Protein AF-A0ABC9B2C5-F1 (afdb_monomer)

Structure (mmCIF, N/CA/C/O backbone):
data_AF-A0ABC9B2C5-F1
#
_entry.id   AF-A0ABC9B2C5-F1
#
loop_
_atom_site.group_PDB
_atom_site.id
_atom_site.type_symbol
_atom_site.label_atom_id
_atom_site.label_alt_id
_atom_site.label_comp_id
_atom_site.label_asym_id
_atom_site.label_entity_id
_atom_site.label_seq_id
_atom_site.pdbx_PDB_ins_code
_atom_site.Cartn_x
_atom_site.Cartn_y
_atom_site.Cartn_z
_atom_site.occupancy
_atom_site.B_iso_or_equiv
_atom_site.auth_seq_id
_atom_site.auth_comp_id
_atom_site.auth_asym_id
_atom_site.auth_atom_id
_atom_site.pdbx_PDB_model_num
ATOM 1 N N . MET A 1 1 ? 2.728 -4.216 -3.769 1.00 83.56 1 MET A N 1
ATOM 2 C CA . MET A 1 1 ? 2.038 -4.448 -5.064 1.00 83.56 1 MET A CA 1
ATOM 3 C C . MET A 1 1 ? 0.735 -3.664 -5.214 1.00 83.56 1 MET A C 1
ATOM 5 O O . MET A 1 1 ? 0.631 -2.896 -6.154 1.00 83.56 1 MET A O 1
ATOM 9 N N . LEU A 1 2 ? -0.250 -3.785 -4.311 1.00 84.94 2 LEU A N 1
ATOM 10 C CA . LEU A 1 2 ? -1.573 -3.154 -4.506 1.00 84.94 2 LEU A CA 1
ATOM 11 C C . LEU A 1 2 ? -1.564 -1.631 -4.764 1.00 84.94 2 LEU A C 1
ATOM 13 O O . LEU A 1 2 ? -2.295 -1.209 -5.658 1.00 84.94 2 LEU A O 1
ATOM 17 N N . PRO A 1 3 ? -0.749 -0.804 -4.072 1.00 86.25 3 PRO A N 1
ATOM 18 C CA . PRO A 1 3 ? -0.676 0.623 -4.393 1.00 86.25 3 PRO A CA 1
ATOM 19 C C . PRO A 1 3 ? -0.144 0.896 -5.806 1.00 86.25 3 PRO A C 1
ATOM 21 O O . PRO A 1 3 ? -0.627 1.798 -6.477 1.00 86.25 3 PRO A O 1
ATOM 24 N N . TYR A 1 4 ? 0.804 0.084 -6.284 1.00 89.50 4 TYR A N 1
ATOM 25 C CA . TYR A 1 4 ? 1.344 0.193 -7.642 1.00 89.50 4 TYR A CA 1
ATOM 26 C C . TYR A 1 4 ? 0.300 -0.198 -8.686 1.00 89.50 4 TYR A C 1
ATOM 28 O O . TYR A 1 4 ? 0.214 0.444 -9.726 1.00 89.50 4 TYR A O 1
ATOM 36 N N . LEU A 1 5 ? -0.515 -1.222 -8.407 1.00 89.12 5 LEU A N 1
ATOM 37 C CA . LEU A 1 5 ? -1.619 -1.602 -9.289 1.00 89.12 5 LEU A CA 1
ATOM 38 C C . LEU A 1 5 ? -2.643 -0.470 -9.396 1.00 89.12 5 LEU A C 1
ATOM 40 O O . LEU A 1 5 ? -3.110 -0.146 -10.480 1.00 89.12 5 LEU A O 1
ATOM 44 N N . GLU A 1 6 ? -2.960 0.161 -8.268 1.00 89.06 6 GLU A N 1
ATOM 45 C CA . GLU A 1 6 ? -3.874 1.295 -8.250 1.00 89.06 6 GLU A CA 1
ATOM 46 C C . GLU A 1 6 ? -3.301 2.504 -9.013 1.00 89.06 6 GLU A C 1
ATOM 48 O O . GLU A 1 6 ? -4.029 3.160 -9.753 1.00 89.06 6 GLU A O 1
ATOM 53 N N . LEU A 1 7 ? -1.997 2.777 -8.893 1.00 91.50 7 LEU A N 1
ATOM 54 C CA . LEU A 1 7 ? -1.333 3.781 -9.723 1.00 91.50 7 LEU A CA 1
ATOM 55 C C . LEU A 1 7 ? -1.417 3.423 -11.213 1.00 91.50 7 LEU A C 1
ATOM 57 O O . LEU A 1 7 ? -1.764 4.279 -12.019 1.00 91.50 7 LEU A O 1
ATOM 61 N N . ALA A 1 8 ? -1.130 2.172 -11.579 1.00 92.25 8 ALA A N 1
ATOM 62 C CA . ALA A 1 8 ? -1.178 1.706 -12.962 1.00 92.25 8 ALA A CA 1
ATOM 63 C C . ALA A 1 8 ? -2.566 1.906 -13.586 1.00 92.25 8 ALA A C 1
ATOM 65 O O . ALA A 1 8 ? -2.673 2.449 -14.682 1.00 92.25 8 ALA A O 1
ATOM 66 N N . GLU A 1 9 ? -3.632 1.548 -12.868 1.00 88.88 9 GLU A N 1
ATOM 67 C CA . GLU A 1 9 ? -5.009 1.771 -13.321 1.00 88.88 9 GLU A CA 1
ATOM 68 C C . GLU A 1 9 ? -5.342 3.264 -13.452 1.00 88.88 9 GLU A C 1
ATOM 70 O O . GLU A 1 9 ? -5.968 3.664 -14.429 1.00 88.88 9 GLU A O 1
ATOM 75 N N . ARG A 1 10 ? -4.880 4.108 -12.519 1.00 90.06 10 ARG A N 1
ATOM 76 C CA . ARG A 1 10 ? -5.087 5.567 -12.584 1.00 90.06 10 ARG A CA 1
ATOM 77 C C . ARG A 1 10 ? -4.302 6.254 -13.699 1.00 90.06 10 ARG A C 1
ATOM 79 O O . ARG A 1 10 ? -4.747 7.280 -14.207 1.00 90.06 10 ARG A O 1
ATOM 86 N N . LEU A 1 11 ? -3.139 5.729 -14.072 1.00 92.25 11 LEU A N 1
ATOM 87 C CA . LEU A 1 11 ? -2.398 6.190 -15.247 1.00 92.25 11 LEU A CA 1
ATOM 88 C C . LEU A 1 11 ? -3.119 5.748 -16.528 1.00 92.25 11 LEU A C 1
ATOM 90 O O . LEU A 1 11 ? -3.306 6.553 -17.440 1.00 92.25 11 LEU A O 1
ATOM 94 N N . ALA A 1 12 ? -3.597 4.503 -16.568 1.00 90.56 12 ALA A N 1
ATOM 95 C CA . ALA A 1 12 ? -4.369 3.972 -17.686 1.00 90.56 12 ALA A CA 1
ATOM 96 C C . ALA A 1 12 ? -5.684 4.733 -17.920 1.00 90.56 12 ALA A C 1
ATOM 98 O O . ALA A 1 12 ? -5.997 5.085 -19.059 1.00 90.56 12 ALA A O 1
ATOM 99 N N . SER A 1 13 ? -6.406 5.097 -16.856 1.00 87.25 13 SER A N 1
ATOM 100 C CA . SER A 1 13 ? -7.619 5.921 -16.956 1.00 87.25 13 SER A CA 1
ATOM 101 C C . SER A 1 13 ? -7.365 7.322 -17.527 1.00 87.25 13 SER A C 1
ATOM 103 O O . SER A 1 13 ? -8.283 7.948 -18.049 1.00 87.25 13 SER A O 1
ATOM 105 N N . ARG A 1 14 ? -6.112 7.793 -17.488 1.00 90.12 14 ARG A N 1
ATOM 106 C CA . ARG A 1 14 ? -5.644 9.063 -18.069 1.00 90.12 14 ARG A CA 1
ATOM 107 C C . ARG A 1 14 ? -5.090 8.911 -19.491 1.00 90.12 14 ARG A C 1
ATOM 109 O O . ARG A 1 14 ? -4.441 9.822 -20.000 1.00 90.12 14 ARG A O 1
ATOM 116 N N . GLY A 1 15 ? -5.329 7.763 -20.129 1.00 90.06 15 GLY A N 1
ATOM 117 C CA . GLY A 1 15 ? -4.913 7.484 -21.505 1.00 90.06 15 GLY A CA 1
ATOM 118 C C . GLY A 1 15 ? -3.457 7.038 -21.647 1.00 90.06 15 GLY A C 1
ATOM 119 O O . GLY A 1 15 ? -2.950 6.966 -22.764 1.00 90.06 15 GLY A O 1
ATOM 120 N N . HIS A 1 16 ? -2.764 6.732 -20.546 1.00 90.88 16 HIS A N 1
ATOM 121 C CA . HIS A 1 16 ? -1.401 6.211 -20.611 1.00 90.88 16 HIS A CA 1
ATOM 122 C C . HIS A 1 16 ? -1.400 4.695 -20.816 1.00 90.88 16 HIS A C 1
ATOM 124 O O . HIS A 1 16 ? -2.160 3.962 -20.186 1.00 90.88 16 HIS A O 1
ATOM 130 N N . ARG A 1 17 ? -0.509 4.196 -21.671 1.00 91.69 17 ARG A N 1
ATOM 131 C CA . ARG A 1 17 ? -0.210 2.763 -21.727 1.00 91.69 17 ARG A CA 1
ATOM 132 C C . ARG A 1 17 ? 0.667 2.404 -20.532 1.00 91.69 17 ARG A C 1
ATOM 134 O O . ARG A 1 17 ? 1.653 3.090 -20.275 1.00 91.69 17 ARG A O 1
ATOM 141 N N . VAL A 1 18 ? 0.332 1.331 -19.823 1.00 94.44 18 VAL A N 1
ATOM 142 C CA . VAL A 1 18 ? 1.093 0.893 -18.650 1.00 94.44 18 VAL A CA 1
ATOM 143 C C . VAL A 1 18 ? 1.454 -0.576 -18.789 1.00 94.44 18 VAL A C 1
ATOM 145 O O . VAL A 1 18 ? 0.571 -1.414 -18.911 1.00 94.44 18 VAL A O 1
ATOM 148 N N . SER A 1 19 ? 2.742 -0.896 -18.711 1.00 95.44 19 SER A N 1
ATOM 149 C CA . SER A 1 19 ? 3.211 -2.269 -18.519 1.00 95.44 19 SER A CA 1
ATOM 150 C C . SER A 1 19 ? 3.494 -2.487 -17.035 1.00 95.44 19 SER A C 1
ATOM 152 O O . SER A 1 19 ? 4.427 -1.905 -16.484 1.00 95.44 19 SER A O 1
ATOM 154 N N . TYR A 1 20 ? 2.681 -3.304 -16.370 1.00 95.50 20 TYR A N 1
ATOM 155 C CA . TYR A 1 20 ? 2.878 -3.687 -14.978 1.00 95.50 20 TYR A CA 1
ATOM 156 C C . TYR A 1 20 ? 3.745 -4.947 -14.922 1.00 95.50 20 TYR A C 1
ATOM 158 O O . TYR A 1 20 ? 3.275 -6.062 -15.159 1.00 95.50 20 TYR A O 1
ATOM 166 N N . VAL A 1 21 ? 5.027 -4.759 -14.621 1.00 95.56 21 VAL A N 1
ATOM 167 C CA . VAL A 1 21 ? 6.031 -5.826 -14.621 1.00 95.56 21 VAL A CA 1
ATOM 168 C C . VAL A 1 21 ? 6.154 -6.431 -13.223 1.00 95.56 21 VAL A C 1
ATOM 170 O O . VAL A 1 21 ? 6.369 -5.719 -12.243 1.00 95.56 21 VAL A O 1
ATOM 173 N N . SER A 1 22 ? 6.011 -7.750 -13.106 1.00 95.06 22 SER A N 1
ATOM 174 C CA . SER A 1 22 ? 6.283 -8.484 -11.863 1.00 95.06 22 SER A CA 1
ATOM 175 C C . SER A 1 22 ? 6.486 -9.969 -12.153 1.00 95.06 22 SER A C 1
ATOM 177 O O . SER A 1 22 ? 6.371 -10.411 -13.293 1.00 95.06 22 SER A O 1
ATOM 179 N N . THR A 1 23 ? 6.784 -10.765 -11.132 1.00 94.56 23 THR A N 1
ATOM 180 C CA . THR A 1 23 ? 6.906 -12.214 -11.299 1.00 94.56 23 THR A CA 1
ATOM 181 C C . THR A 1 23 ? 5.538 -12.866 -11.527 1.00 94.56 23 THR A C 1
ATOM 183 O O . THR A 1 23 ? 4.508 -12.375 -11.050 1.00 94.56 23 THR A O 1
ATOM 186 N N . ALA A 1 24 ? 5.501 -13.982 -12.258 1.00 91.88 24 ALA A N 1
ATOM 187 C CA . ALA A 1 24 ? 4.248 -14.618 -12.675 1.00 91.88 24 ALA A CA 1
ATOM 188 C C . ALA A 1 24 ? 3.304 -14.955 -11.502 1.00 91.88 24 ALA A C 1
ATOM 190 O O . ALA A 1 24 ? 2.095 -14.724 -11.593 1.00 91.88 24 ALA A O 1
ATOM 191 N N . ARG A 1 25 ? 3.831 -15.445 -10.371 1.00 90.94 25 ARG A N 1
ATOM 192 C CA . ARG A 1 25 ? 3.011 -15.795 -9.201 1.00 90.94 25 ARG A CA 1
ATOM 193 C C . ARG A 1 25 ? 2.499 -14.561 -8.469 1.00 90.94 25 ARG A C 1
ATOM 195 O O . ARG A 1 25 ? 1.405 -14.601 -7.915 1.00 90.94 25 ARG A O 1
ATOM 202 N N . ASN A 1 26 ? 3.258 -13.469 -8.469 1.00 92.06 26 ASN A N 1
ATOM 203 C CA . ASN A 1 26 ? 2.807 -12.197 -7.910 1.00 92.06 26 ASN A CA 1
ATOM 204 C C . ASN A 1 26 ? 1.689 -11.575 -8.744 1.00 92.06 26 ASN A C 1
ATOM 206 O O . ASN A 1 26 ? 0.702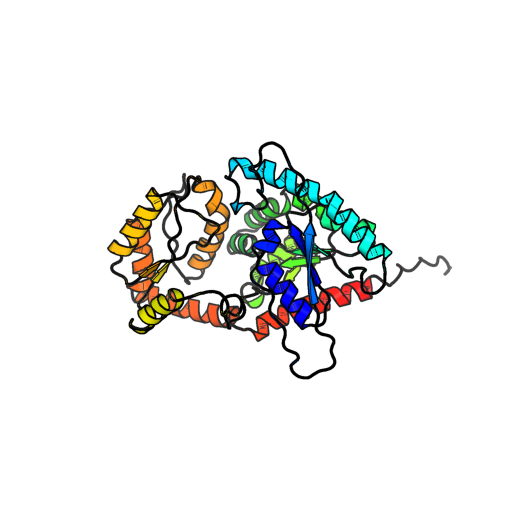 -11.113 -8.174 1.00 92.06 26 ASN A O 1
ATOM 210 N N . LEU A 1 27 ? 1.796 -11.628 -10.075 1.00 93.12 27 LEU A N 1
ATOM 211 C CA . LEU A 1 27 ? 0.726 -11.184 -10.971 1.00 93.12 27 LEU A CA 1
ATOM 212 C C . LEU A 1 27 ? -0.552 -12.001 -10.768 1.00 93.12 27 LEU A C 1
ATOM 214 O O . LEU A 1 27 ? -1.631 -11.425 -10.684 1.00 93.12 27 LEU A O 1
ATOM 218 N N . ALA A 1 28 ? -0.436 -13.319 -10.588 1.00 90.56 28 ALA A N 1
ATOM 219 C CA . ALA A 1 28 ? -1.580 -14.188 -10.308 1.00 90.56 28 ALA A CA 1
ATOM 220 C C . ALA A 1 28 ? -2.280 -13.891 -8.963 1.00 90.56 28 ALA A C 1
ATOM 222 O O . ALA A 1 28 ? -3.427 -14.286 -8.772 1.00 90.56 28 ALA A O 1
ATOM 223 N N . ARG A 1 29 ? -1.608 -13.205 -8.024 1.00 88.12 29 ARG A N 1
ATOM 224 C CA . ARG A 1 29 ? -2.193 -12.751 -6.745 1.00 88.12 29 ARG A CA 1
ATOM 225 C C . ARG A 1 29 ? -2.879 -11.395 -6.855 1.00 88.12 29 ARG A C 1
ATOM 227 O O . ARG A 1 29 ? -3.526 -10.972 -5.895 1.00 88.12 29 ARG A O 1
ATOM 234 N N . LEU A 1 30 ? -2.676 -10.674 -7.956 1.00 87.38 30 LEU A N 1
ATOM 235 C CA . LEU A 1 30 ? -3.307 -9.379 -8.127 1.00 87.38 30 LEU A CA 1
ATOM 236 C C . LEU A 1 30 ? -4.818 -9.562 -8.276 1.00 87.38 30 LEU A C 1
ATOM 238 O O . LEU A 1 30 ? -5.277 -10.511 -8.913 1.00 87.38 30 LEU A O 1
ATOM 242 N N . PRO A 1 31 ? -5.607 -8.643 -7.704 1.00 84.25 31 PRO A N 1
ATOM 243 C CA . PRO A 1 31 ? -7.021 -8.594 -8.011 1.00 84.25 31 PRO A CA 1
ATOM 244 C C . PRO A 1 31 ? -7.232 -8.331 -9.513 1.00 84.25 31 PRO A C 1
ATOM 246 O O . PRO A 1 31 ? -6.364 -7.726 -10.151 1.00 84.25 31 PRO A O 1
ATOM 249 N N . PRO A 1 32 ? -8.392 -8.722 -10.071 1.00 82.50 32 PRO A N 1
ATOM 250 C CA . PRO A 1 32 ? -8.726 -8.423 -11.456 1.00 82.50 32 PRO A CA 1
ATOM 251 C C . PRO A 1 32 ? -8.617 -6.925 -11.762 1.00 82.50 32 PRO A C 1
ATOM 253 O O . PRO A 1 32 ? -9.025 -6.086 -10.951 1.00 82.50 32 PRO A O 1
ATOM 256 N N . LEU A 1 33 ? -8.096 -6.606 -12.949 1.00 82.75 33 LEU A N 1
ATOM 257 C CA . LEU A 1 33 ? -8.031 -5.234 -13.447 1.00 82.75 33 LEU A CA 1
ATOM 258 C C . LEU A 1 33 ? -9.438 -4.666 -13.640 1.00 82.75 33 LEU A C 1
ATOM 260 O O . LEU A 1 33 ? -10.340 -5.338 -14.153 1.00 82.75 33 LEU A O 1
ATOM 264 N N . ARG A 1 34 ? -9.618 -3.397 -13.279 1.00 75.56 34 ARG A N 1
ATOM 265 C CA . ARG A 1 34 ? -10.859 -2.670 -13.532 1.00 75.56 34 ARG A CA 1
ATOM 266 C C . ARG A 1 34 ? -11.054 -2.498 -15.034 1.00 75.56 34 ARG A C 1
ATOM 268 O O . ARG A 1 34 ? -10.197 -1.966 -15.742 1.00 75.56 34 ARG A O 1
ATOM 275 N N . ARG A 1 35 ? -12.230 -2.894 -15.521 1.00 63.56 35 ARG A N 1
ATOM 276 C CA . ARG A 1 35 ? -12.680 -2.510 -16.860 1.00 63.56 35 ARG A CA 1
ATOM 277 C C . ARG A 1 35 ? -13.079 -1.042 -16.807 1.00 63.56 35 ARG A C 1
ATOM 279 O O . ARG A 1 35 ? -14.098 -0.702 -16.214 1.00 63.56 35 ARG A O 1
ATOM 286 N N . HIS A 1 36 ? -12.271 -0.181 -17.407 1.00 56.00 36 HIS A N 1
ATOM 287 C CA . HIS A 1 36 ? -12.647 1.209 -17.616 1.00 56.00 36 HIS A CA 1
ATOM 288 C C . HIS A 1 36 ? -13.700 1.205 -18.727 1.00 56.00 36 HIS A C 1
ATOM 290 O O . HIS A 1 36 ? -13.396 0.908 -19.881 1.00 56.00 36 HIS A O 1
ATOM 296 N N . GLY A 1 37 ? -14.968 1.384 -18.352 1.00 44.22 37 GLY A N 1
ATOM 297 C CA . GLY A 1 37 ? -16.070 1.410 -19.306 1.00 44.22 37 GLY A CA 1
ATOM 298 C C . GLY A 1 37 ? -15.863 2.528 -20.324 1.00 44.22 37 GLY A C 1
ATOM 299 O O . GLY A 1 37 ? -15.460 3.630 -19.958 1.00 44.22 37 GLY A O 1
ATOM 300 N N . ALA A 1 38 ? -16.162 2.240 -21.591 1.00 39.91 38 ALA A N 1
ATOM 301 C CA . ALA A 1 38 ? -16.280 3.214 -22.669 1.00 39.91 38 ALA A CA 1
ATOM 302 C C . ALA A 1 38 ? -17.463 4.165 -22.399 1.00 39.91 38 ALA A C 1
ATOM 304 O O . ALA A 1 38 ? -18.505 4.096 -23.044 1.00 39.91 38 ALA A O 1
ATOM 305 N N . ALA A 1 39 ? -17.342 5.024 -21.391 1.00 38.56 39 ALA A N 1
ATOM 306 C CA . ALA A 1 39 ? -18.283 6.099 -21.144 1.00 38.56 39 ALA A CA 1
ATOM 307 C C . ALA A 1 39 ? -17.851 7.310 -21.980 1.00 38.56 39 ALA A C 1
ATOM 309 O O . ALA A 1 39 ? -17.102 8.159 -21.516 1.00 38.56 39 ALA A O 1
ATOM 310 N N . GLY A 1 40 ? -18.311 7.336 -23.235 1.00 39.19 40 GLY A N 1
ATOM 311 C CA . GLY A 1 40 ? -18.459 8.544 -24.051 1.00 39.19 40 GLY A CA 1
ATOM 312 C C . GLY A 1 40 ? -17.196 9.374 -24.292 1.00 39.19 40 GLY A C 1
ATOM 313 O O . GLY A 1 40 ? -17.047 10.449 -23.723 1.00 39.19 40 GLY A O 1
ATOM 314 N N . GLY A 1 41 ? -16.339 8.933 -25.210 1.00 39.09 41 GLY A N 1
ATOM 315 C CA . GLY A 1 41 ? -15.267 9.762 -25.759 1.00 39.09 41 GLY A CA 1
ATOM 316 C C . GLY A 1 41 ? -14.260 8.929 -26.540 1.00 39.09 41 GLY A C 1
ATOM 317 O O . GLY A 1 41 ? -13.808 7.898 -26.055 1.00 39.09 41 GLY A O 1
ATOM 318 N N . ASP A 1 42 ? -13.923 9.375 -27.747 1.00 39.22 42 ASP A N 1
ATOM 319 C CA . ASP A 1 42 ? -12.960 8.786 -28.691 1.00 39.22 42 ASP A CA 1
ATOM 320 C C . ASP A 1 42 ? -11.498 8.927 -28.209 1.00 39.22 42 ASP A C 1
ATOM 322 O O . ASP A 1 42 ? -10.610 9.434 -28.891 1.00 39.22 42 ASP A O 1
ATOM 326 N N . HIS A 1 43 ? -11.237 8.562 -26.957 1.00 43.25 43 HIS A N 1
ATOM 327 C CA . HIS A 1 43 ? -9.901 8.511 -26.383 1.00 43.25 43 HIS A CA 1
ATOM 328 C C . HIS A 1 43 ? -9.614 7.048 -26.103 1.00 43.25 43 HIS A C 1
ATOM 330 O O . HIS A 1 43 ? -10.155 6.486 -25.153 1.00 43.25 43 HIS A O 1
ATOM 336 N N . GLY A 1 44 ? -8.820 6.419 -26.977 1.00 45.09 44 GLY A N 1
ATOM 337 C CA . GLY A 1 44 ? -8.382 5.033 -26.828 1.00 45.09 44 GLY A CA 1
ATOM 338 C C . GLY A 1 44 ? -7.940 4.775 -25.390 1.00 45.09 44 GLY A C 1
ATOM 339 O O . GLY A 1 44 ? -6.913 5.293 -24.956 1.00 45.09 44 GLY A O 1
ATOM 340 N N . GLY A 1 45 ? -8.774 4.052 -24.636 1.00 50.06 45 GLY A N 1
ATOM 341 C CA . GLY A 1 45 ? -8.596 3.867 -23.200 1.00 50.06 45 GLY A CA 1
ATOM 342 C C . GLY A 1 45 ? -7.232 3.248 -22.923 1.00 50.06 45 GLY A C 1
ATOM 343 O O . GLY A 1 45 ? -6.874 2.248 -23.549 1.00 50.06 45 GLY A O 1
ATOM 344 N N . GLY A 1 46 ? -6.460 3.850 -22.015 1.00 61.72 46 GLY A N 1
ATOM 345 C CA . GLY A 1 46 ? -5.170 3.299 -21.622 1.00 61.72 46 GLY A CA 1
ATOM 346 C C . GLY A 1 46 ? -5.342 1.863 -21.125 1.00 61.72 46 GLY A C 1
ATOM 347 O O . GLY A 1 46 ? -6.298 1.543 -20.417 1.00 61.72 46 GLY A O 1
ATOM 348 N N . ALA A 1 47 ? -4.429 0.985 -21.534 1.00 80.94 47 ALA A N 1
ATOM 349 C CA . ALA A 1 47 ? -4.424 -0.418 -21.145 1.00 80.94 47 ALA A CA 1
ATOM 350 C C . ALA A 1 47 ? -3.312 -0.671 -20.121 1.00 80.94 47 ALA A C 1
ATOM 352 O O . ALA A 1 47 ? -2.187 -0.190 -20.293 1.00 80.94 47 ALA A O 1
ATOM 353 N N . VAL A 1 48 ? -3.633 -1.449 -19.083 1.00 90.94 48 VAL A N 1
ATOM 354 C CA . VAL A 1 48 ? -2.636 -2.056 -18.196 1.00 90.94 48 VAL A CA 1
ATOM 355 C C . VAL A 1 48 ? -2.327 -3.449 -18.733 1.00 90.94 48 VAL A C 1
ATOM 357 O O . VAL A 1 48 ? -3.192 -4.322 -18.724 1.00 90.94 48 VAL A O 1
ATOM 360 N N . ASP A 1 49 ? -1.103 -3.641 -19.205 1.00 92.44 49 ASP A N 1
ATOM 361 C CA . ASP A 1 49 ? -0.574 -4.924 -19.654 1.00 92.44 49 ASP A CA 1
ATOM 362 C C . ASP A 1 49 ? 0.234 -5.567 -18.522 1.00 92.44 49 ASP A C 1
ATOM 364 O O . ASP A 1 49 ? 1.137 -4.938 -17.968 1.00 92.44 49 ASP A O 1
ATOM 368 N N . LEU A 1 50 ? -0.108 -6.795 -18.132 1.00 94.94 50 LEU A N 1
ATOM 369 C CA . LEU A 1 50 ? 0.602 -7.510 -17.071 1.00 94.94 50 LEU A CA 1
ATOM 370 C C . LEU A 1 50 ? 1.756 -8.295 -17.694 1.00 94.94 50 LEU A C 1
ATOM 372 O O . LEU A 1 50 ? 1.529 -9.244 -18.439 1.00 94.94 50 LEU A O 1
ATOM 376 N N . VAL A 1 51 ? 2.991 -7.927 -17.354 1.00 95.69 51 VAL A N 1
ATOM 377 C CA . VAL A 1 51 ? 4.201 -8.504 -17.951 1.00 95.69 51 VAL A CA 1
ATOM 378 C C . VAL A 1 51 ? 4.868 -9.453 -16.951 1.00 95.69 51 VAL A C 1
ATOM 380 O O . VAL A 1 51 ? 5.502 -8.985 -15.997 1.00 95.69 51 VAL A O 1
ATOM 383 N N . PRO A 1 52 ? 4.729 -10.782 -17.127 1.00 96.50 52 PRO A N 1
ATOM 384 C CA . PRO A 1 52 ? 5.339 -11.757 -16.236 1.00 96.50 52 PRO A CA 1
ATOM 385 C C . PRO A 1 52 ? 6.835 -11.894 -16.513 1.00 96.50 52 PRO A C 1
ATOM 387 O O . PRO A 1 52 ? 7.245 -12.287 -17.604 1.00 96.50 52 PRO A O 1
ATOM 390 N N . LEU A 1 53 ? 7.652 -11.666 -15.489 1.00 95.00 53 LEU A N 1
ATOM 391 C CA . LEU A 1 53 ? 9.046 -12.094 -15.475 1.00 95.00 53 LEU A CA 1
ATOM 392 C C . LEU A 1 53 ? 9.159 -13.463 -14.805 1.00 95.00 53 LEU A C 1
ATOM 394 O O . LEU A 1 53 ? 8.531 -13.736 -13.778 1.00 95.00 53 LEU A O 1
ATOM 398 N N . LYS A 1 54 ? 9.979 -14.340 -15.380 1.00 90.38 54 LYS A N 1
ATOM 399 C CA . LYS A 1 54 ? 10.299 -15.626 -14.761 1.00 90.38 54 LYS A CA 1
ATOM 400 C C . LYS A 1 54 ? 11.353 -15.397 -13.685 1.00 90.38 54 LYS A C 1
ATOM 402 O O . LYS A 1 54 ? 12.466 -15.009 -14.024 1.00 90.38 54 LYS A O 1
ATOM 407 N N . LEU A 1 55 ? 11.023 -15.677 -12.424 1.00 90.12 55 LEU A N 1
ATOM 408 C CA . LEU A 1 55 ? 12.017 -15.698 -11.355 1.00 90.12 55 LEU A CA 1
ATOM 409 C C . LEU A 1 55 ? 12.887 -16.961 -11.504 1.00 90.12 55 LEU A C 1
ATOM 411 O O . LEU A 1 55 ? 12.350 -18.074 -11.467 1.00 90.12 55 LEU A O 1
ATOM 415 N N . PRO A 1 56 ? 14.208 -16.832 -11.714 1.00 84.69 56 PRO A N 1
ATOM 416 C CA . PRO A 1 56 ? 15.111 -17.975 -11.725 1.00 84.69 56 PRO A CA 1
ATOM 417 C C . PRO A 1 56 ? 15.085 -18.725 -10.391 1.00 84.69 56 PRO A C 1
ATOM 419 O O . PRO A 1 56 ? 14.924 -18.134 -9.323 1.00 84.69 56 PRO A O 1
ATOM 422 N N . ARG A 1 57 ? 15.265 -20.049 -10.443 1.00 83.50 57 ARG A N 1
ATOM 423 C CA . ARG A 1 57 ? 15.394 -20.861 -9.230 1.00 83.50 57 ARG A CA 1
ATOM 424 C C . ARG A 1 57 ? 16.703 -20.504 -8.531 1.00 83.50 57 ARG A C 1
ATOM 426 O O . ARG A 1 57 ? 17.755 -20.526 -9.163 1.00 83.50 57 ARG A O 1
ATOM 433 N N . VAL A 1 58 ? 16.625 -20.239 -7.231 1.00 82.19 58 VAL A N 1
ATOM 434 C CA . VAL A 1 58 ? 17.784 -19.964 -6.376 1.00 82.19 58 VAL A CA 1
ATOM 435 C C . VAL A 1 58 ? 17.798 -20.943 -5.211 1.00 82.19 58 VAL A C 1
ATOM 437 O O . VAL A 1 58 ? 16.753 -21.255 -4.634 1.00 82.19 58 VAL A O 1
ATOM 440 N N . ASP A 1 59 ? 18.985 -21.445 -4.881 1.00 84.31 59 ASP A N 1
ATOM 441 C CA . ASP A 1 59 ? 19.169 -22.390 -3.786 1.00 84.31 59 ASP A CA 1
ATOM 442 C C . ASP A 1 59 ? 18.796 -21.771 -2.435 1.00 84.31 59 ASP A C 1
ATOM 444 O O . ASP A 1 59 ? 19.051 -20.601 -2.150 1.00 84.31 59 ASP A O 1
ATOM 448 N N . GLY A 1 60 ? 18.183 -22.584 -1.576 1.00 83.69 60 GLY A N 1
ATOM 449 C CA . GLY A 1 60 ? 17.790 -22.178 -0.228 1.00 83.69 60 GLY A CA 1
ATOM 450 C C . GLY A 1 60 ? 16.406 -21.534 -0.115 1.00 83.69 60 GLY A C 1
ATOM 451 O O . GLY A 1 60 ? 15.973 -21.313 1.020 1.00 83.69 60 GLY A O 1
ATOM 452 N N . LEU A 1 61 ? 15.703 -21.301 -1.231 1.00 88.44 61 LEU A N 1
ATOM 453 C CA . LEU A 1 61 ? 14.308 -20.849 -1.252 1.00 88.44 61 LEU A CA 1
ATOM 454 C C . LEU A 1 61 ? 13.314 -22.006 -1.457 1.00 88.44 61 LEU A C 1
ATOM 456 O O . LEU A 1 61 ? 13.598 -22.925 -2.229 1.00 88.44 61 LEU A O 1
ATOM 460 N N . PRO A 1 62 ? 12.134 -21.962 -0.805 1.00 87.38 62 PRO A N 1
ATOM 461 C CA . PRO A 1 62 ? 11.039 -22.878 -1.105 1.00 87.38 62 PRO A CA 1
ATOM 462 C C . PRO A 1 62 ? 10.609 -22.802 -2.574 1.00 87.38 62 PRO A C 1
ATOM 464 O O . PRO A 1 62 ? 10.670 -21.744 -3.205 1.00 87.38 62 PRO A O 1
ATOM 467 N N . GLU A 1 63 ? 10.120 -23.918 -3.112 1.00 86.56 63 GLU A N 1
ATOM 468 C CA . GLU A 1 63 ? 9.614 -23.958 -4.483 1.00 86.56 63 GLU A CA 1
ATOM 469 C C . GLU A 1 63 ? 8.451 -22.969 -4.675 1.00 86.56 63 GLU A C 1
ATOM 471 O O . GLU A 1 63 ? 7.494 -22.929 -3.898 1.00 86.56 63 GLU A O 1
ATOM 476 N N . GLY A 1 64 ? 8.556 -22.135 -5.713 1.00 85.81 64 GLY A N 1
ATOM 477 C CA . GLY A 1 64 ? 7.560 -21.116 -6.042 1.00 85.81 64 GLY A CA 1
ATOM 478 C C . GLY A 1 64 ? 7.555 -19.888 -5.126 1.00 85.81 64 GLY A C 1
ATOM 479 O O . GLY A 1 64 ? 6.625 -19.086 -5.228 1.00 85.81 64 GLY A O 1
ATOM 480 N N . ALA A 1 65 ? 8.530 -19.717 -4.227 1.00 90.19 65 ALA A N 1
ATOM 481 C CA . ALA A 1 65 ? 8.643 -18.514 -3.405 1.00 90.19 65 ALA A CA 1
ATOM 482 C C . ALA A 1 65 ? 8.966 -17.281 -4.266 1.00 90.19 65 ALA A C 1
ATOM 484 O O . ALA A 1 65 ? 10.071 -17.143 -4.782 1.00 90.19 65 ALA A O 1
ATOM 485 N N . GLU A 1 66 ? 7.999 -16.374 -4.397 1.00 91.25 66 GLU A N 1
ATOM 486 C CA . GLU A 1 66 ? 8.137 -15.135 -5.175 1.00 91.25 66 GLU A CA 1
ATOM 487 C C . GLU A 1 66 ? 7.690 -13.906 -4.369 1.00 91.25 66 GLU A C 1
ATOM 489 O O . GLU A 1 66 ? 7.521 -12.820 -4.906 1.00 91.25 66 GLU A O 1
ATOM 494 N N . SER A 1 67 ? 7.451 -14.049 -3.068 1.00 88.12 67 SER A N 1
ATOM 495 C CA . SER A 1 67 ? 6.968 -12.976 -2.203 1.00 88.12 67 SER A CA 1
ATOM 496 C C . SER A 1 67 ? 7.542 -13.134 -0.805 1.00 88.12 67 SER A C 1
ATOM 498 O O . SER A 1 67 ? 7.758 -14.251 -0.343 1.00 88.12 67 SER A O 1
ATOM 500 N N . THR A 1 68 ? 7.704 -12.024 -0.087 1.00 84.06 68 THR A N 1
ATOM 501 C CA . THR A 1 68 ? 8.048 -12.043 1.342 1.00 84.06 68 THR A CA 1
ATOM 502 C C . THR A 1 68 ? 7.024 -12.826 2.169 1.00 84.06 68 THR A C 1
ATOM 504 O O . THR A 1 68 ? 7.377 -13.411 3.180 1.00 84.06 68 THR A O 1
ATOM 507 N N . ASN A 1 69 ? 5.775 -12.935 1.701 1.00 82.00 69 ASN A N 1
ATOM 508 C CA . ASN A 1 69 ? 4.735 -13.747 2.341 1.00 82.00 69 ASN A CA 1
ATOM 509 C C . ASN A 1 69 ? 4.916 -15.268 2.163 1.00 82.00 69 ASN A C 1
ATOM 511 O O . ASN A 1 69 ? 4.210 -16.041 2.824 1.00 82.00 69 ASN A O 1
ATOM 515 N N . ASP A 1 70 ? 5.801 -15.691 1.254 1.00 84.50 70 ASP A N 1
ATOM 516 C CA . ASP A 1 70 ? 6.049 -17.100 0.924 1.00 84.50 70 ASP A CA 1
ATOM 517 C C . ASP A 1 70 ? 7.162 -17.719 1.771 1.00 84.50 70 ASP A C 1
ATOM 519 O O . ASP A 1 70 ? 7.352 -18.935 1.724 1.00 84.50 70 ASP A O 1
ATOM 523 N N . VAL A 1 71 ? 7.911 -16.902 2.517 1.00 81.94 71 VAL A N 1
ATOM 524 C CA . VAL A 1 71 ? 9.124 -17.333 3.209 1.00 81.94 71 VAL A CA 1
ATOM 525 C C . VAL A 1 71 ? 9.183 -16.788 4.641 1.00 81.94 71 VAL A C 1
ATOM 527 O O . VAL A 1 71 ? 8.646 -15.713 4.904 1.00 81.94 71 VAL A O 1
ATOM 530 N N . PRO A 1 72 ? 9.813 -17.511 5.581 1.00 76.81 72 PRO A N 1
ATOM 531 C CA . PRO A 1 72 ? 10.123 -16.983 6.910 1.00 76.81 72 PRO A CA 1
ATOM 532 C C . PRO A 1 72 ? 11.220 -15.899 6.865 1.00 76.81 72 PRO A C 1
ATOM 534 O O . PRO A 1 72 ? 11.890 -15.712 5.846 1.00 76.81 72 PRO A O 1
ATOM 537 N N . GLY A 1 73 ? 11.393 -15.166 7.971 1.00 72.75 73 GLY A N 1
ATOM 538 C CA . GLY A 1 73 ? 12.307 -14.016 8.064 1.00 72.75 73 GLY A CA 1
ATOM 539 C C . GLY A 1 73 ? 13.767 -14.342 7.720 1.00 72.75 73 GLY A C 1
ATOM 540 O O . GLY A 1 73 ? 14.411 -13.605 6.974 1.00 72.75 73 GLY A O 1
ATOM 541 N N . ASP A 1 74 ? 14.258 -15.506 8.148 1.00 78.62 74 ASP A N 1
ATOM 542 C CA . ASP A 1 74 ? 15.605 -16.030 7.859 1.00 78.62 74 ASP A CA 1
ATOM 543 C C . ASP A 1 74 ? 15.848 -16.321 6.365 1.00 78.62 74 ASP A C 1
ATOM 545 O O . ASP A 1 74 ? 16.981 -16.537 5.929 1.00 78.62 74 ASP A O 1
ATOM 549 N N . LYS A 1 75 ? 14.790 -16.306 5.549 1.00 82.62 75 LYS A N 1
ATOM 550 C CA . LYS A 1 75 ? 14.833 -16.526 4.100 1.00 82.62 75 LYS A CA 1
ATOM 551 C C . LYS A 1 75 ? 14.644 -15.249 3.280 1.00 82.62 75 LYS A C 1
ATOM 553 O O . LYS A 1 75 ? 14.676 -15.325 2.050 1.00 82.62 75 LYS A O 1
ATOM 558 N N . LEU A 1 76 ? 14.515 -14.082 3.918 1.00 82.12 76 LEU A N 1
ATOM 559 C CA . LEU A 1 76 ? 14.400 -12.796 3.219 1.00 82.12 76 LEU A CA 1
ATOM 560 C C . LEU A 1 76 ? 15.656 -12.452 2.409 1.00 82.12 76 LEU A C 1
ATOM 562 O O . LEU A 1 76 ? 15.540 -11.992 1.275 1.00 82.12 76 LEU A O 1
ATOM 566 N N . GLU A 1 77 ? 16.855 -12.717 2.933 1.00 83.12 77 GLU A N 1
ATOM 567 C CA . GLU A 1 77 ? 18.096 -12.440 2.199 1.00 83.12 77 GLU A CA 1
ATOM 568 C C . GLU A 1 77 ? 18.251 -13.328 0.945 1.00 83.12 77 GLU A C 1
ATOM 570 O O . GLU A 1 77 ? 18.477 -12.772 -0.138 1.00 83.12 77 GLU A O 1
ATOM 575 N N . PRO A 1 78 ? 18.081 -14.667 1.019 1.00 87.75 78 PRO A N 1
ATOM 576 C CA . PRO A 1 78 ? 17.985 -15.511 -0.171 1.00 87.75 78 PRO A CA 1
ATOM 577 C C . PRO A 1 78 ? 16.921 -15.037 -1.166 1.00 87.75 78 PRO A C 1
ATOM 579 O O . PRO A 1 78 ? 17.179 -15.024 -2.370 1.00 87.75 78 PRO A O 1
ATOM 582 N N . LEU A 1 79 ? 15.753 -14.601 -0.677 1.00 87.62 79 LEU A N 1
ATOM 583 C CA . LEU A 1 79 ? 14.675 -14.094 -1.526 1.00 87.62 79 LEU A CA 1
ATOM 584 C C . LEU A 1 79 ? 15.138 -12.859 -2.293 1.00 87.62 79 LEU A C 1
ATOM 586 O O . LEU A 1 79 ? 15.010 -12.813 -3.511 1.00 87.62 79 LEU A O 1
ATOM 590 N N . TRP A 1 80 ? 15.739 -11.882 -1.618 1.00 86.06 80 TRP A N 1
ATOM 591 C CA . TRP A 1 80 ? 16.227 -10.690 -2.297 1.00 86.06 80 TRP A CA 1
ATOM 592 C C . TRP A 1 80 ? 17.331 -10.988 -3.316 1.00 86.06 80 TRP A C 1
ATOM 594 O O . TRP A 1 80 ? 17.314 -10.402 -4.392 1.00 86.06 80 TRP A O 1
ATOM 604 N N . LYS A 1 81 ? 18.242 -11.930 -3.030 1.00 87.06 81 LYS A N 1
ATOM 605 C CA . LYS A 1 81 ? 19.244 -12.385 -4.014 1.00 87.06 81 LYS A CA 1
ATOM 606 C C . LYS A 1 81 ? 18.583 -12.983 -5.256 1.00 87.06 81 LYS A C 1
ATOM 608 O O . LYS A 1 81 ? 19.050 -12.743 -6.363 1.00 87.06 81 LYS A O 1
ATOM 613 N N . ALA A 1 82 ? 17.478 -13.714 -5.095 1.00 91.00 82 ALA A N 1
ATOM 614 C CA . ALA A 1 82 ? 16.695 -14.185 -6.233 1.00 91.00 82 ALA A CA 1
ATOM 615 C C . ALA A 1 82 ? 16.066 -13.028 -7.017 1.00 91.00 82 ALA A C 1
ATOM 617 O O . ALA A 1 82 ? 16.149 -13.013 -8.241 1.00 91.00 82 ALA A O 1
ATOM 618 N N . PHE A 1 83 ? 15.508 -12.021 -6.344 1.00 91.00 83 PHE A N 1
ATOM 619 C CA . PHE A 1 83 ? 14.985 -10.824 -7.012 1.00 91.00 83 PHE A CA 1
ATOM 620 C C . PHE A 1 83 ? 16.062 -10.030 -7.760 1.00 91.00 83 PHE A C 1
ATOM 622 O O . PHE A 1 83 ? 15.772 -9.477 -8.816 1.00 91.00 83 PHE A O 1
ATOM 629 N N . ASP A 1 84 ? 17.306 -10.012 -7.279 1.00 90.31 84 ASP A N 1
ATOM 630 C CA . ASP A 1 84 ? 18.422 -9.373 -7.987 1.00 90.31 84 ASP A CA 1
ATOM 631 C C . ASP A 1 84 ? 18.681 -10.039 -9.359 1.00 90.31 84 ASP A C 1
ATOM 633 O O . ASP A 1 84 ? 19.067 -9.370 -10.315 1.00 90.31 84 ASP A O 1
ATOM 637 N N . THR A 1 85 ? 18.360 -11.331 -9.516 1.00 91.94 85 THR A N 1
ATOM 638 C CA . THR A 1 85 ? 18.464 -12.028 -10.815 1.00 91.94 85 THR A CA 1
ATOM 639 C C . THR A 1 85 ? 17.394 -11.621 -11.834 1.00 91.94 85 THR A C 1
ATOM 641 O O . THR A 1 85 ? 17.540 -11.934 -13.014 1.00 91.94 85 THR A O 1
ATOM 644 N N . LEU A 1 86 ? 16.348 -10.887 -11.425 1.00 93.88 86 LEU A N 1
ATOM 645 C CA . LEU A 1 86 ? 15.350 -10.330 -12.349 1.00 93.88 86 LEU A CA 1
ATOM 646 C C . LEU A 1 86 ? 15.888 -9.146 -13.172 1.00 93.88 86 LEU A C 1
ATOM 648 O O . LEU A 1 86 ? 15.218 -8.717 -14.111 1.00 93.88 86 LEU A O 1
ATOM 652 N N . ALA A 1 87 ? 17.096 -8.658 -12.873 1.00 93.44 87 ALA A N 1
ATOM 653 C CA . ALA A 1 87 ? 17.759 -7.628 -13.665 1.00 93.44 87 ALA A CA 1
ATOM 654 C C . ALA A 1 87 ? 17.902 -8.035 -15.141 1.00 93.44 87 ALA A C 1
ATOM 656 O O . ALA A 1 87 ? 17.491 -7.289 -16.025 1.00 93.44 87 ALA A O 1
ATOM 657 N N . ALA A 1 88 ? 18.404 -9.246 -15.411 1.00 94.12 88 ALA A N 1
ATOM 658 C CA . ALA A 1 88 ? 18.574 -9.756 -16.773 1.00 94.12 88 ALA A CA 1
ATOM 659 C C . ALA A 1 88 ? 17.248 -9.848 -17.562 1.00 94.12 88 ALA A C 1
ATOM 661 O O . ALA A 1 88 ? 17.160 -9.239 -18.626 1.00 94.12 88 ALA A O 1
ATOM 662 N N . PRO A 1 89 ? 16.182 -10.512 -17.064 1.00 95.25 89 PRO A N 1
ATOM 663 C CA . PRO A 1 89 ? 14.922 -10.567 -17.799 1.00 95.25 89 PRO A CA 1
ATOM 664 C C . PRO A 1 89 ? 14.228 -9.200 -17.932 1.00 95.25 89 PRO A C 1
ATOM 666 O O . PRO A 1 89 ? 13.511 -9.004 -18.912 1.00 95.25 89 PRO A O 1
ATOM 669 N N . LEU A 1 90 ? 14.430 -8.241 -17.010 1.00 95.44 90 LEU A N 1
ATOM 670 C CA . LEU A 1 90 ? 13.963 -6.867 -17.248 1.00 95.44 90 LEU A CA 1
ATOM 671 C C . LEU A 1 90 ? 14.757 -6.200 -18.377 1.00 95.44 90 LEU A C 1
ATOM 673 O O . LEU A 1 90 ? 14.144 -5.553 -19.223 1.00 95.44 90 LEU A O 1
ATOM 677 N N . ALA A 1 91 ? 16.084 -6.341 -18.395 1.00 95.94 91 ALA A N 1
ATOM 678 C CA . ALA A 1 91 ? 16.931 -5.768 -19.439 1.00 95.94 91 ALA A CA 1
ATOM 679 C C . ALA A 1 91 ? 16.542 -6.292 -20.826 1.00 95.94 91 ALA A C 1
ATOM 681 O O . ALA A 1 91 ? 16.320 -5.494 -21.732 1.00 95.94 91 ALA A O 1
ATOM 682 N N . ASP A 1 92 ? 16.330 -7.604 -20.965 1.00 96.19 92 ASP A N 1
ATOM 683 C CA . ASP A 1 92 ? 15.859 -8.211 -22.215 1.00 96.19 92 ASP A CA 1
ATOM 684 C C . ASP A 1 92 ? 14.498 -7.641 -22.649 1.00 96.19 92 ASP A C 1
ATOM 686 O O . ASP A 1 92 ? 14.303 -7.275 -23.812 1.00 96.19 92 ASP A O 1
ATOM 690 N N . TYR A 1 93 ? 13.555 -7.523 -21.707 1.00 95.81 93 TYR A N 1
ATOM 691 C CA . TYR A 1 93 ? 12.237 -6.944 -21.969 1.00 95.81 93 TYR A CA 1
ATOM 692 C C . TYR A 1 93 ? 12.333 -5.479 -22.416 1.00 95.81 93 TYR A C 1
ATOM 694 O O . TYR A 1 93 ? 11.712 -5.092 -23.410 1.00 95.81 93 TYR A O 1
ATOM 702 N N . LEU A 1 94 ? 13.119 -4.661 -21.711 1.00 95.81 94 LEU A N 1
ATOM 703 C CA . LEU A 1 94 ? 13.253 -3.240 -22.012 1.00 95.81 94 LEU A CA 1
ATOM 704 C C . LEU A 1 94 ? 14.002 -3.009 -23.329 1.00 95.81 94 LEU A C 1
ATOM 706 O O . LEU A 1 94 ? 13.595 -2.150 -24.112 1.00 95.81 94 LEU A O 1
ATOM 710 N N . ALA A 1 95 ? 15.029 -3.809 -23.617 1.00 96.62 95 ALA A N 1
ATOM 711 C CA . ALA A 1 95 ? 15.742 -3.782 -24.886 1.00 96.62 95 ALA A CA 1
ATOM 712 C C . ALA A 1 95 ? 14.809 -4.118 -26.056 1.00 96.62 95 ALA A C 1
ATOM 714 O O . ALA A 1 95 ? 14.788 -3.388 -27.047 1.00 96.62 95 ALA A O 1
ATOM 715 N N . ALA A 1 96 ? 13.983 -5.163 -25.926 1.00 96.38 96 ALA A N 1
ATOM 716 C CA . ALA A 1 96 ? 12.998 -5.529 -26.941 1.00 96.38 96 ALA A CA 1
ATOM 717 C C . ALA A 1 96 ? 11.945 -4.425 -27.152 1.00 96.38 96 ALA A C 1
ATOM 719 O O . ALA A 1 96 ? 11.640 -4.064 -28.291 1.00 96.38 96 ALA A O 1
ATOM 720 N N . ALA A 1 97 ? 11.426 -3.848 -26.064 1.00 94.88 97 ALA A N 1
ATOM 721 C CA . ALA A 1 97 ? 10.460 -2.753 -26.105 1.00 94.88 97 ALA A CA 1
ATOM 722 C C . ALA A 1 97 ? 11.037 -1.495 -26.784 1.00 94.88 97 ALA A C 1
ATOM 724 O O . ALA A 1 97 ? 10.390 -0.893 -27.644 1.00 94.88 97 ALA A O 1
ATOM 725 N N . CYS A 1 98 ? 12.278 -1.131 -26.450 1.00 94.62 98 CYS A N 1
ATOM 726 C CA . CYS A 1 98 ? 12.993 -0.008 -27.052 1.00 94.62 98 CYS A CA 1
ATOM 727 C C . CYS A 1 98 ? 13.341 -0.251 -28.527 1.00 94.62 98 CYS A C 1
ATOM 729 O O . CYS A 1 98 ? 13.200 0.669 -29.332 1.00 94.62 98 CYS A O 1
ATOM 731 N N . ALA A 1 99 ? 13.756 -1.469 -28.892 1.00 94.38 99 ALA A N 1
ATOM 732 C CA . ALA A 1 99 ? 14.089 -1.839 -30.267 1.00 94.38 99 ALA A CA 1
ATOM 733 C C . ALA A 1 99 ? 12.862 -1.836 -31.192 1.00 94.38 99 ALA A C 1
ATOM 735 O O . ALA A 1 99 ? 12.970 -1.443 -32.351 1.00 94.38 99 ALA A O 1
ATOM 736 N N . ALA A 1 100 ? 11.689 -2.230 -30.681 1.00 92.38 100 ALA A N 1
ATOM 737 C CA . ALA A 1 100 ? 10.434 -2.169 -31.430 1.00 92.38 100 ALA A CA 1
ATOM 738 C C . ALA A 1 100 ? 10.008 -0.725 -31.769 1.00 92.38 100 ALA A C 1
ATOM 740 O O . ALA A 1 100 ? 9.323 -0.506 -32.769 1.00 92.38 100 ALA A O 1
ATOM 741 N N . GLY A 1 101 ? 10.421 0.259 -30.962 1.00 83.25 101 GLY A N 1
ATOM 742 C CA . GLY A 1 101 ? 10.131 1.675 -31.178 1.00 83.25 101 GLY A CA 1
ATOM 743 C C . GLY A 1 101 ? 8.641 2.033 -31.088 1.00 83.25 101 GLY A C 1
ATOM 744 O O . GLY A 1 101 ? 7.806 1.264 -30.605 1.00 83.25 101 GLY A O 1
ATOM 745 N N . GLY A 1 102 ? 8.304 3.249 -31.529 1.00 84.88 102 GLY A N 1
ATOM 746 C CA . GLY A 1 102 ? 6.932 3.768 -31.510 1.00 84.88 102 GLY A CA 1
ATOM 747 C C . GLY A 1 102 ? 6.290 3.687 -30.121 1.00 84.88 102 GLY A C 1
ATOM 748 O O . GLY A 1 102 ? 6.928 3.995 -29.119 1.00 84.88 102 GLY A O 1
ATOM 749 N N . ASN A 1 103 ? 5.046 3.207 -30.060 1.00 81.31 103 ASN A N 1
ATOM 750 C CA . ASN A 1 103 ? 4.269 3.098 -28.817 1.00 81.31 103 ASN A CA 1
ATOM 751 C C . ASN A 1 103 ? 4.719 1.951 -27.887 1.00 81.31 103 ASN A C 1
ATOM 753 O O . ASN A 1 103 ? 4.060 1.703 -26.873 1.00 81.31 103 ASN A O 1
ATOM 757 N N . SER A 1 104 ? 5.762 1.197 -28.250 1.00 84.69 104 SER A N 1
ATOM 758 C CA . SER A 1 104 ? 6.307 0.104 -27.432 1.00 84.69 104 SER A CA 1
ATOM 759 C C . SER A 1 104 ? 7.473 0.548 -26.554 1.00 84.69 104 SER A C 1
ATOM 761 O O . SER A 1 104 ? 7.661 -0.034 -25.490 1.00 84.69 104 SER A O 1
ATOM 763 N N . LYS A 1 105 ? 8.224 1.587 -26.949 1.00 92.25 105 LYS A N 1
ATOM 764 C CA . LYS A 1 105 ? 9.281 2.155 -26.106 1.00 92.25 105 LYS A CA 1
ATOM 765 C C . LYS A 1 105 ? 8.637 2.909 -24.932 1.00 92.25 105 LYS A C 1
ATOM 767 O O . LYS A 1 105 ? 7.819 3.791 -25.183 1.00 92.25 105 LYS A O 1
ATOM 772 N N . PRO A 1 106 ? 8.987 2.606 -23.670 1.00 94.69 106 PRO A N 1
ATOM 773 C CA . PRO A 1 106 ? 8.448 3.348 -22.540 1.00 94.69 106 PRO A CA 1
ATOM 774 C C . PRO A 1 106 ? 9.050 4.754 -22.457 1.00 94.69 106 PRO A C 1
ATOM 776 O O . PRO A 1 106 ? 10.253 4.939 -22.643 1.00 94.69 106 PRO A O 1
ATOM 779 N N . ASP A 1 107 ? 8.212 5.729 -22.106 1.00 94.69 107 ASP A N 1
ATOM 780 C CA . ASP A 1 107 ? 8.655 7.091 -21.785 1.00 94.69 107 ASP A CA 1
ATOM 781 C C . ASP A 1 107 ? 9.286 7.180 -20.389 1.00 94.69 107 ASP A C 1
ATOM 783 O O . ASP A 1 107 ? 10.121 8.044 -20.140 1.00 94.69 107 ASP A O 1
ATOM 787 N N . TRP A 1 108 ? 8.862 6.305 -19.470 1.00 95.94 108 TRP A N 1
ATOM 788 C CA . TRP A 1 108 ? 9.279 6.285 -18.069 1.00 95.94 108 TRP A CA 1
ATOM 789 C C . TRP A 1 108 ? 9.319 4.866 -17.516 1.00 95.94 108 TRP A C 1
ATOM 791 O O . TRP A 1 108 ? 8.457 4.044 -17.830 1.00 95.94 108 TRP A O 1
ATOM 801 N N . VAL A 1 109 ? 10.253 4.620 -16.599 1.00 95.38 109 VAL A N 1
ATOM 802 C CA . VAL A 1 109 ? 10.241 3.448 -15.715 1.00 95.38 109 VAL A CA 1
ATOM 803 C C . VAL A 1 109 ? 9.903 3.891 -14.292 1.00 95.38 109 VAL A C 1
ATOM 805 O O . VAL A 1 109 ? 10.587 4.722 -13.694 1.00 95.38 109 VAL A O 1
ATOM 808 N N . LEU A 1 110 ? 8.819 3.345 -13.738 1.00 94.19 110 LEU A N 1
ATOM 809 C CA . LEU A 1 110 ? 8.437 3.548 -12.340 1.00 94.19 110 LEU A CA 1
ATOM 810 C C . LEU A 1 110 ? 8.876 2.326 -11.534 1.00 94.19 110 LEU A C 1
ATOM 812 O O . LEU A 1 110 ? 8.434 1.216 -11.822 1.00 94.19 110 LEU A O 1
ATOM 816 N N . THR A 1 111 ? 9.725 2.522 -10.528 1.00 89.69 111 THR A N 1
ATOM 817 C CA . THR A 1 111 ? 10.289 1.422 -9.728 1.00 89.69 111 THR A CA 1
ATOM 818 C C . THR A 1 111 ? 10.123 1.665 -8.236 1.00 89.69 111 THR A C 1
ATOM 820 O O . THR A 1 111 ? 10.053 2.809 -7.794 1.00 89.69 111 THR A O 1
ATO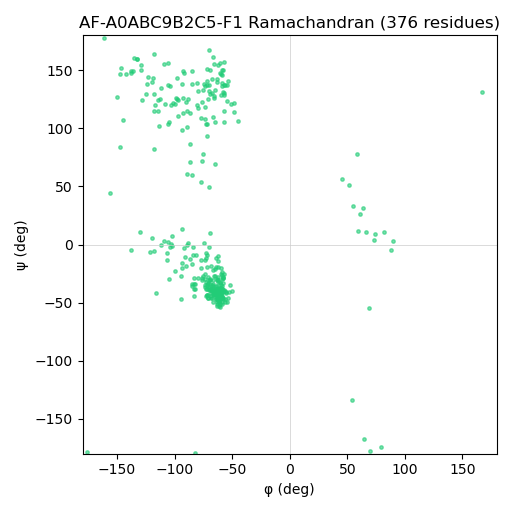M 823 N N . ASP A 1 112 ? 10.090 0.597 -7.445 1.00 83.44 112 ASP A N 1
ATOM 824 C CA . ASP A 1 112 ? 10.258 0.690 -5.994 1.00 83.44 112 ASP A CA 1
ATOM 825 C C . ASP A 1 112 ? 11.748 0.769 -5.597 1.00 83.44 112 ASP A C 1
ATOM 827 O O . ASP A 1 112 ? 12.643 0.763 -6.449 1.00 83.44 112 ASP A O 1
ATOM 831 N N . THR A 1 113 ? 12.013 0.850 -4.291 1.00 76.56 113 THR A N 1
ATOM 832 C CA . THR A 1 113 ? 13.362 0.927 -3.706 1.00 76.56 113 THR A CA 1
ATOM 833 C C . THR A 1 113 ? 14.122 -0.403 -3.650 1.00 76.56 113 THR A C 1
ATOM 835 O O . THR A 1 113 ? 15.319 -0.401 -3.368 1.00 76.56 113 THR A O 1
ATOM 838 N N . PHE A 1 114 ? 13.461 -1.545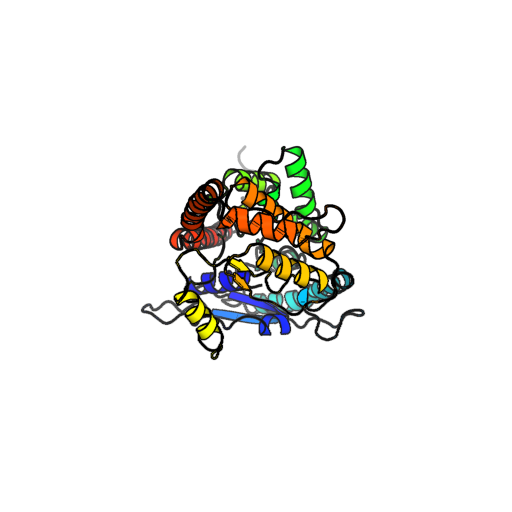 -3.856 1.00 76.31 114 PHE A N 1
ATOM 839 C CA . PHE A 1 114 ? 14.088 -2.869 -3.782 1.00 76.31 114 PHE A CA 1
ATOM 840 C C . PHE A 1 114 ? 14.748 -3.257 -5.111 1.00 76.31 114 PHE A C 1
ATOM 842 O O . PHE A 1 114 ? 15.833 -3.848 -5.110 1.00 76.31 114 PHE A O 1
ATOM 849 N N . HIS A 1 115 ? 14.148 -2.866 -6.237 1.00 83.50 115 HIS A N 1
ATOM 850 C CA . HIS A 1 115 ? 14.642 -3.153 -7.588 1.00 83.50 115 HIS A CA 1
ATOM 851 C C . HIS A 1 115 ? 15.686 -2.126 -8.052 1.00 83.50 115 HIS A C 1
ATOM 853 O O . HIS A 1 115 ? 15.525 -1.430 -9.052 1.00 83.50 115 HIS A O 1
ATOM 859 N N . HIS A 1 116 ? 16.785 -2.029 -7.309 1.00 81.12 116 HIS A N 1
ATOM 860 C CA . HIS A 1 116 ? 17.858 -1.064 -7.553 1.00 81.12 116 HIS A CA 1
ATOM 861 C C . HIS A 1 116 ? 18.539 -1.192 -8.934 1.00 81.12 116 HIS A C 1
ATOM 863 O O . HIS A 1 116 ? 19.146 -0.267 -9.444 1.00 81.12 116 HIS A O 1
ATOM 869 N N . TRP A 1 117 ? 18.436 -2.326 -9.604 1.00 88.44 117 TRP A N 1
ATOM 870 C CA . TRP A 1 117 ? 18.959 -2.484 -10.962 1.00 88.44 117 TRP A CA 1
ATOM 871 C C . TRP A 1 117 ? 18.065 -1.831 -12.033 1.00 88.44 117 TRP A C 1
ATOM 873 O O . TRP A 1 117 ? 18.544 -1.529 -13.123 1.00 88.44 117 TRP A O 1
ATOM 883 N N . ALA A 1 118 ? 16.783 -1.575 -11.747 1.00 91.81 118 ALA A N 1
ATOM 884 C CA . ALA A 1 118 ? 15.831 -1.103 -12.753 1.00 91.81 118 ALA A CA 1
ATOM 885 C C . ALA A 1 118 ? 16.148 0.305 -13.303 1.00 91.81 118 ALA A C 1
ATOM 887 O O . ALA A 1 118 ? 16.099 0.465 -14.524 1.00 91.81 118 ALA A O 1
ATOM 888 N N . PRO A 1 119 ? 16.527 1.311 -12.482 1.00 91.06 119 PRO A N 1
ATOM 889 C CA . PRO A 1 119 ? 16.933 2.619 -13.000 1.00 91.06 119 PRO A CA 1
ATOM 890 C C . PRO A 1 119 ? 18.170 2.571 -13.896 1.00 91.06 119 PRO A C 1
ATOM 892 O O . PRO A 1 119 ? 18.211 3.269 -14.906 1.00 91.06 119 PRO A O 1
ATOM 895 N N . LEU A 1 120 ? 19.150 1.729 -13.549 1.00 90.44 120 LEU A N 1
ATOM 896 C CA . LEU A 1 120 ? 20.386 1.561 -14.318 1.00 90.44 120 LEU A CA 1
ATOM 897 C C . LEU A 1 120 ? 20.084 1.007 -15.714 1.00 90.44 120 LEU A C 1
ATOM 899 O O . LEU A 1 120 ? 20.452 1.616 -16.715 1.00 90.44 120 LEU A O 1
ATOM 903 N N . ILE A 1 121 ? 19.318 -0.086 -15.772 1.00 93.88 121 ILE A N 1
ATOM 904 C CA . ILE A 1 121 ? 18.871 -0.707 -17.026 1.00 93.88 121 ILE A CA 1
ATOM 905 C C . ILE A 1 121 ? 18.047 0.279 -17.870 1.00 93.88 121 ILE A C 1
ATOM 907 O O . ILE A 1 121 ? 18.205 0.353 -19.085 1.00 93.88 121 ILE A O 1
ATOM 911 N N . ALA A 1 122 ? 17.182 1.083 -17.245 1.00 93.75 122 ALA A N 1
ATOM 912 C CA . ALA A 1 122 ? 16.433 2.117 -17.958 1.00 93.75 122 ALA A CA 1
ATOM 913 C C . ALA A 1 122 ? 17.348 3.194 -18.566 1.00 93.75 122 ALA A C 1
ATOM 915 O O . ALA A 1 122 ? 17.156 3.595 -19.720 1.00 93.75 122 ALA A O 1
ATOM 916 N N . GLY A 1 123 ? 18.375 3.608 -17.818 1.00 91.88 123 GLY A N 1
ATOM 917 C CA . GLY A 1 123 ? 19.388 4.565 -18.253 1.00 91.88 123 GLY A CA 1
ATOM 918 C C . GLY A 1 123 ? 20.165 4.111 -19.491 1.00 91.88 123 GLY A C 1
ATOM 919 O O . GLY A 1 123 ? 20.373 4.920 -20.395 1.00 91.88 123 GLY A O 1
ATOM 920 N N . GLU A 1 124 ? 20.501 2.821 -19.600 1.00 92.69 124 GLU A N 1
ATOM 921 C CA . GLU A 1 124 ? 21.178 2.237 -20.776 1.00 92.69 124 GLU A CA 1
ATOM 922 C C . GLU A 1 124 ? 20.382 2.419 -22.082 1.00 92.69 124 GLU A C 1
ATOM 924 O O . GLU A 1 124 ? 20.958 2.501 -23.168 1.00 92.69 124 GLU A O 1
ATOM 929 N N . HIS A 1 125 ? 19.056 2.555 -21.985 1.00 92.38 125 HIS A N 1
ATOM 930 C CA . HIS A 1 125 ? 18.159 2.793 -23.119 1.00 92.38 125 HIS A CA 1
ATOM 931 C C . HIS A 1 125 ? 17.693 4.256 -23.256 1.00 92.38 125 HIS A C 1
ATOM 933 O O . HIS A 1 125 ? 16.824 4.570 -24.087 1.00 92.38 125 HIS A O 1
ATOM 939 N N . GLY A 1 126 ? 18.260 5.162 -22.453 1.00 91.62 126 GLY A N 1
ATOM 940 C CA . GLY A 1 126 ? 17.878 6.572 -22.406 1.00 91.62 126 GLY A CA 1
ATOM 941 C C . GLY A 1 126 ? 16.441 6.789 -21.926 1.00 91.62 126 GLY A C 1
ATOM 942 O O . GLY A 1 126 ? 15.780 7.713 -22.398 1.00 91.62 126 GLY A O 1
ATOM 943 N N . VAL A 1 127 ? 15.931 5.913 -21.052 1.00 93.38 127 VAL A N 1
ATOM 944 C CA . VAL A 1 127 ? 14.593 6.020 -20.457 1.00 93.38 127 VAL A CA 1
ATOM 945 C C . VAL A 1 127 ? 14.727 6.531 -19.017 1.00 93.38 127 VAL A C 1
ATOM 947 O O . VAL A 1 127 ? 15.373 5.877 -18.196 1.00 93.38 127 VAL A O 1
ATOM 950 N N . PRO A 1 128 ? 14.133 7.685 -18.663 1.00 93.62 128 PRO A N 1
ATOM 951 C CA . PRO A 1 128 ? 14.202 8.199 -17.303 1.00 93.62 128 PRO A CA 1
ATOM 952 C C . PRO A 1 128 ? 13.396 7.337 -16.326 1.00 93.62 128 PRO A C 1
ATOM 954 O O . PRO A 1 128 ? 12.369 6.743 -16.665 1.00 93.62 128 PRO A O 1
ATOM 957 N N . SER A 1 129 ? 13.853 7.310 -15.073 1.00 93.00 129 SER A N 1
ATOM 958 C CA . SER A 1 129 ? 13.211 6.548 -14.001 1.00 93.00 129 SER A CA 1
ATOM 959 C C . SER A 1 129 ? 12.716 7.431 -12.862 1.00 93.00 129 SER A C 1
ATOM 961 O O . SER A 1 129 ? 13.390 8.382 -12.458 1.00 93.00 129 SER A O 1
ATOM 963 N N . ALA A 1 130 ? 11.565 7.077 -12.291 1.00 91.25 130 ALA A N 1
ATOM 964 C CA . ALA A 1 130 ? 11.063 7.648 -11.046 1.00 91.25 130 ALA A CA 1
ATOM 965 C C . ALA A 1 130 ? 10.940 6.553 -9.979 1.00 91.25 130 ALA A C 1
ATOM 967 O O . ALA A 1 130 ? 10.346 5.500 -10.219 1.00 91.25 130 ALA A O 1
ATOM 968 N N . MET A 1 131 ? 11.504 6.801 -8.795 1.00 87.50 131 MET A N 1
ATOM 969 C CA . MET A 1 131 ? 11.519 5.821 -7.708 1.00 87.50 131 MET A CA 1
ATOM 970 C C . MET A 1 131 ? 10.458 6.131 -6.657 1.00 87.50 131 MET A C 1
ATOM 972 O O . MET A 1 131 ? 10.481 7.197 -6.039 1.00 87.50 131 MET A O 1
ATOM 976 N N . LEU A 1 132 ? 9.566 5.172 -6.427 1.00 85.81 132 LEU A N 1
ATOM 977 C CA . LEU A 1 132 ? 8.554 5.199 -5.384 1.00 85.81 132 LEU A CA 1
ATOM 978 C C . LEU A 1 132 ? 9.169 4.789 -4.047 1.00 85.81 132 LEU A C 1
ATOM 980 O O . LEU A 1 132 ? 9.685 3.684 -3.884 1.00 85.81 132 LEU A O 1
ATOM 984 N N . LEU A 1 133 ? 9.092 5.699 -3.084 1.00 77.44 133 LEU A N 1
ATOM 985 C CA . LEU A 1 133 ? 9.628 5.545 -1.743 1.00 77.44 133 LEU A CA 1
ATOM 986 C C . LEU A 1 133 ? 8.570 4.971 -0.779 1.00 77.44 133 LEU A C 1
ATOM 988 O O . LEU A 1 133 ? 7.381 5.295 -0.891 1.00 77.44 133 LEU A O 1
ATOM 992 N N . PRO A 1 134 ? 8.978 4.181 0.230 1.00 64.69 134 PRO A N 1
ATOM 993 C CA . PRO A 1 134 ? 8.115 3.757 1.335 1.00 64.69 134 PRO A CA 1
ATOM 994 C C . PRO A 1 134 ? 7.922 4.891 2.376 1.00 64.69 134 PRO A C 1
ATOM 996 O O . PRO A 1 134 ? 8.192 4.724 3.564 1.00 64.69 134 PRO A O 1
ATOM 999 N N . THR A 1 135 ? 7.483 6.073 1.927 1.00 63.12 135 THR A N 1
ATOM 1000 C CA . THR A 1 135 ? 7.632 7.368 2.627 1.00 63.12 135 THR A CA 1
ATOM 1001 C C . THR A 1 135 ? 6.843 7.511 3.930 1.00 63.12 135 THR A C 1
ATOM 1003 O O . THR A 1 135 ? 7.336 8.170 4.839 1.00 63.12 135 THR A O 1
ATOM 1006 N N . ALA A 1 136 ? 5.681 6.869 4.076 1.00 60.34 136 ALA A N 1
ATOM 1007 C CA . ALA A 1 136 ? 4.823 7.066 5.253 1.00 60.34 136 ALA A CA 1
ATOM 1008 C C . ALA A 1 136 ? 5.535 6.738 6.584 1.00 60.34 136 ALA A C 1
ATOM 1010 O O . ALA A 1 136 ? 5.415 7.478 7.556 1.00 60.34 136 ALA A O 1
ATOM 1011 N N . ALA A 1 137 ? 6.348 5.674 6.617 1.00 54.72 137 ALA A N 1
ATOM 1012 C CA . ALA A 1 137 ? 7.114 5.296 7.810 1.00 54.72 137 ALA A CA 1
ATOM 1013 C C . ALA A 1 137 ? 8.312 6.226 8.076 1.00 54.72 137 ALA A C 1
ATOM 1015 O O . ALA A 1 137 ? 8.702 6.421 9.226 1.00 54.72 137 ALA A O 1
ATOM 1016 N N . MET A 1 138 ? 8.895 6.805 7.022 1.00 59.47 138 MET A N 1
ATOM 1017 C CA . MET A 1 138 ? 9.960 7.803 7.134 1.00 59.47 138 MET A CA 1
ATOM 1018 C C . MET A 1 138 ? 9.398 9.120 7.677 1.00 59.47 138 MET A C 1
ATOM 1020 O O . MET A 1 138 ? 9.943 9.673 8.621 1.00 59.47 138 MET A O 1
ATOM 1024 N N . ILE A 1 139 ? 8.270 9.585 7.145 1.00 57.69 139 ILE A N 1
ATOM 1025 C CA . ILE A 1 139 ? 7.596 10.801 7.606 1.00 57.69 139 ILE A CA 1
ATOM 1026 C C . ILE A 1 139 ? 7.101 10.657 9.050 1.00 57.69 139 ILE A C 1
ATOM 1028 O O . ILE A 1 139 ? 7.335 11.557 9.854 1.00 57.69 139 ILE A O 1
ATOM 1032 N N . ALA A 1 140 ? 6.533 9.503 9.423 1.00 55.38 140 ALA A N 1
ATOM 1033 C CA . ALA A 1 140 ? 6.156 9.207 10.808 1.00 55.38 140 ALA A CA 1
ATOM 1034 C C . ALA A 1 140 ? 7.343 9.298 11.784 1.00 55.38 140 ALA A C 1
ATOM 1036 O O . ALA A 1 140 ? 7.170 9.695 12.932 1.00 55.38 140 ALA A O 1
ATOM 1037 N N . SER A 1 141 ? 8.549 8.952 11.329 1.00 57.78 141 SER A N 1
ATOM 1038 C CA . SER A 1 141 ? 9.780 9.096 12.106 1.00 57.78 141 SER A CA 1
ATOM 1039 C C . SER A 1 141 ? 10.349 10.516 12.136 1.00 57.78 141 SER A C 1
ATOM 1041 O O . SER A 1 141 ? 11.034 10.863 13.092 1.00 57.78 141 SER A O 1
ATOM 1043 N N . LEU A 1 142 ? 10.109 11.320 11.099 1.00 59.16 142 LEU A N 1
ATOM 1044 C CA . LEU A 1 142 ? 10.532 12.723 11.044 1.00 59.16 142 LEU A CA 1
ATOM 1045 C C . LEU A 1 142 ? 9.624 13.618 11.901 1.00 59.16 142 LEU A C 1
ATOM 1047 O O . LEU A 1 142 ? 10.072 14.623 12.450 1.00 59.16 142 LEU A O 1
ATOM 1051 N N . ALA A 1 143 ? 8.350 13.248 12.036 1.00 55.78 143 ALA A N 1
ATOM 1052 C CA . ALA A 1 143 ? 7.365 13.984 12.813 1.00 55.78 143 ALA A CA 1
ATOM 1053 C C . ALA A 1 143 ? 7.712 13.988 14.315 1.00 55.78 143 ALA A C 1
ATOM 1055 O O . ALA A 1 143 ? 7.532 12.997 15.020 1.00 55.78 143 ALA A O 1
ATOM 1056 N N . GLY A 1 144 ? 8.198 15.131 14.811 1.00 55.44 144 GLY A N 1
ATOM 1057 C CA . GLY A 1 144 ? 8.567 15.331 16.220 1.00 55.44 144 GLY A CA 1
ATOM 1058 C C . GLY A 1 144 ? 10.022 14.989 16.564 1.00 55.44 144 GLY A C 1
ATOM 1059 O O . GLY A 1 144 ? 10.410 15.096 17.725 1.00 55.44 144 GLY A O 1
ATOM 1060 N N . ALA A 1 145 ? 10.834 14.613 15.575 1.00 58.47 145 ALA A N 1
ATOM 1061 C CA . ALA A 1 145 ? 12.261 14.371 15.740 1.00 58.47 145 ALA A CA 1
ATOM 1062 C C . ALA A 1 145 ? 13.063 15.685 15.727 1.00 58.47 145 ALA A C 1
ATOM 1064 O O . ALA A 1 145 ? 12.822 16.566 14.902 1.00 58.47 145 ALA A O 1
ATOM 1065 N N . GLY A 1 146 ? 14.069 15.805 16.601 1.00 57.12 146 GLY A N 1
ATOM 1066 C CA . GLY A 1 146 ? 15.136 16.791 16.407 1.00 57.12 146 GLY A CA 1
ATOM 1067 C C . GLY A 1 146 ? 15.906 16.502 15.110 1.00 57.12 146 GLY A C 1
ATOM 1068 O O . GLY A 1 146 ? 15.936 15.356 14.656 1.00 57.12 146 GLY A O 1
ATOM 1069 N N . ARG A 1 147 ? 16.533 17.527 14.517 1.00 58.47 147 ARG A N 1
ATOM 1070 C CA . ARG A 1 147 ? 17.220 17.442 13.211 1.00 58.47 147 ARG A CA 1
ATOM 1071 C C . ARG A 1 147 ? 18.191 16.254 13.115 1.00 58.47 147 ARG A C 1
ATOM 1073 O O . ARG A 1 147 ? 18.168 15.539 12.122 1.00 58.47 147 ARG A O 1
ATOM 1080 N N . ASP A 1 148 ? 18.931 15.976 14.183 1.00 56.94 148 ASP A N 1
ATOM 1081 C CA . ASP A 1 148 ? 19.906 14.880 14.237 1.00 56.94 148 ASP A CA 1
ATOM 1082 C C . ASP A 1 148 ? 19.243 13.487 14.164 1.00 56.94 148 ASP A C 1
ATOM 1084 O O . ASP A 1 148 ? 19.743 12.577 13.505 1.00 56.94 148 ASP A O 1
ATOM 1088 N N . HIS A 1 149 ? 18.076 13.304 14.796 1.00 62.84 149 HIS A N 1
ATOM 1089 C CA . HIS A 1 149 ? 17.324 12.043 14.724 1.00 62.84 149 HIS A CA 1
ATOM 1090 C C . HIS A 1 149 ? 16.645 11.870 13.359 1.00 62.84 149 HIS A C 1
ATOM 1092 O O . HIS A 1 149 ? 16.574 10.761 12.831 1.00 62.84 149 HIS A O 1
ATOM 1098 N N . ALA A 1 150 ? 16.193 12.974 12.761 1.00 60.44 150 ALA A N 1
ATOM 1099 C CA . ALA A 1 150 ? 15.671 12.986 11.403 1.00 60.44 150 ALA A CA 1
ATOM 1100 C C . ALA A 1 150 ? 16.731 12.565 10.370 1.00 60.44 150 ALA A C 1
ATOM 1102 O O . ALA A 1 150 ? 16.440 11.754 9.489 1.00 60.44 150 ALA A O 1
ATOM 1103 N N . GLU A 1 151 ? 17.964 13.056 10.514 1.00 59.16 151 GLU A N 1
ATOM 1104 C CA . GLU A 1 151 ? 19.101 12.670 9.672 1.00 59.16 151 GLU A CA 1
ATOM 1105 C C . GLU A 1 151 ? 19.461 11.187 9.835 1.00 59.16 151 GLU A C 1
ATOM 1107 O O . GLU A 1 151 ? 19.632 10.497 8.834 1.00 59.16 151 GLU A O 1
ATOM 1112 N N . LEU A 1 152 ? 19.467 10.654 11.062 1.00 60.00 152 LEU A N 1
ATOM 1113 C CA . LEU A 1 152 ? 19.680 9.221 11.326 1.00 60.00 152 LEU A CA 1
ATOM 1114 C C . LEU A 1 152 ? 18.601 8.326 10.701 1.00 60.00 152 LEU A C 1
ATOM 1116 O O . LEU A 1 152 ? 18.902 7.253 10.173 1.00 60.00 152 LEU A O 1
ATOM 1120 N N . VAL A 1 153 ? 17.333 8.741 10.743 1.00 59.44 153 VAL A N 1
ATOM 1121 C CA . VAL A 1 153 ? 16.258 7.958 10.125 1.00 59.44 153 VAL A CA 1
ATOM 1122 C C . VAL A 1 153 ? 16.333 8.026 8.605 1.00 59.44 153 VAL A C 1
ATOM 1124 O O . VAL A 1 153 ? 16.209 6.986 7.954 1.00 59.44 153 VAL A O 1
ATOM 1127 N N . ALA A 1 154 ? 16.568 9.210 8.038 1.00 57.75 154 ALA A N 1
ATOM 1128 C CA . ALA A 1 154 ? 16.807 9.354 6.609 1.00 57.75 154 ALA A CA 1
ATOM 1129 C C . ALA A 1 154 ? 17.992 8.478 6.177 1.00 57.75 154 ALA A C 1
ATOM 1131 O O . ALA A 1 154 ? 17.844 7.684 5.251 1.00 57.75 154 ALA A O 1
ATOM 1132 N N . ALA A 1 155 ? 19.102 8.509 6.917 1.00 54.88 155 ALA A N 1
ATOM 1133 C CA . ALA A 1 155 ? 20.235 7.616 6.713 1.00 54.88 155 ALA A CA 1
ATOM 1134 C C . ALA A 1 155 ? 19.791 6.144 6.734 1.00 54.88 155 ALA A C 1
ATOM 1136 O O . ALA A 1 155 ? 20.004 5.445 5.761 1.00 54.88 155 ALA A O 1
ATOM 1137 N N . SER A 1 156 ? 19.027 5.669 7.720 1.00 56.78 156 SER A N 1
ATOM 1138 C CA . SER A 1 156 ? 18.579 4.261 7.743 1.00 56.78 156 SER A CA 1
ATOM 1139 C C . SER A 1 156 ? 17.720 3.826 6.537 1.00 56.78 156 SER A C 1
ATOM 1141 O O . SER A 1 156 ? 17.777 2.667 6.121 1.00 56.78 156 SER A O 1
ATOM 1143 N N . VAL A 1 157 ? 16.922 4.736 5.962 1.00 54.16 157 VAL A N 1
ATOM 1144 C CA . VAL A 1 157 ? 16.055 4.456 4.802 1.00 54.16 157 VAL A CA 1
ATOM 1145 C C . VAL A 1 157 ? 16.834 4.566 3.487 1.00 54.16 157 VAL A C 1
ATOM 1147 O O . VAL A 1 157 ? 16.621 3.759 2.581 1.00 54.16 157 VAL A O 1
ATOM 1150 N N . PHE A 1 158 ? 17.752 5.529 3.382 1.00 52.94 158 PHE A N 1
ATOM 1151 C CA . PHE A 1 158 ? 18.519 5.814 2.165 1.00 52.94 158 PHE A CA 1
ATOM 1152 C C . PHE A 1 158 ? 19.881 5.096 2.100 1.00 52.94 158 PHE A C 1
ATOM 1154 O O . PHE A 1 158 ? 20.399 4.894 1.002 1.00 52.94 158 PHE A O 1
ATOM 1161 N N . GLU A 1 159 ? 20.434 4.643 3.228 1.00 46.31 159 GLU A N 1
ATOM 1162 C CA . GLU A 1 159 ? 21.707 3.911 3.341 1.00 46.31 159 GLU A CA 1
ATOM 1163 C C . GLU A 1 159 ? 21.558 2.396 3.218 1.00 46.31 159 GLU A C 1
ATOM 1165 O O . GLU A 1 159 ? 22.569 1.689 3.224 1.00 46.31 159 GLU A O 1
ATOM 1170 N N . HIS A 1 160 ? 20.341 1.866 3.035 1.00 57.41 160 HIS A N 1
ATOM 1171 C CA . HIS A 1 160 ? 20.222 0.480 2.595 1.00 57.41 160 HIS A CA 1
ATOM 1172 C C . HIS A 1 160 ? 21.042 0.333 1.295 1.00 57.41 160 HIS A C 1
ATOM 1174 O O . HIS A 1 160 ? 20.765 1.068 0.341 1.00 57.41 160 HIS A O 1
ATOM 1180 N N . PRO A 1 161 ? 22.030 -0.584 1.207 1.00 52.19 161 PRO A N 1
ATOM 1181 C CA . PRO A 1 161 ? 23.011 -0.608 0.113 1.00 52.19 161 PRO A CA 1
ATOM 1182 C C . PRO A 1 161 ? 22.384 -0.577 -1.288 1.00 52.19 161 PRO A C 1
ATOM 1184 O O . PRO A 1 161 ? 22.885 0.087 -2.192 1.00 52.19 161 PRO A O 1
ATOM 1187 N N . ARG A 1 162 ? 21.220 -1.223 -1.435 1.00 58.50 162 ARG A N 1
ATOM 1188 C CA . ARG A 1 162 ? 20.407 -1.214 -2.662 1.00 58.50 162 ARG A CA 1
ATOM 1189 C C . ARG A 1 162 ? 19.825 0.169 -3.018 1.00 58.50 162 ARG A C 1
ATOM 1191 O O . ARG A 1 162 ? 19.829 0.541 -4.182 1.00 58.50 162 ARG A O 1
ATOM 1198 N N . SER A 1 163 ? 19.374 0.965 -2.047 1.00 56.16 163 SER A N 1
ATOM 1199 C CA . SER A 1 163 ? 18.857 2.325 -2.296 1.00 56.16 163 SER A CA 1
ATOM 1200 C C . SER A 1 163 ? 19.977 3.291 -2.703 1.00 56.16 163 SER A C 1
ATOM 1202 O O . SER A 1 163 ? 19.799 4.094 -3.618 1.00 56.16 163 SER A O 1
ATOM 1204 N N . ARG A 1 164 ? 21.159 3.175 -2.081 1.00 54.88 164 ARG A N 1
ATOM 1205 C CA . ARG A 1 164 ? 22.327 4.017 -2.393 1.00 54.88 164 ARG A CA 1
ATOM 1206 C C . ARG A 1 164 ? 22.877 3.771 -3.801 1.00 54.88 164 ARG A C 1
ATOM 1208 O O . ARG A 1 164 ? 23.307 4.715 -4.454 1.00 54.88 164 ARG A O 1
ATOM 1215 N N . ALA A 1 165 ? 22.810 2.529 -4.285 1.00 53.66 165 ALA A N 1
ATOM 1216 C CA . ALA A 1 165 ? 23.296 2.146 -5.612 1.00 53.66 165 ALA A CA 1
ATOM 1217 C C . ALA A 1 165 ? 22.573 2.841 -6.788 1.00 53.66 165 ALA A C 1
ATOM 1219 O O . ALA A 1 165 ? 23.082 2.797 -7.898 1.00 53.66 165 ALA A O 1
ATOM 1220 N N . THR A 1 166 ? 21.418 3.484 -6.559 1.00 59.00 166 THR A N 1
ATOM 1221 C CA . THR A 1 166 ? 20.578 4.110 -7.611 1.00 59.00 166 THR A CA 1
ATOM 1222 C C . THR A 1 166 ? 20.366 5.603 -7.452 1.00 59.00 166 THR A C 1
ATOM 1224 O O . THR A 1 166 ? 19.568 6.219 -8.172 1.00 59.00 166 THR A O 1
ATOM 1227 N N . ASP A 1 167 ? 21.033 6.214 -6.477 1.00 58.84 167 ASP A N 1
ATOM 1228 C CA . ASP A 1 167 ? 20.813 7.622 -6.189 1.00 58.84 167 ASP A CA 1
ATOM 1229 C C . ASP A 1 167 ? 21.403 8.545 -7.268 1.00 58.84 167 ASP A C 1
ATOM 1231 O O . ASP A 1 167 ? 21.074 9.718 -7.305 1.00 58.84 167 ASP A O 1
ATOM 1235 N N . GLY A 1 168 ? 22.185 8.046 -8.228 1.00 62.69 168 GLY A N 1
ATOM 1236 C CA . GLY A 1 168 ? 22.545 8.798 -9.439 1.00 62.69 168 GLY A CA 1
ATOM 1237 C C . GLY A 1 168 ? 21.483 8.725 -10.544 1.00 62.69 168 GLY A C 1
ATOM 1238 O O . GLY A 1 168 ? 21.227 9.710 -11.231 1.00 62.69 168 GLY A O 1
ATOM 1239 N N . ASP A 1 169 ? 20.797 7.589 -10.655 1.00 73.12 169 ASP A N 1
ATOM 1240 C CA . ASP A 1 169 ? 20.153 7.161 -11.911 1.00 73.12 169 ASP A CA 1
ATOM 1241 C C . ASP A 1 169 ? 18.637 7.384 -11.944 1.00 73.12 169 ASP A C 1
ATOM 1243 O O . ASP A 1 169 ? 17.952 7.116 -12.930 1.00 73.12 169 ASP A O 1
ATOM 1247 N N . THR A 1 170 ? 18.084 7.900 -10.848 1.00 82.31 170 THR A N 1
ATOM 1248 C CA . THR A 1 170 ? 16.668 8.266 -10.748 1.00 82.31 170 THR A CA 1
ATOM 1249 C C . THR A 1 170 ? 16.463 9.760 -10.971 1.00 82.31 170 THR A C 1
ATOM 1251 O O . THR A 1 170 ? 17.042 10.597 -10.277 1.00 82.31 170 THR A O 1
ATOM 1254 N N . ALA A 1 171 ? 15.588 10.108 -11.913 1.00 85.00 171 ALA A N 1
ATOM 1255 C CA . ALA A 1 171 ? 15.245 11.491 -12.227 1.00 85.00 171 ALA A CA 1
ATOM 1256 C C . ALA A 1 171 ? 14.354 12.129 -11.149 1.00 85.00 171 ALA A C 1
ATOM 1258 O O . ALA A 1 171 ? 14.481 13.318 -10.856 1.00 85.00 171 ALA A O 1
ATOM 1259 N N . LEU A 1 172 ? 13.444 11.343 -10.563 1.00 86.94 172 LEU A N 1
ATOM 1260 C CA . LEU A 1 172 ? 12.459 11.802 -9.582 1.00 86.94 172 LEU A CA 1
ATOM 1261 C C . LEU A 1 172 ? 12.317 10.807 -8.428 1.00 86.94 172 LEU A C 1
ATOM 1263 O O . LEU A 1 172 ? 12.397 9.590 -8.619 1.00 86.94 172 LEU A O 1
AT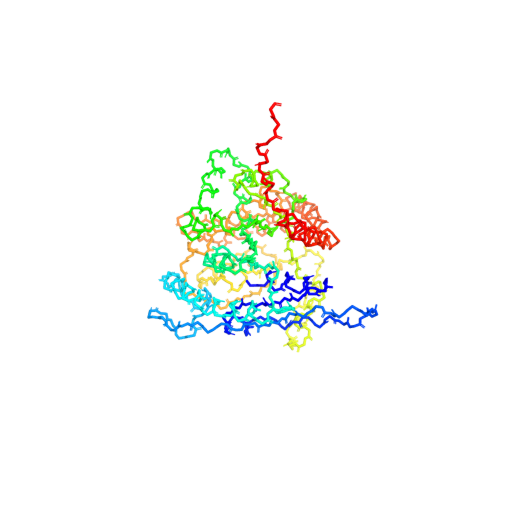OM 1267 N N . ARG A 1 173 ? 12.032 11.333 -7.235 1.00 86.69 173 ARG A N 1
ATOM 1268 C CA . ARG A 1 173 ? 11.571 10.553 -6.085 1.00 86.69 173 ARG A CA 1
ATOM 1269 C C . ARG A 1 173 ? 10.076 10.785 -5.912 1.00 86.69 173 ARG A C 1
ATOM 1271 O O . ARG A 1 173 ? 9.599 11.911 -6.025 1.00 86.69 173 ARG A O 1
ATOM 1278 N N . VAL A 1 174 ? 9.328 9.724 -5.650 1.00 87.44 174 VAL A N 1
ATOM 1279 C CA . VAL A 1 174 ? 7.867 9.756 -5.565 1.00 87.44 174 VAL A CA 1
ATOM 1280 C C . VAL A 1 174 ? 7.447 9.198 -4.217 1.00 87.44 174 VAL A C 1
ATOM 1282 O O . VAL A 1 174 ? 7.890 8.125 -3.821 1.00 87.44 174 VAL A O 1
ATOM 1285 N N . ALA A 1 175 ? 6.597 9.918 -3.499 1.00 84.56 175 ALA A N 1
ATOM 1286 C CA . ALA A 1 175 ? 6.107 9.516 -2.191 1.00 84.56 175 ALA A CA 1
ATOM 1287 C C . ALA A 1 175 ? 4.615 9.212 -2.247 1.00 84.56 175 ALA A C 1
ATOM 1289 O O . ALA A 1 175 ? 3.821 10.073 -2.617 1.00 84.56 175 ALA A O 1
ATOM 1290 N N . ARG A 1 176 ? 4.219 8.013 -1.809 1.00 85.31 176 ARG A N 1
ATOM 1291 C CA . ARG A 1 176 ? 2.810 7.707 -1.528 1.00 85.31 176 ARG A CA 1
ATOM 1292 C C . ARG A 1 176 ? 2.402 8.370 -0.210 1.00 85.31 176 ARG A C 1
ATOM 1294 O O . ARG A 1 176 ? 2.352 7.719 0.829 1.00 85.31 176 ARG A O 1
ATOM 1301 N N . GLU A 1 177 ? 2.152 9.668 -0.283 1.00 78.50 177 GLU A N 1
ATOM 1302 C CA . GLU A 1 177 ? 1.868 10.553 0.840 1.00 78.50 177 GLU A CA 1
ATOM 1303 C C . GLU A 1 177 ? 0.802 11.568 0.417 1.00 78.50 177 GLU A C 1
ATOM 1305 O O . GLU A 1 177 ? 0.779 12.013 -0.733 1.00 78.50 177 GLU A O 1
ATOM 1310 N N . CYS A 1 178 ? -0.052 11.980 1.351 1.00 79.31 178 CYS A N 1
ATOM 1311 C CA . CYS A 1 178 ? -0.895 13.152 1.161 1.00 79.31 178 CYS A CA 1
ATOM 1312 C C . CYS A 1 178 ? -0.176 14.366 1.753 1.00 79.31 178 CYS A C 1
ATOM 1314 O O . CYS A 1 178 ? -0.252 14.585 2.952 1.00 79.31 178 CYS A O 1
ATOM 1316 N N . ALA A 1 179 ? 0.508 15.178 0.946 1.00 72.50 179 ALA A N 1
ATOM 1317 C CA . ALA A 1 179 ? 1.265 16.325 1.469 1.00 72.50 179 ALA A CA 1
ATOM 1318 C C . ALA A 1 179 ? 0.394 17.323 2.268 1.00 72.50 179 ALA A C 1
ATOM 1320 O O . ALA A 1 179 ? 0.876 17.938 3.213 1.00 72.50 179 ALA A O 1
ATOM 1321 N N . ALA A 1 180 ? -0.905 17.432 1.958 1.00 72.12 180 ALA A N 1
ATOM 1322 C CA . ALA A 1 180 ? -1.863 18.239 2.722 1.00 72.12 180 ALA A CA 1
ATOM 1323 C C . ALA A 1 180 ? -2.090 17.732 4.158 1.00 72.12 180 ALA A C 1
ATOM 1325 O O . ALA A 1 180 ? -2.537 18.480 5.021 1.00 72.12 180 ALA A O 1
ATOM 1326 N N . TRP A 1 181 ? -1.786 16.459 4.409 1.00 69.69 181 TRP A N 1
ATOM 1327 C CA . TRP A 1 181 ? -1.809 15.849 5.732 1.00 69.69 181 TRP A CA 1
ATOM 1328 C C . TRP A 1 181 ? -0.589 16.279 6.566 1.00 69.69 181 TRP A C 1
ATOM 1330 O O . TRP A 1 181 ? -0.677 16.323 7.792 1.00 69.69 181 TRP A O 1
ATOM 1340 N N . GLU A 1 182 ? 0.531 16.614 5.902 1.00 67.31 182 GLU A N 1
ATOM 1341 C CA . GLU A 1 182 ? 1.875 16.426 6.461 1.00 67.31 182 GLU A CA 1
ATOM 1342 C C . GLU A 1 182 ? 2.960 17.347 5.862 1.00 67.31 182 GLU A C 1
ATOM 1344 O O . GLU A 1 182 ? 4.069 16.914 5.536 1.00 67.31 182 GLU A O 1
ATOM 1349 N N . LEU A 1 183 ? 2.646 18.635 5.695 1.00 71.94 183 LEU A N 1
ATOM 1350 C CA . LEU A 1 183 ? 3.462 19.564 4.904 1.00 71.94 183 LEU A CA 1
ATOM 1351 C C . LEU A 1 183 ? 4.900 19.745 5.429 1.00 71.94 183 LEU A C 1
ATOM 1353 O O . LEU A 1 183 ? 5.845 19.749 4.636 1.00 71.94 183 LEU A O 1
ATOM 1357 N N . ASP A 1 184 ? 5.080 19.858 6.747 1.00 74.06 184 ASP A N 1
ATOM 1358 C CA . ASP A 1 184 ? 6.390 20.124 7.359 1.00 74.06 184 ASP A CA 1
ATOM 1359 C C . ASP A 1 184 ? 7.327 18.915 7.252 1.00 74.06 184 ASP A C 1
ATOM 1361 O O . ASP A 1 184 ? 8.481 19.043 6.837 1.00 74.06 184 ASP A O 1
ATOM 1365 N N . ALA A 1 185 ? 6.826 17.715 7.559 1.00 72.88 185 ALA A N 1
ATOM 1366 C CA . ALA A 1 185 ? 7.618 16.493 7.467 1.00 72.88 185 ALA A CA 1
ATOM 1367 C C . ALA A 1 185 ? 7.903 16.104 6.009 1.00 72.88 185 ALA A C 1
ATOM 1369 O O . ALA A 1 185 ? 8.996 15.625 5.707 1.00 72.88 185 ALA A O 1
ATOM 1370 N N . PHE A 1 186 ? 6.969 16.366 5.088 1.00 77.75 186 PHE A N 1
ATOM 1371 C CA . PHE A 1 186 ? 7.216 16.207 3.656 1.00 77.75 186 PHE A CA 1
ATOM 1372 C C . PHE A 1 186 ? 8.311 17.164 3.162 1.00 77.75 186 PHE A C 1
ATOM 1374 O O . PHE A 1 186 ? 9.206 16.751 2.425 1.00 77.75 186 PHE A O 1
ATOM 1381 N N . SER A 1 187 ? 8.281 18.426 3.601 1.00 78.44 187 SER A N 1
ATOM 1382 C CA . SER A 1 187 ? 9.292 19.429 3.241 1.00 78.44 187 SER A CA 1
ATOM 1383 C C . SER A 1 187 ? 10.675 19.059 3.780 1.00 78.44 187 SER A C 1
ATOM 1385 O O . SER A 1 187 ? 11.668 19.159 3.058 1.00 78.44 187 SER A O 1
ATOM 1387 N N . LEU A 1 188 ? 10.741 18.564 5.019 1.00 76.12 188 LEU A N 1
ATOM 1388 C CA . LEU A 1 188 ? 11.978 18.053 5.606 1.00 76.12 188 LEU A CA 1
ATOM 1389 C C . LEU A 1 188 ? 12.498 16.826 4.846 1.00 76.12 188 LEU A C 1
ATOM 1391 O O . LEU A 1 188 ? 13.681 16.771 4.519 1.00 76.12 188 LEU A O 1
ATOM 1395 N N . ALA A 1 189 ? 11.624 15.874 4.506 1.00 75.25 189 ALA A N 1
ATOM 1396 C CA . ALA A 1 189 ? 11.999 14.716 3.699 1.00 75.25 189 ALA A CA 1
ATOM 1397 C C . ALA A 1 189 ? 12.557 15.141 2.332 1.00 75.25 189 ALA A C 1
ATOM 1399 O O . ALA A 1 189 ? 13.608 14.655 1.922 1.00 75.25 189 ALA A O 1
ATOM 1400 N N . ALA A 1 190 ? 11.905 16.085 1.649 1.00 77.50 190 ALA A N 1
ATOM 1401 C CA . ALA A 1 190 ? 12.379 16.619 0.375 1.00 77.50 190 ALA A CA 1
ATOM 1402 C C . ALA A 1 190 ? 13.768 17.276 0.500 1.00 77.50 190 ALA A C 1
ATOM 1404 O O . ALA A 1 190 ? 14.622 17.063 -0.361 1.00 77.50 190 ALA A O 1
ATOM 1405 N N . ALA A 1 191 ? 14.014 18.024 1.582 1.00 78.12 191 ALA A N 1
ATOM 1406 C CA . ALA A 1 191 ? 15.308 18.650 1.846 1.00 78.12 191 ALA A CA 1
ATOM 1407 C C . ALA A 1 191 ? 16.422 17.621 2.104 1.00 78.12 191 ALA A C 1
ATOM 1409 O O . ALA A 1 191 ? 17.524 17.778 1.583 1.00 78.12 191 ALA A O 1
ATOM 1410 N N . LEU A 1 192 ? 16.133 16.560 2.865 1.00 74.19 192 LEU A N 1
ATOM 1411 C CA . LEU A 1 192 ? 17.097 15.498 3.182 1.00 74.19 192 LEU A CA 1
ATOM 1412 C C . LEU A 1 192 ? 17.422 14.611 1.973 1.00 74.19 192 LEU A C 1
ATOM 1414 O O . LEU A 1 192 ? 18.544 14.138 1.839 1.00 74.19 192 LEU A O 1
ATOM 1418 N N . ILE A 1 193 ? 16.451 14.402 1.082 1.00 74.62 193 ILE A N 1
ATOM 1419 C CA . ILE A 1 193 ? 16.606 13.573 -0.120 1.00 74.62 193 ILE A CA 1
ATOM 1420 C C . ILE A 1 193 ? 17.514 14.232 -1.170 1.00 74.62 193 ILE A C 1
ATOM 1422 O O . ILE A 1 193 ? 18.108 13.532 -1.985 1.00 74.62 193 ILE A O 1
ATOM 1426 N N . GLY A 1 194 ? 17.592 15.566 -1.213 1.00 72.38 194 GLY A N 1
ATOM 1427 C CA . GLY A 1 194 ? 18.432 16.279 -2.188 1.00 72.38 194 GLY A CA 1
ATOM 1428 C C . GLY A 1 194 ? 17.996 16.127 -3.656 1.00 72.38 194 GLY A C 1
ATOM 1429 O O . GLY A 1 194 ? 18.720 16.536 -4.562 1.00 72.38 194 GLY A O 1
ATOM 1430 N N . LYS A 1 195 ? 16.804 15.569 -3.909 1.00 75.88 195 LYS A N 1
ATOM 1431 C CA . LYS A 1 195 ? 16.183 15.388 -5.233 1.00 75.88 195 LYS A CA 1
ATOM 1432 C C . LYS A 1 195 ? 14.728 15.852 -5.232 1.00 75.88 195 LYS A C 1
ATOM 1434 O O . LYS A 1 195 ? 14.101 15.874 -4.172 1.00 75.88 195 LYS A O 1
ATOM 1439 N N . PRO A 1 196 ? 14.142 16.157 -6.409 1.00 82.62 196 PRO A N 1
ATOM 1440 C CA . PRO A 1 196 ? 12.724 16.476 -6.497 1.00 82.62 196 PRO A CA 1
ATOM 1441 C C . PRO A 1 196 ? 11.860 15.330 -5.949 1.00 82.62 196 PRO A C 1
ATOM 1443 O O . PRO A 1 196 ? 11.834 14.237 -6.523 1.00 82.62 196 PRO A O 1
ATOM 1446 N N . LEU A 1 197 ? 11.154 15.603 -4.849 1.00 84.94 197 LEU A N 1
ATOM 1447 C CA . LEU A 1 197 ? 10.183 14.702 -4.238 1.00 84.94 197 LEU A CA 1
ATOM 1448 C C . LEU A 1 197 ? 8.770 15.091 -4.679 1.00 84.94 197 LEU A C 1
ATOM 1450 O O . LEU A 1 197 ? 8.357 16.236 -4.505 1.00 84.94 197 LEU A O 1
ATOM 1454 N N . VAL A 1 198 ? 8.028 14.138 -5.238 1.00 88.62 198 VAL A N 1
ATOM 1455 C CA . VAL A 1 198 ? 6.671 14.351 -5.755 1.00 88.62 198 VAL A CA 1
ATOM 1456 C C . VAL A 1 198 ? 5.670 13.551 -4.917 1.00 88.62 198 VAL A C 1
ATOM 1458 O O . VAL A 1 198 ? 5.838 12.334 -4.798 1.00 88.62 198 VAL A O 1
ATOM 1461 N N . PRO A 1 199 ? 4.637 14.180 -4.330 1.00 88.81 199 PRO A N 1
ATOM 1462 C CA . PRO A 1 199 ? 3.576 13.452 -3.647 1.00 88.81 199 PRO A CA 1
ATOM 1463 C C . PRO A 1 199 ? 2.646 12.783 -4.668 1.00 88.81 199 PRO A C 1
ATOM 1465 O O . PRO A 1 199 ? 2.280 13.378 -5.676 1.00 88.81 199 PRO A O 1
ATOM 1468 N N . LEU A 1 200 ? 2.256 11.542 -4.392 1.00 89.31 200 LEU A N 1
ATOM 1469 C CA . LEU A 1 200 ? 1.381 10.720 -5.235 1.00 89.31 200 LEU A CA 1
ATOM 1470 C C . LEU A 1 200 ? -0.016 10.524 -4.622 1.00 89.31 200 LEU A C 1
ATOM 1472 O O . LEU A 1 200 ? -0.843 9.779 -5.147 1.00 89.31 200 LEU A O 1
ATOM 1476 N N . GLY A 1 201 ? -0.271 11.149 -3.472 1.00 87.69 201 GLY A N 1
ATOM 1477 C CA . GLY A 1 201 ? -1.433 10.847 -2.654 1.00 87.69 201 GLY A CA 1
ATOM 1478 C C . GLY A 1 201 ? -1.333 9.469 -1.995 1.00 87.69 201 GLY A C 1
ATOM 1479 O O . GLY A 1 201 ? -0.358 8.723 -2.124 1.00 87.69 201 GLY A O 1
ATOM 1480 N N . LEU A 1 202 ? -2.383 9.106 -1.268 1.00 84.94 202 LEU A N 1
ATOM 1481 C CA . LEU A 1 202 ? -2.487 7.841 -0.542 1.00 84.94 202 LEU A CA 1
ATOM 1482 C C . LEU A 1 202 ? -2.912 6.683 -1.438 1.00 84.94 202 LEU A C 1
ATOM 1484 O O . LEU A 1 202 ? -2.880 5.535 -0.994 1.00 84.94 202 LEU A O 1
ATOM 1488 N N . LEU A 1 203 ? -3.303 6.955 -2.683 1.00 84.06 203 LEU A N 1
ATOM 1489 C CA . LEU A 1 203 ? -3.830 5.963 -3.617 1.00 84.06 203 LEU A CA 1
ATOM 1490 C C . LEU A 1 203 ? -4.865 5.035 -2.947 1.00 84.06 203 LEU A C 1
ATOM 1492 O O . LEU A 1 203 ? -4.654 3.817 -2.915 1.00 84.06 203 LEU A O 1
ATOM 1496 N N . PRO A 1 204 ? -5.945 5.573 -2.343 1.00 77.69 204 PRO A N 1
ATOM 1497 C CA . PRO A 1 204 ? -6.942 4.727 -1.706 1.00 77.69 204 PRO A CA 1
ATOM 1498 C C . PRO A 1 204 ? -7.570 3.789 -2.750 1.00 77.69 204 PRO A C 1
ATOM 1500 O O . PRO A 1 204 ? -7.683 4.171 -3.924 1.00 77.69 204 PRO A O 1
ATOM 1503 N N . PRO A 1 205 ? -7.967 2.566 -2.356 1.00 71.56 205 PRO A N 1
ATOM 1504 C CA . PRO A 1 205 ? -8.750 1.706 -3.234 1.00 71.56 205 PRO A CA 1
ATOM 1505 C C . PRO A 1 205 ? -10.060 2.410 -3.618 1.00 71.56 205 PRO A C 1
ATOM 1507 O O . PRO A 1 205 ? -10.583 3.212 -2.841 1.00 71.56 205 PRO A O 1
ATOM 1510 N N . SER A 1 206 ? -10.599 2.118 -4.808 1.00 65.19 206 SER A N 1
ATOM 1511 C CA . SER A 1 206 ? -11.888 2.689 -5.213 1.00 65.19 206 SER A CA 1
ATOM 1512 C C . SER A 1 206 ? -12.989 2.306 -4.209 1.00 65.19 206 SER A C 1
ATOM 1514 O O . SER A 1 206 ? -13.060 1.139 -3.809 1.00 65.19 206 SER A O 1
ATOM 1516 N N . PRO A 1 207 ? -13.860 3.259 -3.830 1.00 55.97 207 PRO A N 1
ATOM 1517 C CA . PRO A 1 207 ? -14.972 3.029 -2.909 1.00 55.97 207 PRO A CA 1
ATOM 1518 C C . PRO A 1 207 ? -15.953 1.959 -3.365 1.00 55.97 207 PRO A C 1
ATOM 1520 O O . PRO A 1 207 ? -16.612 1.367 -2.520 1.00 55.97 207 PRO A O 1
ATOM 1523 N N . ASP A 1 208 ? -16.037 1.686 -4.669 1.00 54.50 208 ASP A N 1
ATOM 1524 C CA . ASP A 1 208 ? -16.978 0.699 -5.207 1.00 54.50 208 ASP A CA 1
ATOM 1525 C C . ASP A 1 208 ? -16.589 -0.741 -4.830 1.00 54.50 208 ASP A C 1
ATOM 1527 O O . ASP A 1 208 ? -17.252 -1.690 -5.241 1.00 54.50 208 ASP A O 1
ATOM 1531 N N . GLY A 1 209 ? -15.462 -0.943 -4.126 1.00 53.12 209 GLY A N 1
ATOM 1532 C CA . GLY A 1 209 ? -14.981 -2.268 -3.720 1.00 53.12 209 GLY A CA 1
ATOM 1533 C C . GLY A 1 209 ? -14.715 -3.206 -4.907 1.00 53.12 209 GLY A C 1
ATOM 1534 O O . GLY A 1 209 ? -14.498 -4.404 -4.724 1.00 53.12 209 GLY A O 1
ATOM 1535 N N . GLY A 1 210 ? -14.718 -2.665 -6.135 1.00 46.56 210 GLY A N 1
ATOM 1536 C CA . GLY A 1 210 ? -15.035 -3.368 -7.385 1.00 46.56 210 GLY A CA 1
ATOM 1537 C C . GLY A 1 210 ? -14.028 -4.411 -7.860 1.00 46.56 210 GLY A C 1
ATOM 1538 O O . GLY A 1 210 ? -14.134 -4.907 -8.975 1.00 46.56 210 GLY A O 1
ATOM 1539 N N . ARG A 1 211 ? -13.048 -4.760 -7.031 1.00 55.22 211 ARG A N 1
ATOM 1540 C CA . ARG A 1 211 ? -12.138 -5.875 -7.291 1.00 55.22 211 ARG A CA 1
ATOM 1541 C C . ARG A 1 211 ? -12.714 -7.224 -6.829 1.00 55.22 211 ARG A C 1
ATOM 1543 O O . ARG A 1 211 ? -12.232 -8.247 -7.298 1.00 55.22 211 ARG A O 1
ATOM 1550 N N . ALA A 1 212 ? -13.743 -7.231 -5.970 1.00 47.69 212 ALA A N 1
ATOM 1551 C CA . ALA A 1 212 ? -14.316 -8.449 -5.373 1.00 47.69 212 ALA A CA 1
ATOM 1552 C C . ALA A 1 212 ? -15.818 -8.684 -5.640 1.00 47.69 212 ALA A C 1
ATOM 1554 O O . ALA A 1 212 ? -16.308 -9.774 -5.350 1.00 47.69 212 ALA A O 1
ATOM 1555 N N . ALA A 1 213 ? -16.544 -7.744 -6.260 1.00 44.53 213 ALA A N 1
ATOM 1556 C CA . ALA A 1 213 ? -17.983 -7.910 -6.530 1.00 44.53 213 ALA A CA 1
ATOM 1557 C C . ALA A 1 213 ? -18.322 -9.095 -7.466 1.00 44.53 213 ALA A C 1
ATOM 1559 O O . ALA A 1 213 ? -19.485 -9.454 -7.606 1.00 44.53 213 ALA A O 1
ATOM 1560 N N . ALA A 1 214 ? -17.319 -9.720 -8.096 1.00 42.66 214 ALA A N 1
ATOM 1561 C CA . ALA A 1 214 ? -17.502 -10.886 -8.956 1.00 42.66 214 ALA A CA 1
ATOM 1562 C C . ALA A 1 214 ? -17.085 -12.231 -8.320 1.00 42.66 214 ALA A C 1
ATOM 1564 O O . ALA A 1 214 ? -17.221 -13.250 -8.991 1.00 42.66 214 ALA A O 1
ATOM 1565 N N . ALA A 1 215 ? -16.560 -12.270 -7.082 1.00 43.41 215 ALA A N 1
ATOM 1566 C CA . ALA A 1 215 ? -15.942 -13.497 -6.545 1.00 43.41 215 ALA A CA 1
ATOM 1567 C C . ALA A 1 215 ? -16.246 -13.868 -5.078 1.00 43.41 215 ALA A C 1
ATOM 1569 O O . ALA A 1 215 ? -15.824 -14.943 -4.656 1.00 43.41 215 ALA A O 1
ATOM 1570 N N . ALA A 1 216 ? -16.968 -13.059 -4.295 1.00 45.38 216 ALA A N 1
ATOM 1571 C CA . ALA A 1 216 ? -17.288 -13.408 -2.905 1.00 45.38 216 ALA A CA 1
ATOM 1572 C C . ALA A 1 216 ? -18.756 -13.847 -2.754 1.00 45.38 216 ALA A C 1
ATOM 1574 O O . ALA A 1 216 ? -19.683 -13.043 -2.805 1.00 45.38 216 ALA A O 1
ATOM 1575 N N . HIS A 1 217 ? -18.959 -15.155 -2.596 1.00 45.50 217 HIS A N 1
ATOM 1576 C CA . HIS A 1 217 ? -20.218 -15.767 -2.177 1.00 45.50 217 HIS A CA 1
ATOM 1577 C C . HIS A 1 217 ? -20.475 -15.538 -0.673 1.00 45.50 217 HIS A C 1
ATOM 1579 O O . HIS A 1 217 ? -19.581 -15.782 0.130 1.00 45.50 217 HIS A O 1
ATOM 1585 N N . GLY A 1 218 ? -21.713 -15.181 -0.304 1.00 51.69 218 GLY A N 1
ATOM 1586 C CA . GLY A 1 218 ? -22.387 -15.488 0.975 1.00 51.69 218 GLY A CA 1
ATOM 1587 C C . GLY A 1 218 ? -21.893 -14.831 2.275 1.00 51.69 218 GLY A C 1
ATOM 1588 O O . GLY A 1 218 ? -22.694 -14.232 2.979 1.00 51.69 218 GLY A O 1
ATOM 1589 N N . ASP A 1 219 ? -20.609 -14.947 2.611 1.00 51.03 219 ASP A N 1
ATOM 1590 C CA . ASP A 1 219 ? -20.082 -14.682 3.967 1.00 51.03 219 ASP A CA 1
ATOM 1591 C C . ASP A 1 219 ? -19.823 -13.180 4.234 1.00 51.03 219 ASP A C 1
ATOM 1593 O O . ASP A 1 219 ? -20.065 -12.679 5.334 1.00 51.03 219 ASP A O 1
ATOM 1597 N N . ASP A 1 220 ? -19.418 -12.425 3.200 1.00 59.78 220 ASP A N 1
ATOM 1598 C CA . ASP A 1 220 ? -19.296 -10.954 3.264 1.00 59.78 220 ASP A CA 1
ATOM 1599 C C . ASP A 1 220 ? -20.660 -10.284 3.525 1.00 59.78 220 ASP A C 1
ATOM 1601 O O . ASP A 1 220 ? -20.727 -9.244 4.182 1.00 59.78 220 ASP A O 1
ATOM 1605 N N . ASP A 1 221 ? -21.754 -10.897 3.059 1.00 68.31 221 ASP A N 1
ATOM 1606 C CA . ASP A 1 221 ? -23.116 -10.401 3.278 1.00 68.31 221 ASP A CA 1
ATOM 1607 C C . ASP A 1 221 ? -23.554 -10.616 4.737 1.00 68.31 221 ASP A C 1
ATOM 1609 O O . ASP A 1 221 ? -24.135 -9.726 5.351 1.00 68.31 221 ASP A O 1
ATOM 1613 N N . ASP A 1 222 ? -23.197 -11.742 5.361 1.00 80.94 222 ASP A N 1
ATOM 1614 C CA . ASP A 1 222 ? -23.571 -12.025 6.752 1.00 80.94 222 ASP A CA 1
ATOM 1615 C C . ASP A 1 222 ? -22.841 -11.128 7.765 1.00 80.94 222 ASP A C 1
ATOM 1617 O O . ASP A 1 222 ? -23.455 -10.669 8.734 1.00 80.94 222 ASP A O 1
ATOM 1621 N N . ALA A 1 223 ? -21.564 -10.806 7.534 1.00 84.19 223 ALA A N 1
ATOM 1622 C CA . ALA A 1 223 ? -20.828 -9.859 8.375 1.00 84.19 223 ALA A CA 1
ATOM 1623 C C . ALA A 1 223 ? -21.416 -8.439 8.294 1.00 84.19 223 ALA A C 1
ATOM 1625 O O . ALA A 1 223 ? -21.574 -7.772 9.322 1.00 84.19 223 ALA A O 1
ATOM 1626 N N . VAL A 1 224 ? -21.774 -7.985 7.088 1.00 86.25 224 VAL A N 1
ATOM 1627 C CA . VAL A 1 224 ? -22.415 -6.677 6.874 1.00 86.25 224 VAL A CA 1
ATOM 1628 C C . VAL A 1 224 ? -23.816 -6.658 7.484 1.00 86.25 224 VAL A C 1
ATOM 1630 O O . VAL A 1 224 ? -24.123 -5.757 8.264 1.00 86.25 224 VAL A O 1
ATOM 1633 N N . ARG A 1 225 ? -24.626 -7.698 7.262 1.00 89.31 225 ARG A N 1
ATOM 1634 C CA . ARG A 1 225 ? -25.946 -7.844 7.895 1.00 89.31 225 ARG A CA 1
ATOM 1635 C C . ARG A 1 225 ? -25.855 -7.870 9.418 1.00 89.31 225 ARG A C 1
ATOM 1637 O O . ARG A 1 225 ? -26.708 -7.298 10.093 1.00 89.31 225 ARG A O 1
ATOM 1644 N N . TRP A 1 226 ? -24.829 -8.502 9.990 1.00 92.94 226 TRP A N 1
ATOM 1645 C CA . TRP A 1 226 ? -24.597 -8.460 11.433 1.00 92.94 226 TRP A CA 1
ATOM 1646 C C . TRP A 1 226 ? -24.270 -7.042 11.914 1.00 92.94 226 TRP A C 1
ATOM 1648 O O . TRP A 1 226 ? -24.789 -6.635 12.956 1.00 92.94 226 TRP A O 1
ATOM 1658 N N . LEU A 1 227 ? -23.459 -6.280 11.165 1.00 92.75 227 LEU A N 1
ATOM 1659 C CA . LEU A 1 227 ? -23.137 -4.880 11.468 1.00 92.75 227 LEU A CA 1
ATOM 1660 C C . LEU A 1 227 ? -24.371 -3.971 11.407 1.00 92.75 227 LEU A C 1
ATOM 1662 O O . LEU A 1 227 ? -24.519 -3.124 12.288 1.00 92.75 227 LEU A O 1
ATOM 1666 N N . ASP A 1 228 ? -25.266 -4.180 10.439 1.00 93.25 228 ASP A N 1
ATOM 1667 C CA . ASP A 1 228 ? -26.508 -3.407 10.278 1.00 93.25 228 ASP A CA 1
ATOM 1668 C C . ASP A 1 228 ? -27.437 -3.508 11.500 1.00 93.25 228 ASP A C 1
ATOM 1670 O O . ASP A 1 228 ? -28.226 -2.603 11.776 1.00 93.25 228 ASP A O 1
ATOM 1674 N N . LEU A 1 229 ? -27.322 -4.592 12.274 1.00 95.50 229 LEU A N 1
ATOM 1675 C CA . LEU A 1 229 ? -28.081 -4.802 13.510 1.00 95.50 229 LEU A CA 1
ATOM 1676 C C . LEU A 1 229 ? -27.452 -4.123 14.739 1.00 95.50 229 LEU A C 1
ATOM 1678 O O . LEU A 1 229 ? -28.062 -4.115 15.812 1.00 95.50 229 LEU A O 1
ATOM 1682 N N . GLN A 1 230 ? -26.237 -3.578 14.632 1.00 95.88 230 GLN A N 1
ATOM 1683 C CA . GLN A 1 230 ? -25.531 -2.982 15.766 1.00 95.88 230 GLN A CA 1
ATOM 1684 C C . GLN A 1 230 ? -25.787 -1.470 15.869 1.00 95.88 230 GLN A C 1
ATOM 1686 O O . GLN A 1 230 ? -25.926 -0.781 14.858 1.00 95.88 230 GLN A O 1
ATOM 1691 N N . PRO A 1 231 ? -25.775 -0.886 17.083 1.00 95.50 231 PRO A N 1
ATOM 1692 C CA . PRO A 1 231 ? -25.849 0.563 17.230 1.00 95.50 231 PRO A CA 1
ATOM 1693 C C . PRO A 1 231 ? -24.691 1.277 16.505 1.00 95.50 231 PRO A C 1
ATOM 1695 O O . PRO A 1 231 ? -23.556 0.779 16.522 1.00 95.50 231 PRO A O 1
ATOM 1698 N N . PRO A 1 232 ? -24.907 2.480 15.945 1.00 92.62 232 PRO A N 1
ATOM 1699 C CA . PRO A 1 232 ? -23.839 3.237 15.304 1.00 92.62 232 PRO A CA 1
ATOM 1700 C C . PRO A 1 232 ? -22.639 3.451 16.234 1.00 92.62 232 PRO A C 1
ATOM 1702 O O . PRO A 1 232 ? -22.798 3.804 17.404 1.00 92.62 232 PRO A O 1
ATOM 1705 N N . LYS A 1 233 ? -21.421 3.290 15.696 1.00 90.69 233 LYS A N 1
ATOM 1706 C CA . LYS A 1 233 ? -20.147 3.516 16.413 1.00 90.69 233 LYS A CA 1
ATOM 1707 C C . LYS A 1 233 ? -19.948 2.611 17.643 1.00 90.69 233 LYS A C 1
ATOM 1709 O O . LYS A 1 233 ? -19.260 3.014 18.582 1.00 90.69 233 LYS A O 1
ATOM 1714 N N . SER A 1 234 ? -20.563 1.427 17.666 1.00 92.69 234 SER A N 1
ATOM 1715 C CA . SER A 1 234 ? -20.521 0.506 18.817 1.00 92.69 234 SER A CA 1
ATOM 1716 C C . SER A 1 234 ? -19.641 -0.734 18.630 1.00 92.69 234 SER A C 1
ATOM 1718 O O . SER A 1 234 ? -19.440 -1.473 19.594 1.00 92.69 234 SER A O 1
ATOM 1720 N N . VAL A 1 235 ? -19.118 -0.955 17.421 1.00 95.25 235 VAL A N 1
ATOM 1721 C CA . VAL A 1 235 ? -18.333 -2.139 17.052 1.00 95.25 235 VAL A CA 1
ATOM 1722 C C . VAL A 1 235 ? -16.878 -1.757 16.795 1.00 95.25 235 VAL A C 1
ATOM 1724 O O . VAL A 1 235 ? -16.606 -0.784 16.094 1.00 95.25 235 VAL A O 1
ATOM 1727 N N . VAL A 1 236 ? -15.951 -2.546 17.333 1.00 94.94 236 VAL A N 1
ATOM 1728 C CA . VAL A 1 236 ? -14.519 -2.492 17.018 1.00 94.94 236 VAL A CA 1
ATOM 1729 C C . VAL A 1 236 ? -14.229 -3.424 15.848 1.00 94.94 236 VAL A C 1
ATOM 1731 O O . VAL A 1 236 ? -14.484 -4.621 15.939 1.00 94.94 236 VAL A O 1
ATOM 1734 N N . TYR A 1 237 ? -13.669 -2.901 14.763 1.00 94.00 237 TYR A N 1
ATOM 1735 C CA . TYR A 1 237 ? -13.141 -3.742 13.692 1.00 94.00 237 TYR A CA 1
ATOM 1736 C C . TYR A 1 237 ? -11.677 -4.092 13.974 1.00 94.00 237 TYR A C 1
ATOM 1738 O O . TYR A 1 237 ? -10.853 -3.200 14.175 1.00 94.00 237 TYR A O 1
ATOM 1746 N N . VAL A 1 238 ? -11.357 -5.385 13.995 1.00 92.06 238 VAL A N 1
ATOM 1747 C CA . VAL A 1 238 ? -10.017 -5.906 14.286 1.00 92.06 238 VAL A CA 1
ATOM 1748 C C . VAL A 1 238 ? -9.477 -6.587 13.035 1.00 92.06 238 VAL A C 1
ATOM 1750 O O . VAL A 1 238 ? -10.005 -7.607 12.593 1.00 92.06 238 VAL A O 1
ATOM 1753 N N . ALA A 1 239 ? -8.412 -6.029 12.461 1.00 87.94 239 ALA A N 1
ATOM 1754 C CA . ALA A 1 239 ? -7.738 -6.593 11.298 1.00 87.94 239 ALA A CA 1
ATOM 1755 C C . ALA A 1 239 ? -6.247 -6.245 11.317 1.00 87.94 239 ALA A C 1
ATOM 1757 O O . ALA A 1 239 ? -5.878 -5.077 11.397 1.00 87.94 239 ALA A O 1
ATOM 1758 N N . LEU A 1 240 ? -5.397 -7.267 11.208 1.00 80.81 240 LEU A N 1
ATOM 1759 C CA . LEU A 1 240 ? -3.932 -7.119 11.176 1.00 80.81 240 LEU A CA 1
ATOM 1760 C C . LEU A 1 240 ? -3.352 -7.266 9.762 1.00 80.81 240 LEU A C 1
ATOM 1762 O O . LEU A 1 240 ? -2.148 -7.152 9.555 1.00 80.81 240 LEU A O 1
ATOM 1766 N N . GLY A 1 241 ? -4.220 -7.491 8.773 1.00 76.50 241 GLY A N 1
ATOM 1767 C CA . GLY A 1 241 ? -3.828 -7.697 7.385 1.00 76.50 241 GLY A CA 1
ATOM 1768 C C . GLY A 1 241 ? -3.310 -9.107 7.099 1.00 76.50 241 GLY A C 1
ATOM 1769 O O . GLY A 1 241 ? -3.394 -10.024 7.912 1.00 76.50 241 GLY A O 1
ATOM 1770 N N . SER A 1 242 ? -2.826 -9.294 5.873 1.00 70.25 242 SER A N 1
ATOM 1771 C CA . SER A 1 242 ? -2.321 -10.578 5.378 1.00 70.25 242 SER A CA 1
ATOM 1772 C C . SER A 1 242 ? -0.834 -10.803 5.616 1.00 70.25 242 SER A C 1
ATOM 1774 O O . SER A 1 242 ? -0.381 -11.935 5.485 1.00 70.25 242 SER A O 1
ATOM 1776 N N . GLU A 1 243 ? -0.097 -9.727 5.883 1.00 66.12 243 GLU A N 1
ATOM 1777 C CA . GLU A 1 243 ? 1.371 -9.708 5.883 1.00 66.12 243 GLU A CA 1
ATOM 1778 C C . GLU A 1 243 ? 1.959 -9.953 7.279 1.00 66.12 243 GLU A C 1
ATOM 1780 O O . GLU A 1 243 ? 3.129 -10.294 7.399 1.00 66.12 243 GLU A O 1
ATOM 1785 N N . VAL A 1 244 ? 1.138 -9.827 8.328 1.00 65.31 244 VAL A N 1
ATOM 1786 C CA . VAL A 1 244 ? 1.550 -9.947 9.732 1.00 65.31 244 VAL A CA 1
ATOM 1787 C C . VAL A 1 244 ? 0.824 -11.126 10.379 1.00 65.31 244 VAL A C 1
ATOM 1789 O O . VAL A 1 244 ? -0.230 -10.946 10.996 1.00 65.31 244 VAL A O 1
ATOM 1792 N N . PRO A 1 245 ? 1.316 -12.363 10.201 1.00 67.25 245 PRO A N 1
ATOM 1793 C CA . PRO A 1 245 ? 0.782 -13.491 10.941 1.00 67.25 245 PRO A CA 1
ATOM 1794 C C . PRO A 1 245 ? 1.176 -13.354 12.417 1.00 67.25 245 PRO A C 1
ATOM 1796 O O . PRO A 1 245 ? 2.344 -13.154 12.734 1.00 67.25 245 PRO A O 1
ATOM 1799 N N . LEU A 1 246 ? 0.204 -13.467 13.320 1.00 76.06 246 LEU A N 1
ATOM 1800 C CA . LEU A 1 246 ? 0.480 -13.554 14.752 1.00 76.06 246 LEU A CA 1
ATOM 1801 C C . LEU A 1 246 ? 0.772 -14.999 15.155 1.00 76.06 246 LEU A C 1
ATOM 1803 O O . LEU A 1 246 ? 0.178 -15.928 14.601 1.00 76.06 246 LEU A O 1
ATOM 1807 N N . ARG A 1 247 ? 1.614 -15.174 16.176 1.00 80.12 247 ARG A N 1
ATOM 1808 C CA . ARG A 1 247 ? 1.728 -16.447 16.896 1.00 80.12 247 ARG A CA 1
ATOM 1809 C C . ARG A 1 247 ? 0.432 -16.767 17.638 1.00 80.12 247 ARG A C 1
ATOM 1811 O O . ARG A 1 247 ? -0.328 -15.865 18.000 1.00 80.12 247 ARG A O 1
ATOM 1818 N N . VAL A 1 248 ? 0.190 -18.054 17.889 1.00 84.19 248 VAL A N 1
ATOM 1819 C CA . VAL A 1 248 ? -1.034 -18.538 18.554 1.00 84.19 248 VAL A CA 1
ATOM 1820 C C . VAL A 1 248 ? -1.219 -17.873 19.920 1.00 84.19 248 VAL A C 1
ATOM 1822 O O . VAL A 1 248 ? -2.331 -17.473 20.260 1.00 84.19 248 VAL A O 1
ATOM 1825 N N . GLU A 1 249 ? -0.134 -17.684 20.672 1.00 87.44 249 GLU A N 1
ATOM 1826 C CA . GLU A 1 249 ? -0.181 -17.071 22.003 1.00 87.44 249 GLU A CA 1
ATOM 1827 C C . GLU A 1 249 ? -0.710 -1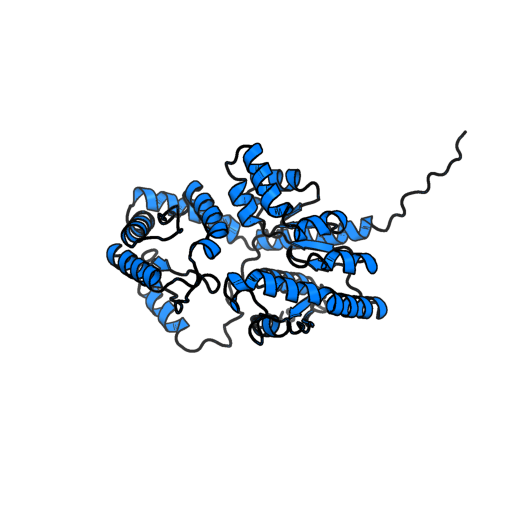5.633 21.937 1.00 87.44 249 GLU A C 1
ATOM 1829 O O . GLU A 1 249 ? -1.610 -15.267 22.688 1.00 87.44 249 GLU A O 1
ATOM 1834 N N . LEU A 1 250 ? -0.234 -14.836 20.975 1.00 88.12 250 LEU A N 1
ATOM 1835 C CA . LEU A 1 250 ? -0.695 -13.458 20.788 1.00 88.12 250 LEU A CA 1
ATOM 1836 C C . LEU A 1 250 ? -2.130 -13.380 20.260 1.00 88.12 250 LEU A C 1
ATOM 1838 O O . LEU A 1 250 ? -2.852 -12.433 20.568 1.00 88.12 250 LEU A O 1
ATOM 1842 N N . VAL A 1 251 ? -2.569 -14.372 19.482 1.00 89.38 251 VAL A N 1
ATOM 1843 C CA . VAL A 1 251 ? -3.979 -14.489 19.084 1.00 89.38 251 VAL A CA 1
ATOM 1844 C C . VAL A 1 251 ? -4.861 -14.742 20.307 1.00 89.38 251 VAL A C 1
ATOM 1846 O O . VAL A 1 251 ? -5.924 -14.130 20.412 1.00 89.38 251 VAL A O 1
ATOM 1849 N N . HIS A 1 252 ? -4.422 -15.577 21.254 1.00 90.06 252 HIS A N 1
ATOM 1850 C CA . HIS A 1 252 ? -5.140 -15.773 22.513 1.00 90.06 252 HIS A CA 1
ATOM 1851 C C . HIS A 1 252 ? -5.175 -14.493 23.352 1.00 90.06 252 HIS A C 1
ATOM 1853 O O . HIS A 1 252 ? -6.259 -14.103 23.782 1.00 90.06 252 HIS A O 1
ATOM 1859 N N . GLU A 1 253 ? -4.046 -13.797 23.523 1.00 94.88 253 GLU A N 1
ATOM 1860 C CA . GLU A 1 253 ? -4.007 -12.511 24.238 1.00 94.88 253 GLU A CA 1
ATOM 1861 C C . GLU A 1 253 ? -4.946 -11.477 23.597 1.00 94.88 253 GLU A C 1
ATOM 1863 O O . GLU A 1 253 ? -5.687 -10.789 24.303 1.00 94.88 253 GLU A O 1
ATOM 1868 N N . LEU A 1 254 ? -4.995 -11.415 22.259 1.00 93.25 254 LEU A N 1
ATOM 1869 C CA . LEU A 1 254 ? -5.929 -10.566 21.514 1.00 93.25 254 LEU A CA 1
ATOM 1870 C C . LEU A 1 254 ? -7.391 -10.930 21.776 1.00 93.25 254 LEU A C 1
ATOM 1872 O O . LEU A 1 254 ? -8.190 -10.044 22.080 1.00 93.25 254 LEU A O 1
ATOM 1876 N N . ALA A 1 255 ? -7.737 -12.216 21.716 1.00 92.00 255 ALA A N 1
ATOM 1877 C CA . ALA A 1 255 ? -9.089 -12.692 21.990 1.00 92.00 255 ALA A CA 1
ATOM 1878 C C . ALA A 1 255 ? -9.531 -12.368 23.429 1.00 92.00 255 ALA A C 1
ATOM 1880 O O . ALA A 1 255 ? -10.589 -11.769 23.635 1.00 92.00 255 ALA A O 1
ATOM 1881 N N . LEU A 1 256 ? -8.683 -12.692 24.412 1.00 95.06 256 LEU A N 1
ATOM 1882 C CA . LEU A 1 256 ? -8.896 -12.397 25.832 1.00 95.06 256 LEU A CA 1
ATOM 1883 C C . LEU A 1 256 ? -9.051 -10.891 26.065 1.00 95.06 256 LEU A C 1
ATOM 1885 O O . LEU A 1 256 ? -9.952 -10.457 26.779 1.00 95.06 256 LEU A O 1
ATOM 1889 N N . GLY A 1 257 ? -8.205 -10.072 25.441 1.00 96.69 257 GLY A N 1
ATOM 1890 C CA . GLY A 1 257 ? -8.259 -8.620 25.579 1.00 96.69 257 GLY A CA 1
ATOM 1891 C C . GLY A 1 257 ? -9.545 -8.008 25.024 1.00 96.69 257 GLY A C 1
ATOM 1892 O O . GLY A 1 257 ? -10.134 -7.133 25.662 1.00 96.69 257 GLY A O 1
ATOM 1893 N N . LEU A 1 258 ? -10.020 -8.493 23.874 1.00 95.44 258 LEU A N 1
ATOM 1894 C CA . LEU A 1 258 ? -11.298 -8.073 23.290 1.00 95.44 258 LEU A CA 1
ATOM 1895 C C . LEU A 1 258 ? -12.487 -8.477 24.175 1.00 95.44 258 LEU A C 1
ATOM 1897 O O . LEU A 1 258 ? -13.385 -7.664 24.402 1.00 95.44 258 LEU A O 1
ATOM 1901 N N . GLU A 1 259 ? -12.470 -9.687 24.742 1.00 95.25 259 GLU A N 1
ATOM 1902 C CA . GLU A 1 259 ? -13.492 -10.132 25.697 1.00 95.25 259 GLU A CA 1
ATOM 1903 C C . GLU A 1 259 ? -13.500 -9.262 26.966 1.00 95.25 259 GLU A C 1
ATOM 1905 O O . GLU A 1 259 ? -14.551 -8.771 27.395 1.00 95.25 259 GLU A O 1
ATOM 1910 N N . LEU A 1 260 ? -12.319 -9.007 27.540 1.00 96.38 260 LEU A N 1
ATOM 1911 C CA . LEU A 1 260 ? -12.140 -8.164 28.723 1.00 96.38 260 LEU A CA 1
ATOM 1912 C C . LEU A 1 260 ? -12.556 -6.710 28.479 1.00 96.38 260 LEU A C 1
ATOM 1914 O O . LEU A 1 260 ? -12.984 -6.029 29.415 1.00 96.38 260 LEU A O 1
ATOM 1918 N N . ALA A 1 261 ? -12.442 -6.213 27.245 1.00 95.75 261 ALA A N 1
ATOM 1919 C CA . ALA A 1 261 ? -12.882 -4.870 26.884 1.00 95.75 261 ALA A CA 1
ATOM 1920 C C . ALA A 1 261 ? -14.407 -4.700 26.975 1.00 95.75 261 ALA A C 1
ATOM 1922 O O . ALA A 1 261 ? -14.873 -3.570 27.131 1.00 95.75 261 ALA A O 1
ATOM 1923 N N . ARG A 1 262 ? -15.174 -5.803 26.915 1.00 94.38 262 ARG A N 1
ATOM 1924 C CA . ARG A 1 262 ? -16.650 -5.819 26.930 1.00 94.38 262 ARG A CA 1
ATOM 1925 C C . ARG A 1 262 ? -17.272 -4.947 25.831 1.00 94.38 262 ARG A C 1
ATOM 1927 O O . ARG A 1 262 ? -18.347 -4.376 26.010 1.00 94.38 262 ARG A O 1
ATOM 1934 N N . THR A 1 263 ? -16.609 -4.860 24.682 1.00 93.00 263 THR A N 1
ATOM 1935 C CA . THR A 1 263 ? -17.108 -4.172 23.488 1.00 93.00 263 THR A CA 1
ATOM 1936 C C . THR A 1 263 ? -17.560 -5.184 22.442 1.00 93.00 263 THR A C 1
ATOM 1938 O O . THR A 1 263 ? -17.130 -6.336 22.431 1.00 93.00 263 THR A O 1
ATOM 1941 N N . ARG A 1 264 ? -18.457 -4.763 21.544 1.00 94.31 264 ARG A N 1
ATOM 1942 C CA . ARG A 1 264 ? -18.762 -5.559 20.351 1.00 94.31 264 ARG A CA 1
ATOM 1943 C C . ARG A 1 264 ? -17.568 -5.462 19.415 1.00 94.31 264 ARG A C 1
ATOM 1945 O O . ARG A 1 264 ? -17.048 -4.364 19.218 1.00 94.31 264 ARG A O 1
ATOM 1952 N N . PHE A 1 265 ? -17.165 -6.568 18.812 1.00 95.56 265 PHE A N 1
ATOM 1953 C CA . PHE A 1 265 ? -16.077 -6.567 17.845 1.00 95.56 265 PHE A CA 1
ATOM 1954 C C . PHE A 1 265 ? -16.397 -7.460 16.650 1.00 95.56 265 PHE A C 1
ATOM 1956 O O . PHE A 1 265 ? -17.102 -8.456 16.779 1.00 95.56 265 PHE A O 1
ATOM 1963 N N . LEU A 1 266 ? -15.858 -7.080 15.497 1.00 93.31 266 LEU A N 1
ATOM 1964 C CA . LEU A 1 266 ? -15.804 -7.885 14.285 1.00 93.31 266 LEU A CA 1
ATOM 1965 C C . LEU A 1 266 ? -14.327 -8.120 13.970 1.00 93.31 266 LEU A C 1
ATOM 1967 O O . LEU A 1 266 ? -13.577 -7.160 13.790 1.00 93.31 266 LEU A O 1
ATOM 1971 N N . TRP A 1 267 ? -13.899 -9.379 13.932 1.00 91.75 267 TRP A N 1
ATOM 1972 C CA . TRP A 1 267 ? -12.489 -9.733 13.784 1.00 91.75 267 TRP A CA 1
ATOM 1973 C C . TRP A 1 267 ? -12.245 -10.529 12.506 1.00 91.75 267 TRP A C 1
ATOM 1975 O O . TRP A 1 267 ? -12.673 -11.674 12.384 1.00 91.75 267 TRP A O 1
ATOM 1985 N N . ALA A 1 268 ? -11.487 -9.940 11.581 1.00 88.25 268 ALA A N 1
ATOM 1986 C CA . ALA A 1 268 ? -10.932 -10.635 10.425 1.00 88.25 268 ALA A CA 1
ATOM 1987 C C . ALA A 1 268 ? -9.723 -11.490 10.855 1.00 88.25 268 ALA A C 1
ATOM 1989 O O . ALA A 1 268 ? -8.563 -11.142 10.605 1.00 88.25 268 ALA A O 1
ATOM 1990 N N . LEU A 1 269 ? -9.994 -12.582 11.574 1.00 82.75 269 LEU A N 1
ATOM 1991 C CA . LEU A 1 269 ? -8.973 -13.485 12.101 1.00 82.75 269 LEU A CA 1
ATOM 1992 C C . LEU A 1 269 ? -8.312 -14.283 10.971 1.00 82.75 269 LEU A C 1
ATOM 1994 O O . LEU A 1 269 ? -8.978 -14.898 10.139 1.00 82.75 269 LEU A O 1
ATOM 1998 N N . ARG A 1 270 ? -6.978 -14.326 10.976 1.00 77.12 270 ARG A N 1
ATOM 1999 C CA . ARG A 1 270 ? -6.195 -15.213 10.109 1.00 77.12 270 ARG A CA 1
ATOM 2000 C C . ARG A 1 270 ? -5.541 -16.329 10.904 1.00 77.12 270 ARG A C 1
ATOM 2002 O O . ARG A 1 270 ? -5.269 -16.182 12.091 1.00 77.12 270 ARG A O 1
ATOM 2009 N N . LYS A 1 271 ? -5.264 -17.440 10.213 1.00 71.19 271 LYS A N 1
ATOM 2010 C CA . LYS A 1 271 ? -4.533 -18.571 10.789 1.00 71.19 271 LYS A CA 1
ATOM 2011 C C . LYS A 1 271 ? -3.150 -18.109 11.286 1.00 71.19 271 LYS A C 1
ATOM 2013 O O . LYS A 1 271 ? -2.448 -17.453 10.509 1.00 71.19 271 LYS A O 1
ATOM 2018 N N . PRO A 1 272 ? -2.769 -18.461 12.525 1.00 70.81 272 PRO A N 1
ATOM 2019 C CA . PRO A 1 272 ? -1.445 -18.176 13.074 1.00 70.81 272 PRO A CA 1
ATOM 2020 C C . PRO A 1 272 ? -0.300 -18.757 12.226 1.00 70.81 272 PRO A C 1
ATOM 2022 O O . PRO A 1 272 ? -0.511 -19.727 11.490 1.00 70.81 272 PRO A O 1
ATOM 2025 N N . ARG A 1 273 ? 0.909 -18.187 12.336 1.00 65.94 273 ARG A N 1
ATOM 2026 C CA . ARG A 1 273 ? 2.161 -18.774 11.808 1.00 65.94 273 ARG A CA 1
ATOM 2027 C C . ARG A 1 273 ? 3.292 -18.670 12.836 1.00 65.94 273 ARG A C 1
ATOM 2029 O O . ARG A 1 273 ? 3.255 -17.806 13.707 1.00 65.94 273 ARG A O 1
ATOM 2036 N N . ASP A 1 274 ? 4.319 -19.495 12.654 1.00 62.16 274 ASP A N 1
ATOM 2037 C CA . ASP A 1 274 ? 5.520 -19.551 13.495 1.00 62.16 274 ASP A CA 1
ATOM 2038 C C . ASP A 1 274 ? 6.580 -18.530 13.030 1.00 62.16 274 ASP A C 1
ATOM 2040 O O . ASP A 1 274 ? 7.592 -18.891 12.434 1.00 62.16 274 ASP A O 1
ATOM 2044 N N . VAL A 1 275 ? 6.331 -17.233 13.240 1.00 56.94 275 VAL A N 1
ATOM 2045 C CA . VAL A 1 275 ? 7.290 -16.150 12.929 1.00 56.94 275 VAL A CA 1
ATOM 2046 C C . VAL A 1 275 ? 7.574 -15.339 14.196 1.00 56.94 275 VAL A C 1
ATOM 2048 O O . VAL A 1 275 ? 6.682 -15.164 15.023 1.00 56.94 275 VAL A O 1
ATOM 2051 N N . ALA A 1 276 ? 8.814 -14.865 14.361 1.00 57.78 276 ALA A N 1
ATOM 2052 C CA . ALA A 1 276 ? 9.214 -14.026 15.489 1.00 57.78 276 ALA A CA 1
ATOM 2053 C C . ALA A 1 276 ? 8.586 -12.621 15.404 1.00 57.78 276 ALA A C 1
ATOM 2055 O O . ALA A 1 276 ? 8.570 -11.995 14.344 1.00 57.78 276 ALA A O 1
ATOM 2056 N N . ASP A 1 277 ? 8.093 -12.114 16.536 1.00 55.97 277 ASP A N 1
ATOM 2057 C CA . ASP A 1 277 ? 7.288 -10.885 16.599 1.00 55.97 277 ASP A CA 1
ATOM 2058 C C . ASP A 1 277 ? 8.103 -9.619 16.247 1.00 55.97 277 ASP A C 1
ATOM 2060 O O . ASP A 1 277 ? 7.596 -8.701 15.594 1.00 55.97 277 ASP A O 1
ATOM 2064 N N . ALA A 1 278 ? 9.388 -9.591 16.620 1.00 54.09 278 ALA A N 1
ATOM 2065 C CA . ALA A 1 278 ? 10.284 -8.446 16.438 1.00 54.09 278 ALA A CA 1
ATOM 2066 C C . ALA A 1 278 ? 10.538 -8.083 14.960 1.00 54.09 278 ALA A C 1
ATOM 2068 O O . ALA A 1 278 ? 10.590 -6.898 14.615 1.00 54.09 278 ALA A O 1
ATOM 2069 N N . ASP A 1 279 ? 10.610 -9.079 14.071 1.00 49.41 279 ASP A N 1
ATOM 2070 C CA . ASP A 1 279 ? 10.930 -8.880 12.648 1.00 49.41 279 ASP A CA 1
ATOM 2071 C C . ASP A 1 279 ? 9.787 -8.209 11.865 1.00 49.41 279 ASP A C 1
ATOM 2073 O O . ASP A 1 279 ? 9.997 -7.632 10.797 1.00 49.41 279 ASP A O 1
ATOM 2077 N N . VAL A 1 280 ? 8.563 -8.249 12.400 1.00 50.84 280 VAL A N 1
ATOM 2078 C CA . VAL A 1 280 ? 7.346 -7.835 11.688 1.00 50.84 280 VAL A CA 1
ATOM 2079 C C . VAL A 1 280 ? 6.891 -6.414 12.061 1.00 50.84 280 VAL A C 1
ATOM 2081 O O . VAL A 1 280 ? 6.189 -5.744 11.300 1.00 50.84 280 VAL A O 1
ATOM 2084 N N . LEU A 1 281 ? 7.295 -5.910 13.230 1.00 50.88 281 LEU A N 1
ATOM 2085 C CA . LEU A 1 281 ? 6.637 -4.762 13.868 1.00 50.88 281 LEU A CA 1
ATOM 2086 C C . LEU A 1 281 ? 7.423 -3.446 13.820 1.00 50.88 281 LEU A C 1
ATOM 2088 O O . LEU A 1 281 ? 6.837 -2.385 14.057 1.00 50.88 281 LEU A O 1
ATOM 2092 N N . HIS A 1 282 ? 8.713 -3.468 13.471 1.00 50.81 282 HIS A N 1
ATOM 2093 C CA . HIS A 1 282 ? 9.583 -2.287 13.574 1.00 50.81 282 HIS A CA 1
ATOM 2094 C C . HIS A 1 282 ? 9.139 -1.097 12.688 1.00 50.81 282 HIS A C 1
ATOM 2096 O O . HIS A 1 282 ? 9.327 0.069 13.049 1.00 50.81 282 HIS A O 1
ATOM 2102 N N . GLY A 1 283 ? 8.510 -1.357 11.535 1.00 51.41 283 GLY A N 1
ATOM 2103 C CA . GLY A 1 283 ? 7.927 -0.312 10.677 1.00 51.41 283 GLY A CA 1
ATOM 2104 C C . GLY A 1 283 ? 6.535 0.150 11.127 1.00 51.41 283 GLY A C 1
ATOM 2105 O O . GLY A 1 283 ? 6.226 1.341 11.087 1.00 51.41 283 GLY A O 1
ATOM 2106 N N . LEU A 1 284 ? 5.700 -0.778 11.604 1.00 60.53 284 LEU A N 1
ATOM 2107 C CA . LEU A 1 284 ? 4.317 -0.506 12.014 1.00 60.53 284 LEU A CA 1
ATOM 2108 C C . LEU A 1 284 ? 4.239 0.285 13.326 1.00 60.53 284 LEU A C 1
ATOM 2110 O O . LEU A 1 284 ? 3.372 1.147 13.468 1.00 60.53 284 LEU A O 1
ATOM 2114 N N . GLY A 1 285 ? 5.169 0.044 14.256 1.00 59.75 285 GLY A N 1
ATOM 2115 C CA . GLY A 1 285 ? 5.238 0.767 15.529 1.00 59.75 285 GLY A CA 1
ATOM 2116 C C . GLY A 1 285 ? 5.442 2.275 15.358 1.00 59.75 285 GLY A C 1
ATOM 2117 O O . GLY A 1 285 ? 4.882 3.063 16.117 1.00 59.75 285 GLY A O 1
ATOM 2118 N N . ARG A 1 286 ? 6.172 2.701 14.319 1.00 66.12 286 ARG A N 1
ATOM 2119 C CA . ARG A 1 286 ? 6.394 4.128 14.027 1.00 66.12 286 ARG A CA 1
ATOM 2120 C C . ARG A 1 286 ? 5.115 4.820 13.568 1.00 66.12 286 ARG A C 1
ATOM 2122 O O . ARG A 1 286 ? 4.760 5.864 14.109 1.00 66.12 286 ARG A O 1
ATOM 2129 N N . ASN A 1 287 ? 4.375 4.189 12.657 1.00 69.12 287 ASN A N 1
ATOM 2130 C CA . ASN A 1 287 ? 3.066 4.683 12.227 1.00 69.12 287 ASN A CA 1
ATOM 2131 C C . ASN A 1 287 ? 2.079 4.742 13.403 1.00 69.12 287 ASN A C 1
ATOM 2133 O O . ASN A 1 287 ? 1.340 5.712 13.532 1.00 69.12 287 ASN A O 1
ATOM 2137 N N . ALA A 1 288 ? 2.086 3.739 14.289 1.00 73.44 288 ALA A N 1
ATOM 2138 C CA . ALA A 1 288 ? 1.210 3.715 15.461 1.00 73.44 288 ALA A CA 1
ATOM 2139 C C . ALA A 1 288 ? 1.479 4.889 16.420 1.00 73.44 288 ALA A C 1
ATOM 2141 O O . ALA A 1 288 ? 0.540 5.595 16.788 1.00 73.44 288 ALA A O 1
ATOM 2142 N N . ARG A 1 289 ? 2.750 5.154 16.756 1.00 73.69 289 ARG A N 1
ATOM 2143 C CA . ARG A 1 289 ? 3.146 6.297 17.604 1.00 73.69 289 ARG A CA 1
ATOM 2144 C C . ARG A 1 289 ? 2.760 7.635 16.984 1.00 73.69 289 ARG A C 1
ATOM 2146 O O . ARG A 1 289 ? 2.257 8.517 17.673 1.00 73.69 289 ARG A O 1
ATOM 2153 N N . PHE A 1 290 ? 2.955 7.772 15.677 1.00 74.25 290 PHE A N 1
ATOM 2154 C CA . PHE A 1 290 ? 2.564 8.970 14.946 1.00 74.25 290 PHE A CA 1
ATOM 2155 C C . PHE A 1 290 ? 1.046 9.229 15.020 1.00 74.25 290 PHE A C 1
ATOM 2157 O O . PHE A 1 290 ? 0.608 10.345 15.311 1.00 74.25 290 PHE A O 1
ATOM 2164 N N . MET A 1 291 ? 0.231 8.187 14.838 1.00 81.69 291 MET A N 1
ATOM 2165 C CA . MET A 1 291 ? -1.231 8.272 1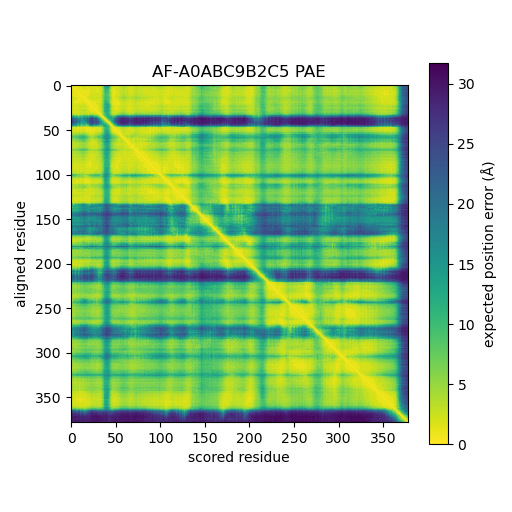4.956 1.00 81.69 291 MET A CA 1
ATOM 2166 C C . MET A 1 291 ? -1.684 8.573 16.396 1.00 81.69 291 MET A C 1
ATOM 2168 O O . MET A 1 291 ? -2.609 9.359 16.616 1.00 81.69 291 MET A O 1
ATOM 2172 N N . GLU A 1 292 ? -1.015 8.005 17.397 1.00 83.25 292 GLU A N 1
ATOM 2173 C CA . GLU A 1 292 ? -1.286 8.295 18.807 1.00 83.25 292 GLU A CA 1
ATOM 2174 C C . GLU A 1 292 ? -0.934 9.743 19.186 1.00 83.25 292 GLU A C 1
ATOM 2176 O O . GLU A 1 292 ? -1.745 10.425 19.815 1.00 83.25 292 GLU A O 1
ATOM 2181 N N . GLY A 1 293 ? 0.207 10.269 18.723 1.00 82.06 293 GLY A N 1
ATOM 2182 C CA . GLY A 1 293 ? 0.603 11.668 18.935 1.00 82.06 293 GLY A CA 1
ATOM 2183 C C . GLY A 1 293 ? -0.416 12.675 18.386 1.00 82.06 293 GLY A C 1
ATOM 2184 O O . GLY A 1 293 ? -0.607 13.756 18.943 1.00 82.06 293 GLY A O 1
ATOM 2185 N N . ARG A 1 294 ? -1.152 12.285 17.340 1.00 81.94 294 ARG A N 1
ATOM 2186 C CA . ARG A 1 294 ? -2.261 13.062 16.761 1.00 81.94 294 ARG A CA 1
ATOM 2187 C C . ARG A 1 294 ? -3.594 12.872 17.457 1.00 81.94 294 ARG A C 1
ATOM 2189 O O . ARG A 1 294 ? -4.579 13.505 17.076 1.00 81.94 294 ARG A O 1
ATOM 2196 N N . LYS A 1 295 ? -3.640 12.014 18.474 1.00 89.06 295 LYS A N 1
ATOM 2197 C CA . LYS A 1 295 ? -4.856 11.658 19.197 1.00 89.06 295 LYS A CA 1
ATOM 2198 C C . LYS A 1 295 ? -5.944 11.247 18.206 1.00 89.06 295 LYS A C 1
ATOM 2200 O O . LYS A 1 295 ? -7.040 11.804 18.229 1.00 89.06 295 LYS A O 1
ATOM 2205 N N . VAL A 1 296 ? -5.623 10.322 17.301 1.00 89.25 296 VAL A N 1
ATOM 2206 C CA . VAL A 1 296 ? -6.597 9.660 16.407 1.00 89.25 296 VAL A CA 1
ATOM 2207 C C . VAL A 1 296 ? -6.771 8.176 16.744 1.00 89.25 296 VAL A C 1
ATOM 2209 O O . VAL A 1 296 ? -7.580 7.490 16.128 1.00 89.25 296 VAL A O 1
ATOM 2212 N N . GLY A 1 297 ? -6.039 7.690 17.747 1.00 91.06 297 GLY A N 1
ATOM 2213 C CA . GLY A 1 297 ? -6.125 6.345 18.299 1.00 91.06 297 GLY A CA 1
ATOM 2214 C C . GLY A 1 297 ? -5.192 6.192 19.500 1.00 91.06 297 GLY A C 1
ATOM 2215 O O . GLY A 1 297 ? -4.515 7.147 19.883 1.00 91.06 297 GLY A O 1
ATOM 2216 N N . LEU A 1 298 ? -5.167 4.987 20.066 1.00 90.44 298 LEU A N 1
ATOM 2217 C CA . LEU A 1 298 ? -4.253 4.583 21.133 1.00 90.44 298 LEU A CA 1
ATOM 2218 C C . LEU A 1 298 ? -3.394 3.420 20.659 1.00 90.44 298 LEU A C 1
ATOM 2220 O O . LEU A 1 298 ? -3.889 2.503 19.996 1.00 90.44 298 LEU A O 1
ATOM 2224 N N . MET A 1 299 ? -2.118 3.447 21.022 1.00 88.25 299 MET A N 1
ATOM 2225 C CA . MET A 1 299 ? -1.225 2.328 20.791 1.00 88.25 299 MET A CA 1
ATOM 2226 C C . MET A 1 299 ? -1.464 1.266 21.868 1.00 88.25 299 MET A C 1
ATOM 2228 O O . MET A 1 299 ? -1.510 1.557 23.062 1.00 88.25 299 MET A O 1
ATOM 2232 N N . VAL A 1 300 ? -1.610 0.006 21.452 1.00 90.69 300 VAL A N 1
ATOM 2233 C CA . VAL A 1 300 ? -1.585 -1.115 22.401 1.00 90.69 300 VAL A CA 1
ATOM 2234 C C . VAL A 1 300 ? -0.180 -1.189 22.987 1.00 90.69 300 VAL A C 1
ATOM 2236 O O . VAL A 1 300 ? 0.791 -1.252 22.230 1.00 90.69 300 VAL A O 1
ATOM 2239 N N . ALA A 1 301 ? -0.084 -1.166 24.317 1.00 87.31 301 ALA A N 1
ATOM 2240 C CA . ALA A 1 301 ? 1.185 -1.303 25.018 1.00 87.31 301 ALA A CA 1
ATOM 2241 C C . ALA A 1 301 ? 1.877 -2.611 24.613 1.00 87.31 301 ALA A C 1
ATOM 2243 O O . ALA A 1 301 ? 1.231 -3.655 24.493 1.00 87.31 301 ALA A O 1
ATOM 2244 N N . ARG A 1 302 ? 3.188 -2.531 24.387 1.00 84.94 302 ARG A N 1
ATOM 2245 C CA . ARG A 1 302 ? 4.018 -3.657 23.967 1.00 84.94 302 ARG A CA 1
ATOM 2246 C C . ARG A 1 302 ? 5.233 -3.779 24.867 1.00 84.94 302 ARG A C 1
ATOM 2248 O O . ARG A 1 302 ? 5.719 -2.771 25.374 1.00 84.94 302 ARG A O 1
ATOM 2255 N N . ASN A 1 303 ? 5.712 -5.002 25.023 1.00 83.38 303 ASN A N 1
ATOM 2256 C CA . ASN A 1 303 ? 7.005 -5.282 25.616 1.00 83.38 303 ASN A CA 1
ATOM 2257 C C . ASN A 1 303 ? 8.109 -4.714 24.706 1.00 83.38 303 ASN A C 1
ATOM 2259 O O . ASN A 1 303 ? 8.057 -4.865 23.484 1.00 83.38 303 ASN A O 1
ATOM 2263 N N . GLU A 1 304 ? 9.066 -4.004 25.299 1.00 77.06 304 GLU A N 1
ATOM 2264 C CA . GLU A 1 304 ? 10.129 -3.309 24.568 1.00 77.06 304 GLU A CA 1
ATOM 2265 C C . GLU A 1 304 ? 11.189 -4.263 24.002 1.00 77.06 304 GLU A C 1
ATOM 2267 O O . GLU A 1 304 ? 11.799 -3.939 22.984 1.00 77.06 304 GLU A O 1
ATOM 2272 N N . ASP A 1 305 ? 11.362 -5.439 24.611 1.00 73.75 305 ASP A N 1
ATOM 2273 C CA . ASP A 1 305 ? 12.391 -6.412 24.240 1.00 73.75 305 ASP A CA 1
ATOM 2274 C C . ASP A 1 305 ? 11.951 -7.299 23.068 1.00 73.75 305 ASP A C 1
ATOM 2276 O O . ASP A 1 305 ? 12.723 -7.539 22.140 1.00 73.75 305 ASP A O 1
ATOM 2280 N N . ASP A 1 306 ? 10.707 -7.791 23.093 1.00 74.81 306 ASP A N 1
ATOM 2281 C CA . ASP A 1 306 ? 10.202 -8.762 22.108 1.00 74.81 306 ASP A CA 1
ATOM 2282 C C . ASP A 1 306 ? 9.020 -8.252 21.260 1.00 74.81 306 ASP A C 1
ATOM 2284 O O . ASP A 1 306 ? 8.590 -8.923 20.321 1.00 74.81 306 ASP A O 1
ATOM 2288 N N . GLY A 1 307 ? 8.495 -7.056 21.548 1.00 77.50 307 GLY A N 1
ATOM 2289 C CA . GLY A 1 307 ? 7.378 -6.451 20.816 1.00 77.50 307 GLY A CA 1
ATOM 2290 C C . GLY A 1 307 ? 6.006 -7.088 21.078 1.00 77.50 307 GLY A C 1
ATOM 2291 O O . GLY A 1 307 ? 5.018 -6.675 20.445 1.00 77.50 307 GLY A O 1
ATOM 2292 N N . SER A 1 308 ? 5.924 -8.064 21.988 1.00 84.31 308 SER A N 1
ATOM 2293 C CA . SER A 1 308 ? 4.689 -8.756 22.369 1.00 84.31 308 SER A CA 1
ATOM 2294 C C . SER A 1 308 ? 3.702 -7.824 23.080 1.00 84.31 308 SER A C 1
ATOM 2296 O O . SER A 1 308 ? 4.063 -6.749 23.553 1.00 84.31 308 SER A O 1
ATOM 2298 N N . PHE A 1 309 ? 2.427 -8.207 23.135 1.00 90.38 309 PHE A N 1
ATOM 2299 C CA . PHE A 1 309 ? 1.375 -7.489 23.860 1.00 90.38 309 PHE A CA 1
ATOM 2300 C C . PHE A 1 309 ? 0.552 -8.471 24.695 1.00 90.38 309 PHE A C 1
ATOM 2302 O O . PHE A 1 309 ? 0.504 -9.659 24.379 1.00 90.38 309 PHE A O 1
ATOM 2309 N N . ASP A 1 310 ? -0.142 -7.961 25.713 1.00 93.62 310 ASP A N 1
ATOM 2310 C CA . ASP A 1 310 ? -1.017 -8.757 26.574 1.00 93.62 310 ASP A CA 1
ATOM 2311 C C . ASP A 1 310 ? -2.490 -8.319 26.498 1.00 93.62 310 ASP A C 1
ATOM 2313 O O . ASP A 1 310 ? -2.850 -7.226 26.036 1.00 93.62 310 ASP A O 1
ATOM 2317 N N . CYS A 1 311 ? -3.371 -9.194 26.980 1.00 95.12 311 CYS A N 1
ATOM 2318 C CA . CYS A 1 311 ? -4.810 -8.980 27.011 1.00 95.12 311 CYS A CA 1
ATOM 2319 C C . CYS A 1 311 ? -5.224 -7.737 27.814 1.00 95.12 311 CYS A C 1
ATOM 2321 O O . CYS A 1 311 ? -6.230 -7.099 27.491 1.00 95.12 311 CYS A O 1
ATOM 2323 N N . ARG A 1 312 ? -4.463 -7.341 28.844 1.00 96.38 312 ARG A N 1
ATOM 2324 C CA . ARG A 1 312 ? -4.779 -6.164 29.669 1.00 96.38 312 ARG A CA 1
ATOM 2325 C C . ARG A 1 312 ? -4.520 -4.877 28.896 1.00 96.38 312 ARG A C 1
ATOM 2327 O O . ARG A 1 312 ? -5.373 -3.986 28.923 1.00 96.38 312 ARG A O 1
ATOM 2334 N N . GLY A 1 313 ? -3.398 -4.796 28.187 1.00 95.31 313 GLY A N 1
ATOM 2335 C CA . GLY A 1 313 ? -3.030 -3.689 27.313 1.00 95.31 313 GLY A CA 1
ATOM 2336 C C . GLY A 1 313 ? -4.041 -3.504 26.187 1.00 95.31 313 GLY A C 1
ATOM 2337 O O . GLY A 1 313 ? -4.519 -2.391 25.965 1.00 95.31 313 GLY A O 1
ATOM 2338 N N . ILE A 1 314 ? -4.457 -4.600 25.548 1.00 95.94 314 ILE A N 1
ATOM 2339 C CA . ILE A 1 314 ? -5.512 -4.587 24.523 1.00 95.94 314 ILE A CA 1
ATOM 2340 C C . ILE A 1 314 ? -6.826 -4.070 25.105 1.00 95.94 314 ILE A C 1
ATOM 2342 O O . ILE A 1 314 ? -7.423 -3.141 24.561 1.00 95.94 314 ILE A O 1
ATOM 2346 N N . ALA A 1 315 ? -7.273 -4.635 26.229 1.00 96.62 315 ALA A N 1
ATOM 2347 C CA . ALA A 1 315 ? -8.538 -4.251 26.842 1.00 96.62 315 ALA A CA 1
ATOM 2348 C C . ALA A 1 315 ? -8.541 -2.777 27.272 1.00 96.62 315 ALA A C 1
ATOM 2350 O O . ALA A 1 315 ? -9.551 -2.087 27.131 1.00 96.62 315 ALA A O 1
ATOM 2351 N N . SER A 1 316 ? -7.407 -2.294 27.787 1.00 95.44 316 SER A N 1
ATOM 2352 C CA . SER A 1 316 ? -7.206 -0.892 28.144 1.00 95.44 316 SER A CA 1
ATOM 2353 C C . SER A 1 316 ? -7.332 0.017 26.920 1.00 95.44 316 SER A C 1
ATOM 2355 O O . SER A 1 316 ? -8.174 0.913 26.914 1.00 95.44 316 SER A O 1
ATOM 2357 N N . ALA A 1 317 ? -6.587 -0.267 25.846 1.00 95.00 317 ALA A N 1
ATOM 2358 C CA . ALA A 1 317 ? -6.622 0.530 24.621 1.00 95.00 317 ALA A CA 1
ATOM 2359 C C . ALA A 1 317 ? -8.024 0.555 23.988 1.00 95.00 317 ALA A C 1
ATOM 2361 O O . ALA A 1 317 ? -8.530 1.619 23.629 1.00 95.00 317 ALA A O 1
ATOM 2362 N N . VAL A 1 318 ? -8.695 -0.600 23.907 1.00 95.56 318 VAL A N 1
ATOM 2363 C CA . VAL A 1 318 ? -10.051 -0.690 23.349 1.00 95.56 318 VAL A CA 1
ATOM 2364 C C . VAL A 1 318 ? -11.048 0.120 24.179 1.00 95.56 318 VAL A C 1
ATOM 2366 O O . VAL A 1 318 ? -11.853 0.857 23.609 1.00 95.56 318 VAL A O 1
ATOM 2369 N N . ARG A 1 319 ? -10.995 0.043 25.515 1.00 94.50 319 ARG A N 1
ATOM 2370 C CA . ARG A 1 319 ? -11.874 0.849 26.380 1.00 94.50 319 ARG A CA 1
ATOM 2371 C C . ARG A 1 319 ? -11.577 2.342 26.280 1.00 94.50 319 ARG A C 1
ATOM 2373 O O . ARG A 1 319 ? -12.525 3.120 26.186 1.00 94.50 319 ARG A O 1
ATOM 2380 N N . GLY A 1 320 ? -10.305 2.727 26.217 1.00 93.38 320 GLY A N 1
ATOM 2381 C CA . GLY A 1 320 ? -9.898 4.120 26.034 1.00 93.38 320 GLY A CA 1
ATOM 2382 C C . GLY A 1 320 ? -10.424 4.726 24.731 1.00 93.38 320 GLY A C 1
ATOM 2383 O O . GLY A 1 320 ? -10.799 5.893 24.696 1.00 93.38 320 GLY A O 1
ATOM 2384 N N . VAL A 1 321 ? -10.525 3.933 23.659 1.00 92.50 321 VAL A N 1
ATOM 2385 C CA . VAL A 1 321 ? -11.068 4.409 22.375 1.00 92.50 321 VAL A CA 1
ATOM 2386 C C . VAL A 1 321 ? -12.600 4.334 22.312 1.00 92.50 321 VAL A C 1
ATOM 2388 O O . VAL A 1 321 ? -13.227 5.183 21.677 1.00 92.50 321 VAL A O 1
ATOM 2391 N N . MET A 1 322 ? -13.227 3.338 22.947 1.00 93.00 322 MET A N 1
ATOM 2392 C CA . MET A 1 322 ? -14.652 3.032 22.735 1.00 93.00 322 MET A CA 1
ATOM 2393 C C . MET A 1 322 ? -15.591 3.454 23.864 1.00 93.00 322 MET A C 1
ATOM 2395 O O . MET A 1 322 ? -16.768 3.704 23.597 1.00 93.00 322 MET A O 1
ATOM 2399 N N . VAL A 1 323 ? -15.112 3.488 25.106 1.00 89.75 323 VAL A N 1
ATOM 2400 C CA . VAL A 1 323 ? -15.953 3.583 26.313 1.00 89.75 323 VAL A CA 1
ATOM 2401 C C . VAL A 1 323 ? -15.705 4.881 27.071 1.00 89.75 323 VAL A C 1
ATOM 2403 O O . VAL A 1 323 ? -16.652 5.512 27.533 1.00 89.75 323 VAL A O 1
ATOM 2406 N N . GLU A 1 324 ? -14.450 5.298 27.196 1.00 91.50 324 GLU A N 1
ATOM 2407 C CA . GLU A 1 324 ? -14.089 6.516 27.916 1.00 91.50 324 GLU A CA 1
ATOM 2408 C C . GLU A 1 324 ? -14.512 7.766 27.131 1.00 91.50 324 GLU A C 1
ATOM 2410 O O . GLU A 1 324 ? -13.880 8.159 26.155 1.00 91.50 324 GLU A O 1
ATOM 2415 N N . GLU A 1 325 ? -15.602 8.411 27.554 1.00 87.19 325 GLU A N 1
ATOM 2416 C CA . GLU A 1 325 ? -16.253 9.477 26.777 1.00 87.19 325 GLU A CA 1
ATOM 2417 C C . GLU A 1 325 ? -15.321 10.666 26.471 1.00 87.19 325 GLU A C 1
ATOM 2419 O O . GLU A 1 325 ? -15.337 11.212 25.366 1.00 87.19 325 GLU A O 1
ATOM 2424 N N . GLY A 1 326 ? -14.471 11.046 27.433 1.00 88.81 326 GLY A N 1
ATOM 2425 C CA . GLY A 1 326 ? -13.543 12.168 27.285 1.00 88.81 326 GLY A CA 1
ATOM 2426 C C . GLY A 1 326 ? -12.512 11.949 26.174 1.00 88.81 326 GLY A C 1
ATOM 2427 O O . GLY A 1 326 ? -12.379 12.782 25.276 1.00 88.81 326 GLY A O 1
ATOM 2428 N N . SER A 1 327 ? -11.806 10.820 26.208 1.00 87.69 327 SER A N 1
ATOM 2429 C CA . SER A 1 327 ? -10.795 10.438 25.214 1.00 87.69 327 SER A CA 1
ATOM 2430 C C . SER A 1 327 ? -11.438 10.065 23.876 1.00 87.69 327 SER A C 1
ATOM 2432 O O . SER A 1 327 ? -11.013 10.567 22.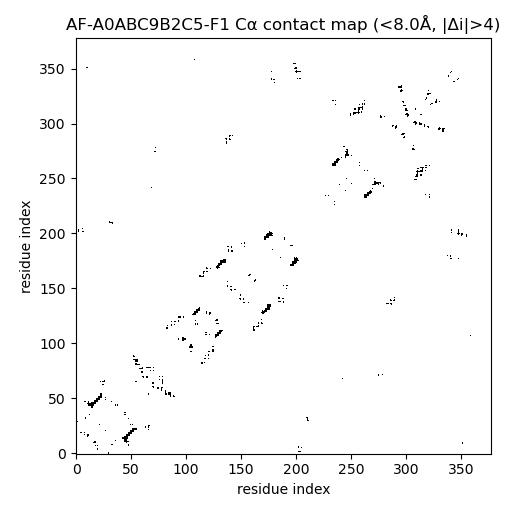831 1.00 87.69 327 SER A O 1
ATOM 2434 N N . ARG A 1 328 ? -12.538 9.301 23.890 1.00 90.06 328 ARG A N 1
ATOM 2435 C CA . ARG A 1 328 ? -13.307 8.934 22.691 1.00 90.06 328 ARG A CA 1
ATOM 2436 C C . ARG A 1 328 ? -13.727 10.147 21.871 1.00 90.06 328 ARG A C 1
ATOM 2438 O O . ARG A 1 328 ? -13.578 10.132 20.649 1.00 90.06 328 ARG A O 1
ATOM 2445 N N . LYS A 1 329 ? -14.251 11.201 22.507 1.00 91.31 329 LYS A N 1
ATOM 2446 C CA . LYS A 1 329 ? -14.692 12.407 21.790 1.00 91.31 329 LYS A CA 1
ATOM 2447 C C . LYS A 1 329 ? -13.540 13.055 21.021 1.00 91.31 329 LYS A C 1
ATOM 2449 O O . LYS A 1 329 ? -13.724 13.418 19.861 1.00 91.31 329 LYS A O 1
ATOM 2454 N N . ILE A 1 330 ? -12.362 13.138 21.641 1.00 92.81 330 ILE A N 1
ATOM 2455 C CA . ILE A 1 330 ? -11.149 13.690 21.022 1.00 92.81 330 ILE A CA 1
ATOM 2456 C C . ILE A 1 330 ? -10.734 12.832 19.823 1.00 92.81 330 ILE A C 1
ATOM 2458 O O . ILE A 1 330 ? -10.541 13.365 18.729 1.00 92.81 330 ILE A O 1
ATOM 2462 N N . PHE A 1 331 ? -10.661 11.509 20.000 1.00 92.88 331 PHE A N 1
ATOM 2463 C CA . PHE A 1 331 ? -10.275 10.592 18.927 1.00 92.88 331 PHE A CA 1
ATOM 2464 C C . PHE A 1 331 ? -11.238 10.655 17.743 1.00 92.88 331 PHE A C 1
ATOM 2466 O O . PHE A 1 331 ? -10.800 10.764 16.601 1.00 92.88 331 PHE A O 1
ATOM 2473 N N . VAL A 1 332 ? -12.549 10.656 17.997 1.00 90.75 332 VAL A N 1
ATOM 2474 C CA . VAL A 1 332 ? -13.574 10.743 16.947 1.00 90.75 332 VAL A CA 1
ATOM 2475 C C . VAL A 1 332 ? -13.513 12.082 16.215 1.00 90.75 332 VAL A C 1
ATOM 2477 O O . VAL A 1 332 ? -13.663 12.117 14.995 1.00 90.75 332 VAL A O 1
ATOM 2480 N N . GLU A 1 333 ? -13.314 13.192 16.927 1.00 93.12 333 GLU A N 1
ATOM 2481 C CA . GLU A 1 333 ? -13.203 14.511 16.303 1.00 93.12 333 GLU A CA 1
ATOM 2482 C C . GLU A 1 333 ? -11.968 14.600 15.400 1.00 93.12 333 GLU A C 1
ATOM 2484 O O . GLU A 1 333 ? -12.073 15.025 14.248 1.00 93.12 333 GLU A O 1
ATOM 2489 N N . ASN A 1 334 ? -10.812 14.147 15.882 1.00 91.38 334 ASN A N 1
ATOM 2490 C CA . A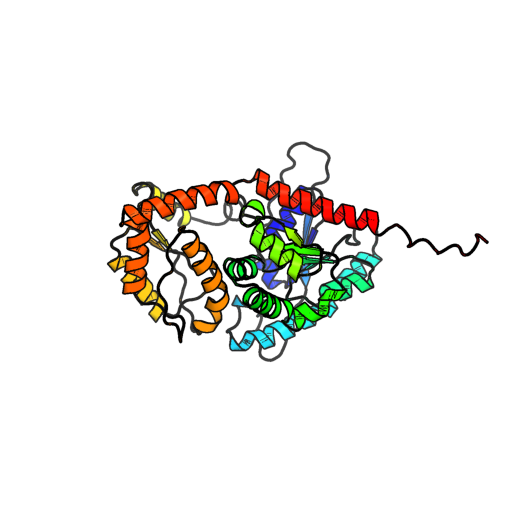SN A 1 334 ? -9.584 14.173 15.097 1.00 91.38 334 ASN A CA 1
ATOM 2491 C C . ASN A 1 334 ? -9.637 13.183 13.930 1.00 91.38 334 ASN A C 1
ATOM 2493 O O . ASN A 1 334 ? -9.241 13.539 12.824 1.00 91.38 334 ASN A O 1
ATOM 2497 N N . ALA A 1 335 ? -10.209 11.990 14.118 1.00 90.19 335 ALA A N 1
ATOM 2498 C CA . ALA A 1 335 ? -10.420 11.027 13.040 1.00 90.19 335 ALA A CA 1
ATOM 2499 C C . ALA A 1 335 ? -11.295 11.596 11.911 1.00 90.19 335 ALA A C 1
ATOM 2501 O O . ALA A 1 335 ? -11.025 11.338 10.742 1.00 90.19 335 ALA A O 1
ATOM 2502 N N . LYS A 1 336 ? -12.300 12.427 12.224 1.00 91.00 336 LYS A N 1
ATOM 2503 C CA . LYS A 1 336 ? -13.088 13.128 11.195 1.00 91.00 336 LYS A CA 1
ATOM 2504 C C . LYS A 1 336 ? -12.260 14.146 10.412 1.00 91.00 336 LYS A C 1
ATOM 2506 O O . LYS A 1 336 ? -12.420 14.232 9.199 1.00 91.00 336 LYS A O 1
ATOM 2511 N N . LYS A 1 337 ? -11.370 14.890 11.079 1.00 89.75 337 LYS A N 1
ATOM 2512 C CA . LYS A 1 337 ? -10.431 15.809 10.406 1.00 89.75 337 LYS A CA 1
ATOM 2513 C C . LYS A 1 337 ? -9.497 15.034 9.471 1.00 89.75 337 LYS A C 1
ATOM 2515 O O . LYS A 1 337 ? -9.283 15.455 8.341 1.00 89.75 337 LYS A O 1
ATOM 2520 N N . VAL A 1 338 ? -9.023 13.858 9.901 1.00 86.19 338 VAL A N 1
ATOM 2521 C CA . VAL A 1 338 ? -8.260 12.930 9.043 1.00 86.19 338 VAL A CA 1
ATOM 2522 C C . VAL A 1 338 ? -9.063 12.506 7.829 1.00 86.19 338 VAL A C 1
ATOM 2524 O O . VAL A 1 338 ? -8.601 12.605 6.694 1.00 86.19 338 VAL A O 1
ATOM 2527 N N . GLN A 1 339 ? -10.286 12.047 8.070 1.00 87.25 339 GLN A N 1
ATOM 2528 C CA . GLN A 1 339 ? -11.165 11.534 7.036 1.00 87.25 339 GLN A CA 1
ATOM 2529 C C . GLN A 1 339 ? -11.439 12.576 5.950 1.00 87.25 339 GLN A C 1
ATOM 2531 O O . GLN A 1 339 ? -11.461 12.211 4.781 1.00 87.25 339 GLN A O 1
ATOM 2536 N N . GLN A 1 340 ? -11.591 13.855 6.307 1.00 88.00 340 GLN A N 1
ATOM 2537 C CA . GLN A 1 340 ? -11.793 14.939 5.338 1.00 88.00 340 GLN A CA 1
ATOM 2538 C C . GLN A 1 340 ? -10.663 15.054 4.311 1.00 88.00 340 GLN A C 1
ATOM 2540 O O . GLN A 1 340 ? -10.923 15.484 3.200 1.00 88.00 340 GLN A O 1
ATOM 2545 N N . ILE A 1 341 ? -9.438 14.656 4.661 1.00 84.25 341 ILE A N 1
ATOM 2546 C CA . ILE A 1 341 ? -8.276 14.711 3.767 1.00 84.25 341 ILE A CA 1
ATOM 2547 C C . ILE A 1 341 ? -8.084 13.367 3.052 1.00 84.25 341 ILE A C 1
ATOM 2549 O O . ILE A 1 341 ? -7.910 13.308 1.836 1.00 84.25 341 ILE A O 1
ATOM 2553 N N . VAL A 1 342 ? -8.141 12.263 3.802 1.00 83.25 342 VAL A N 1
ATOM 2554 C CA . VAL A 1 342 ? -7.880 10.913 3.273 1.00 83.25 342 VAL A CA 1
ATOM 2555 C C . VAL A 1 342 ? -8.983 10.444 2.320 1.00 83.25 342 VAL A C 1
ATOM 2557 O O . VAL A 1 342 ? -8.696 9.731 1.359 1.00 83.25 342 VAL A O 1
ATOM 2560 N N . ALA A 1 343 ? -10.236 10.830 2.573 1.00 85.19 343 ALA A N 1
ATOM 2561 C CA . ALA A 1 343 ? -11.384 10.458 1.748 1.00 85.19 343 ALA A CA 1
ATOM 2562 C C . ALA A 1 343 ? -11.699 11.475 0.636 1.00 85.19 343 ALA A C 1
ATOM 2564 O O . ALA A 1 343 ? -12.612 11.230 -0.156 1.00 85.19 343 ALA A O 1
ATOM 2565 N N . ASP A 1 344 ? -10.965 12.590 0.556 1.00 89.06 344 ASP A N 1
ATOM 2566 C CA . ASP A 1 344 ? -11.113 13.574 -0.519 1.00 89.06 344 ASP A CA 1
ATOM 2567 C C . ASP A 1 344 ? -10.554 13.009 -1.829 1.00 89.06 344 ASP A C 1
ATOM 2569 O O . ASP A 1 344 ? -9.361 13.090 -2.123 1.00 89.06 344 ASP A O 1
ATOM 2573 N N . LYS A 1 345 ? -11.441 12.410 -2.625 1.00 87.69 345 LYS A N 1
ATOM 2574 C CA . LYS A 1 345 ? -11.091 11.805 -3.914 1.00 87.69 345 LYS A CA 1
ATOM 2575 C C . LYS A 1 345 ? -10.509 12.818 -4.889 1.00 87.69 345 LYS A C 1
ATOM 2577 O O . LYS A 1 345 ? -9.582 12.473 -5.609 1.00 87.69 345 LYS A O 1
ATOM 2582 N N . GLU A 1 346 ? -11.038 14.037 -4.922 1.00 90.31 346 GLU A N 1
ATOM 2583 C CA . GLU A 1 346 ? -10.578 15.066 -5.855 1.00 90.31 346 GLU A CA 1
ATOM 2584 C C . GLU A 1 346 ? -9.151 15.488 -5.514 1.00 90.31 346 GLU A C 1
ATOM 2586 O O . GLU A 1 346 ? -8.315 15.627 -6.402 1.00 90.31 346 GLU A O 1
ATOM 2591 N N . LEU A 1 347 ? -8.832 15.631 -4.226 1.00 90.12 347 LEU A N 1
ATOM 2592 C CA . LEU A 1 347 ? -7.459 15.837 -3.775 1.00 90.12 347 LEU A CA 1
ATOM 2593 C C . LEU A 1 347 ? -6.549 14.658 -4.145 1.00 90.12 347 LEU A C 1
ATOM 2595 O O . LEU A 1 347 ? -5.451 14.881 -4.653 1.00 90.12 347 LEU A O 1
ATOM 2599 N N . GLN A 1 348 ? -6.987 13.414 -3.921 1.00 89.38 348 GLN A N 1
ATOM 2600 C CA . GLN A 1 348 ? -6.173 12.241 -4.259 1.00 89.38 348 GLN A CA 1
ATOM 2601 C C . GLN A 1 348 ? -5.919 12.118 -5.771 1.00 89.38 348 GLN A C 1
ATOM 2603 O O . GLN A 1 348 ? -4.804 11.787 -6.168 1.00 89.38 348 GLN A O 1
ATOM 2608 N N . GLU A 1 349 ? -6.911 12.406 -6.619 1.00 90.69 349 GLU A N 1
ATOM 2609 C CA . GLU A 1 349 ? -6.740 12.389 -8.078 1.00 90.69 349 GLU A CA 1
ATOM 2610 C C . GLU A 1 349 ? -5.866 13.551 -8.568 1.00 90.69 349 GLU A C 1
ATOM 2612 O O . GLU A 1 349 ? -5.018 13.334 -9.435 1.00 90.69 349 GLU A O 1
ATOM 2617 N N . ARG A 1 350 ? -5.971 14.741 -7.956 1.00 93.00 350 ARG A N 1
ATOM 2618 C CA . ARG A 1 350 ? -5.087 15.877 -8.265 1.00 93.00 350 ARG A CA 1
ATOM 2619 C C . ARG A 1 350 ? -3.612 15.550 -8.048 1.00 93.00 350 ARG A C 1
ATOM 2621 O O . ARG A 1 350 ? -2.798 15.916 -8.887 1.00 93.00 350 ARG A O 1
ATOM 2628 N N . TYR A 1 351 ? -3.257 14.814 -6.991 1.00 92.56 351 TYR A N 1
ATOM 2629 C CA . TYR A 1 351 ? -1.868 14.371 -6.803 1.00 92.56 351 TYR A CA 1
ATOM 2630 C C . TYR A 1 351 ? -1.362 13.506 -7.965 1.00 92.56 351 TYR A C 1
ATOM 2632 O O . TYR A 1 351 ? -0.209 13.626 -8.376 1.00 92.56 351 TYR A O 1
ATOM 2640 N N . VAL A 1 352 ? -2.217 12.646 -8.523 1.00 93.19 352 VAL A N 1
ATOM 2641 C CA . VAL A 1 352 ? -1.850 11.820 -9.681 1.00 93.19 352 VAL A CA 1
ATOM 2642 C C . VAL A 1 352 ? -1.741 12.673 -10.948 1.00 93.19 352 VAL A C 1
ATOM 2644 O O . VAL A 1 352 ? -0.814 12.468 -11.732 1.00 93.19 352 VAL A O 1
ATOM 2647 N N . ASP A 1 353 ? -2.622 13.658 -11.133 1.00 94.75 353 ASP A N 1
ATOM 2648 C CA . ASP A 1 353 ? -2.551 14.607 -12.253 1.00 94.75 353 ASP A CA 1
ATOM 2649 C C . ASP A 1 353 ? -1.262 15.441 -12.217 1.00 94.75 353 ASP A C 1
ATOM 2651 O O . ASP A 1 353 ? -0.555 15.545 -13.222 1.00 94.75 353 ASP A O 1
ATOM 2655 N N . GLU A 1 354 ? -0.912 15.980 -11.048 1.00 93.56 354 GLU A N 1
ATOM 2656 C CA . GLU A 1 354 ? 0.326 16.731 -10.822 1.00 93.56 354 GLU A CA 1
ATOM 2657 C C . GLU A 1 354 ? 1.564 15.856 -11.043 1.00 93.56 354 GLU A C 1
ATOM 2659 O O . GLU A 1 354 ? 2.533 16.284 -11.680 1.00 93.56 354 GLU A O 1
ATOM 2664 N N . PHE A 1 355 ? 1.527 14.602 -10.583 1.00 94.25 355 PHE A N 1
ATOM 2665 C CA . PHE A 1 355 ? 2.583 13.633 -10.849 1.00 94.25 355 PHE A CA 1
ATOM 2666 C C . PHE A 1 355 ? 2.777 13.412 -12.357 1.00 94.25 355 PHE A C 1
ATOM 2668 O O . PHE A 1 355 ? 3.896 13.554 -12.856 1.00 94.25 355 PHE A O 1
ATOM 2675 N N . VAL A 1 356 ? 1.701 13.156 -13.108 1.00 94.62 356 VAL A N 1
ATOM 2676 C CA . VAL A 1 356 ? 1.744 13.010 -14.574 1.00 94.62 356 VAL A CA 1
ATOM 2677 C C . VAL A 1 356 ? 2.279 14.278 -15.244 1.00 94.62 356 VAL A C 1
ATOM 2679 O O . VAL A 1 356 ? 3.114 14.200 -16.151 1.00 94.62 356 VAL A O 1
ATOM 2682 N N . GLN A 1 357 ? 1.855 15.458 -14.789 1.00 93.81 357 GLN A N 1
ATOM 2683 C CA . GLN A 1 357 ? 2.364 16.730 -15.297 1.00 93.81 357 GLN A CA 1
ATOM 2684 C C . GLN A 1 357 ? 3.874 16.861 -15.061 1.00 93.81 357 GLN A C 1
ATOM 2686 O O . GLN A 1 357 ? 4.598 17.338 -15.942 1.00 93.81 357 GLN A O 1
ATOM 2691 N N . ARG A 1 358 ? 4.379 16.402 -13.909 1.00 92.25 358 ARG A N 1
ATOM 2692 C CA . ARG A 1 358 ? 5.810 16.427 -13.588 1.00 92.25 358 ARG A CA 1
ATOM 2693 C C . ARG A 1 358 ? 6.619 15.513 -14.505 1.00 92.25 358 ARG A C 1
ATOM 2695 O O . ARG A 1 358 ? 7.654 15.954 -15.006 1.00 92.25 358 ARG A O 1
ATOM 2702 N N . LEU A 1 359 ? 6.120 14.306 -14.787 1.00 92.56 359 LEU A N 1
ATOM 2703 C CA . LEU A 1 359 ? 6.731 13.388 -15.757 1.00 92.56 359 LEU A CA 1
ATOM 2704 C C . LEU A 1 359 ? 6.827 14.032 -17.153 1.00 92.56 359 LEU A C 1
ATOM 2706 O O . LEU A 1 359 ? 7.892 14.039 -17.770 1.00 92.56 359 LEU A O 1
ATOM 2710 N N . ARG A 1 360 ? 5.739 14.654 -17.630 1.00 92.00 360 ARG A N 1
ATOM 2711 C CA . ARG A 1 360 ? 5.695 15.343 -18.939 1.00 92.00 360 ARG A CA 1
ATOM 2712 C C . ARG A 1 360 ? 6.633 16.553 -19.007 1.00 92.00 360 ARG A C 1
ATOM 2714 O O . ARG A 1 360 ? 7.309 16.769 -20.015 1.00 92.00 360 ARG A O 1
ATOM 2721 N N . SER A 1 361 ? 6.690 17.333 -17.930 1.00 90.62 361 SER A N 1
ATOM 2722 C CA . SER A 1 361 ? 7.540 18.527 -17.836 1.00 90.62 361 SER A CA 1
ATOM 2723 C C . SER A 1 361 ? 9.020 18.166 -17.904 1.00 90.62 361 SER A C 1
ATOM 2725 O O . SER A 1 361 ? 9.788 18.834 -18.592 1.00 90.62 361 SER A O 1
ATOM 2727 N N . TYR A 1 362 ? 9.413 17.080 -17.237 1.00 87.44 362 TYR A N 1
ATOM 2728 C CA . TYR A 1 362 ? 10.782 16.580 -17.290 1.00 87.44 362 TYR A CA 1
ATOM 2729 C C . TYR A 1 362 ? 11.173 16.153 -18.714 1.00 87.44 362 TYR A C 1
ATOM 2731 O O . TYR A 1 362 ? 12.209 16.592 -19.207 1.00 87.44 362 TYR A O 1
ATOM 2739 N N . MET A 1 363 ? 10.308 15.417 -19.424 1.00 84.38 363 MET A N 1
ATOM 2740 C C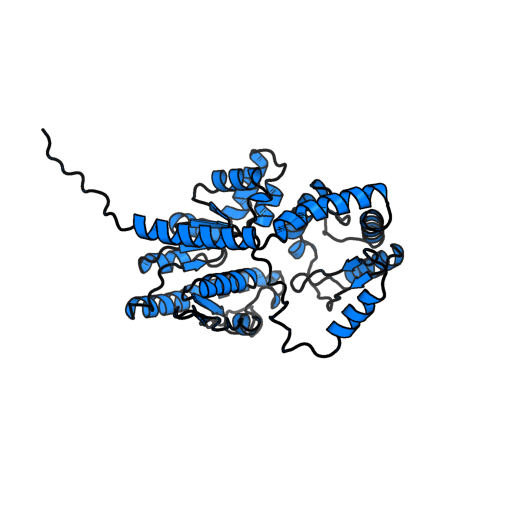A . MET A 1 363 ? 10.553 15.030 -20.826 1.00 84.38 363 MET A CA 1
ATOM 2741 C C . MET A 1 363 ? 10.703 16.235 -21.761 1.00 84.38 363 MET A C 1
ATOM 2743 O O . MET A 1 363 ? 11.551 16.238 -22.648 1.00 84.38 363 MET A O 1
ATOM 2747 N N . SER A 1 364 ? 9.919 17.291 -21.530 1.00 81.94 364 SER A N 1
ATOM 2748 C CA . SER A 1 364 ? 9.985 18.526 -22.323 1.00 81.94 364 SER A CA 1
ATOM 2749 C C . SER A 1 364 ? 11.280 19.317 -22.079 1.00 81.94 364 SER A C 1
ATOM 2751 O O . SER A 1 364 ? 11.757 20.016 -22.970 1.00 81.94 364 SER A O 1
ATOM 2753 N N . GLY A 1 365 ? 11.861 19.212 -20.878 1.00 69.81 365 GLY A N 1
ATOM 2754 C CA . GLY A 1 365 ? 13.134 19.845 -20.516 1.00 69.81 365 GLY A CA 1
ATOM 2755 C C . GLY A 1 365 ? 14.374 19.054 -20.949 1.00 69.81 365 GLY A C 1
ATOM 2756 O O . GLY A 1 365 ? 15.404 19.660 -21.236 1.00 69.81 365 GLY A O 1
ATOM 2757 N N . TYR A 1 366 ? 14.268 17.726 -21.049 1.00 53.97 366 TYR A N 1
ATOM 2758 C CA . TYR A 1 366 ? 15.367 16.817 -21.408 1.00 53.97 366 TYR A CA 1
ATOM 2759 C C . TYR A 1 366 ? 15.836 16.969 -22.873 1.00 53.97 366 TYR A C 1
ATOM 2761 O O . TYR A 1 366 ? 16.943 16.575 -23.219 1.00 53.97 366 TYR A O 1
ATOM 2769 N N . GLY A 1 367 ? 15.014 17.581 -23.737 1.00 43.69 367 GLY A N 1
ATOM 2770 C CA . GLY A 1 367 ? 15.293 17.780 -25.165 1.00 43.69 367 GLY A CA 1
ATOM 2771 C C . GLY A 1 367 ? 16.055 19.058 -25.545 1.00 43.69 367 GLY A C 1
ATOM 2772 O O . GLY A 1 367 ? 16.268 19.284 -26.736 1.00 43.69 367 GLY A O 1
ATOM 2773 N N . LYS A 1 368 ? 16.461 19.916 -24.595 1.00 36.12 368 LYS A N 1
ATOM 2774 C CA . LYS A 1 368 ? 17.374 21.030 -24.911 1.00 36.12 368 LYS A CA 1
ATOM 2775 C C . LYS A 1 368 ? 18.817 20.528 -24.813 1.00 36.12 368 LYS A C 1
ATOM 2777 O O . LYS A 1 368 ? 19.251 20.242 -23.698 1.00 36.12 368 LYS A O 1
ATOM 2782 N N . PRO A 1 369 ? 19.581 20.447 -25.920 1.00 33.31 369 PRO A N 1
ATOM 2783 C CA . PRO A 1 369 ? 21.014 20.230 -25.804 1.00 33.31 369 PRO A CA 1
ATOM 2784 C C . PRO A 1 369 ? 21.580 21.366 -24.951 1.00 33.31 369 PRO A C 1
ATOM 2786 O O . PRO A 1 369 ? 21.256 22.535 -25.176 1.00 33.31 369 PRO A O 1
ATOM 2789 N N . SER A 1 370 ? 22.379 21.016 -23.940 1.00 41.12 370 SER A N 1
ATOM 2790 C CA . SER A 1 370 ? 23.199 21.978 -23.211 1.00 41.12 370 SER A CA 1
ATOM 2791 C C . SER A 1 370 ? 23.926 22.820 -24.250 1.00 41.12 370 SER A C 1
ATOM 2793 O O . SER A 1 370 ? 24.694 22.269 -25.042 1.00 41.12 370 SER A O 1
ATOM 2795 N N . GLY A 1 371 ? 23.602 24.114 -24.307 1.00 36.09 371 GLY A N 1
ATOM 2796 C CA . GLY A 1 371 ? 24.177 25.031 -25.277 1.00 36.09 371 GLY A CA 1
ATOM 2797 C C . GLY A 1 371 ? 25.686 24.856 -25.288 1.00 36.09 371 GLY A C 1
ATOM 2798 O O . GLY A 1 371 ? 26.335 24.968 -24.247 1.00 36.09 371 GLY A O 1
ATOM 2799 N N . ALA A 1 372 ? 26.220 24.519 -26.460 1.00 34.19 372 ALA A N 1
ATOM 2800 C CA . ALA A 1 372 ? 27.631 24.676 -26.725 1.00 34.19 372 ALA A CA 1
ATOM 2801 C C . ALA A 1 372 ? 27.987 26.115 -26.339 1.00 34.19 372 ALA A C 1
ATOM 2803 O O . ALA A 1 372 ? 27.373 27.059 -26.836 1.00 34.19 372 ALA A O 1
ATOM 2804 N N . ASN A 1 373 ? 28.924 26.268 -25.405 1.00 35.31 373 ASN A N 1
ATOM 2805 C CA . ASN A 1 373 ? 29.605 27.536 -25.209 1.00 35.31 373 ASN A CA 1
ATOM 2806 C C . ASN A 1 373 ? 30.233 27.896 -26.553 1.00 35.31 373 ASN A C 1
ATOM 2808 O O . ASN A 1 373 ? 31.203 27.259 -26.958 1.00 35.31 373 ASN A O 1
ATOM 2812 N N . ASP A 1 374 ? 29.640 28.863 -27.242 1.00 31.31 374 ASP A N 1
ATOM 2813 C CA . ASP A 1 374 ? 30.174 29.441 -28.464 1.00 31.31 374 ASP A CA 1
ATOM 2814 C C . ASP A 1 374 ? 31.310 30.394 -28.053 1.00 31.31 374 ASP A C 1
ATOM 2816 O O . ASP A 1 374 ? 31.048 31.413 -27.403 1.00 31.31 374 ASP A O 1
ATOM 2820 N N . PRO A 1 375 ? 32.588 30.066 -28.313 1.00 40.22 375 PRO A N 1
ATOM 2821 C CA . PRO A 1 375 ? 33.708 30.861 -27.848 1.00 40.22 375 PRO A CA 1
ATOM 2822 C C . PRO A 1 375 ? 34.037 31.921 -28.898 1.00 40.22 375 PRO A C 1
ATOM 2824 O O . PRO A 1 375 ? 35.137 31.937 -29.438 1.00 40.22 375 PRO A O 1
ATOM 2827 N N . THR A 1 376 ? 33.100 32.815 -29.205 1.00 39.38 376 THR A N 1
ATOM 2828 C CA . THR A 1 376 ? 33.393 34.004 -30.015 1.00 39.38 376 THR A CA 1
ATOM 2829 C C . THR A 1 376 ? 32.525 35.184 -29.610 1.00 39.38 376 THR A C 1
ATOM 2831 O O . THR A 1 376 ? 31.539 35.504 -30.263 1.00 39.38 376 THR A O 1
ATOM 2834 N N . THR A 1 377 ? 32.967 35.890 -28.576 1.00 36.88 377 THR A N 1
ATOM 2835 C CA . THR A 1 377 ? 32.903 37.356 -28.544 1.00 36.88 377 THR A CA 1
ATOM 2836 C C . THR A 1 377 ? 34.145 37.840 -27.813 1.00 36.88 377 THR A C 1
ATOM 2838 O O . THR A 1 377 ? 34.299 37.600 -26.615 1.00 36.88 377 THR A O 1
ATOM 2841 N N . SER A 1 378 ? 35.060 38.408 -28.600 1.00 36.28 378 SER A N 1
ATOM 2842 C CA . SER A 1 378 ? 36.211 39.202 -28.161 1.00 36.28 378 SER A CA 1
ATOM 2843 C C . SER A 1 378 ? 35.785 40.544 -27.584 1.00 36.28 378 SER A C 1
ATOM 2845 O O . SER A 1 378 ? 34.694 41.022 -27.973 1.00 36.28 378 SER A O 1
#

Solvent-accessible surface area (backbone atoms only — not comparable to full-atom values): 21895 Å² total; per-residue (Å²): 108,70,62,58,52,52,48,40,52,57,42,8,76,70,52,34,78,30,79,50,73,42,41,52,71,53,56,70,67,51,68,65,80,81,81,79,72,91,76,83,70,99,59,78,72,26,48,73,43,81,42,67,41,82,74,67,90,51,85,91,59,65,90,87,57,77,48,77,88,65,48,61,79,94,41,49,65,58,49,50,57,36,57,59,60,43,45,60,62,48,42,55,51,51,51,52,27,48,71,70,32,78,96,52,34,67,81,61,45,80,39,54,59,79,55,36,55,54,33,54,54,30,48,80,72,75,24,51,16,36,36,41,45,82,38,56,48,54,38,30,54,36,57,90,42,57,71,71,56,31,49,54,50,50,42,64,67,46,60,40,70,50,39,52,72,32,70,83,48,43,75,34,38,32,27,57,34,48,52,93,82,39,56,67,38,50,50,50,49,34,63,74,65,75,49,63,61,41,49,40,12,69,59,73,79,67,89,80,55,73,62,45,84,88,75,75,75,73,59,72,55,52,56,50,55,56,52,74,73,48,64,88,96,54,64,46,78,44,71,70,71,90,85,53,58,45,35,64,69,50,50,49,24,50,52,51,4,48,60,71,37,74,58,49,70,50,68,67,78,72,79,58,41,99,58,70,58,57,85,70,38,72,62,56,54,37,44,41,52,42,41,32,76,62,38,50,50,69,64,60,54,54,46,89,89,54,58,48,59,48,26,65,36,41,16,49,35,50,31,45,56,74,64,38,64,74,55,23,51,48,23,54,54,39,40,50,61,49,43,63,60,76,66,30,60,68,62,39,50,47,24,46,51,52,44,53,49,50,56,53,50,50,58,67,58,70,71,60,75,79,74,75,82,74,93,79,82,133

Sequence (378 aa):
MLPYLELAERLASRGHRVSYVSTARNLARLPPLRRHGAAGGDHGGGAVDLVPLKLPRVDGLPEGAESTNDVPGDKLEPLWKAFDTLAAPLADYLAAACAAGGNSKPDWVLTDTFHHWAPLIAGEHGVPSAMLLPTAAMIASLAGAGRDHAELVAASVFEHPRSRATDGDTALRVARECAAWELDAFSLAAALIGKPLVPLGLLPPSPDGGRAAAAAHGDDDDAVRWLDLQPPKSVVYVALGSEVPLRVELVHELALGLELARTRFLWALRKPRDVADADVLHGLGRNARFMEGRKVGLMVARNEDDGSFDCRGIASAVRGVMVEEGSRKIFVENAKKVQQIVADKELQERYVDEFVQRLRSYMSGYGKPSGANDPTTS

InterPro domains:
  IPR050481 UDP-glycosyltransferase, plant-type [PTHR48049] (1-271)

Organism: NCBI:txid240449

Mean predicted aligned error: 9.74 Å

Radius of gyration: 23.4 Å; Cα contacts (8 Å, |Δi|>4): 476; chains: 1; bounding box: 64×63×61 Å

pLDDT: mean 79.0, std 16.87, range [31.31, 96.69]

Nearest PDB structures (foldseek):
  7es1-assembly1_A  TM=8.147E-01  e=1.401E-28  Oryza sativa Japonica Group
  7erx-assembly1_A  TM=8.005E-01  e=5.037E-29  Oryza sativa Japonica Group
  7es2-assembly1_A  TM=8.067E-01  e=1.479E-28  Oryza sativa Japonica Group
  7es0-assembly1_A  TM=8.038E-01  e=4.836E-28  Oryza sativa Japonica Group
  7c2x-assembly1_A  TM=6.922E-01  e=4.429E-10  Glycyrrhiza uralensis

Secondary structure (DSSP, 8-state):
-HHHHHHHHHHHTTT--EEEEEEHHHHHTSPPPP-----S--S----EEEEEEPPPP-TTSPTT--SGGGS-GGGHHHHHHHHHTTHHHHHHHHHHHHHH-GGGS-S-EEEESS-THHHHHHHHTT--EEEEE-HHHHHHHHTT--HHHHHHHHHHHH-SHHHHTTTTT-SEEEE-S-GGG-HHHHHHHHHHH-S-EEE----PPPTT-TTSTTT--SHHHHHHHHHHTSPTT-EEEE---SS-PPPHHHHHHHHHHHHHHT-EEEE---------THHHHTTHHHHHHHHHHTTSS-PPP--TTT----HHHHHHHHHHHHT-HHHHHHHHHHHHHHHHHHT-HHHHHHHHHHHHHHHHHHHHHHTS----------

Foldseek 3Di:
DVLVLLLQLLCQQVLAAAEAEFAPVVVVPDFDRDDPDPPDDPRPGHDYHYHHDHQDDFPPDDPPPRDPLRDAPVCVVVNLVSVQVSLVVVLVCQVVQLVVDDSSHDQEAEEELSNLSNLVSCVVSVHAYEYEFPCLLLLLQLVPDDPVSNLVSLCVRCVPVSNVSRLVRHQYYEYQDLCVVRVPSQVSNCVSSVHHYAYLYNSDDDPVPPSPPVPDPDDVVVLVVVVVPDDPLQEAEADPDSNDAAAPVLVVQLVLLVVLLVTHYDYPDDDHDDHFQVSRCPSVVSSQVSCVVLLLFHDQDADPPRRGGGSNSSSVRSCQCRPPPVSVVSNVVSVVVVCVRNVPPVSNSVSSVVVVVVSVVVVVVVPDDPDDPPPDDD